Protein AF-0000000085818043 (afdb_homodimer)

Secondary structure (DSSP, 8-state):
-GGGTTTT--------------EEE-S-SEEEEETTS-EEE--EEE-SS-SS-EEEEEEESSSEEEEEETTEE-GGGTTSEEEETTEEEESS--GGG-EEEEEEEE-TTSSS-EEEEEEEEEEEB---PPEEE--SEEETT--EEEEEE-SS-BSPPEEEEEETTEEPPSS-TT-SEEEETTTTEEEESS--GGG-EEEEEEEE-SSS--EEPPPEEEEEE---HHHHHHHHHHHHHHHHHHHHHHHHHHHTTTTTGGGGGGG--------------------------/--TTTTTT--------------EEE-S-SEEEEETTS-EEE--EEE-SS-SS-EEEEEEESSSEEEEEETTEE-GGGTTSEEEETTEEEESS--GGG-EEEEEEEE-TTSSS-EEEEEEEEEEEB---PPEEE--SEEETT--EEEEEE-SS-BSPPEEEEEETTEEPPSS-TT-SEEEETTTTEEEESS--GGG-EEEEEEEE-SSS--EEPPPEEEEEE---HHHHHHHHHHHHHHHHHHHHHHHHHHHTTTTTGGGSGGG--------------------------

Radius of gyration: 49.47 Å; Cα contacts (8 Å, |Δi|>4): 1107; chains: 2; bounding box: 110×83×177 Å

Foldseek 3Di:
DVVVVPPPPPPPPPPPPVQDAWEKDWPAQEWEDAAQAKTKTGIDIDHRPFPDWFKWKWFDDPDIDTQAHPRAGDDPQHVQKDDDPNMIMGGRDHQVNFGKMKIWTAQPVGPRGIDIGIHGYHYFYWFDAWDKDDDQEDEFFDKDKIFTDTPGGVPQWFKWKDFQNHTDDQDDVPDQWHADRRGRMIIGNGDDQVRWGWMKMWTGDPPDDIHIYGTHTYGYDYDCVVVVVVVVVVVVVVVVVVVVVVVVCVVVCVVVVVPPPPPPPPPPPPPPPDDDDPDDPPDPPPPPD/DVVVVPPPPPPPPPPVPVQDAKEKDWPAQEWEDAAQAKTKTGIDIDHRPFPDWFKWKWFDDPDIDTQAHPRAGDDPQHVQKDDDPNMIMGGRDHQVNFGKMKIWTAQPVGPRGIDIGIHGYHYFYWFDAWDKDDDQEDEFFDKDKIFTDTPGGVPQWFKWKDFQNHTDDQDDVPDQWHADRRGRMIIGNGDDQVRWGWMKMWTGDPPDDIHIYGTHTYGYDYDCVVVVVVVVVVVVVVVVVVVVVVVVCVVVCVVPPVPPDPPPPPPCPCPPPDDDDPDPDDPPPPPPD

pLDDT: mean 82.17, std 24.43, range [21.75, 98.62]

Sequence (578 aa):
LKSHDLLYRIRLDALSAAVVPVTVTSRSPGVEVREFSDAELSCEFKTENDENPRIEWKKVDKDVSFVYFNNSFIGPFHGRAEIKGATVRLHKVTQKDAGKYRCEVTAPKDHVSLGEVNVTLTVLVPPQAPSCDVPSSALTGSLVQLRCRDHHSIPAAVYTWYKDNKPLAIKKPNATYTIDEKTGVLTFQKVSRADTGQYHCEAKNRVGPAKSCSGTHMQIDDLNVAAVISGVLLLALLLFLCAFGVFYAHRHGLFSQLSHTGHRGSQNAGYSLPPKEPQDFKHTQSFMLLKSHDLLYRIRLDALSAAVVPVTVTSRSPGVEVREFSDAELSCEFKTENDENPRIEWKKVDKDVSFVYFNNSFIGPFHGRAEIKGATVRLHKVTQKDAGKYRCEVTAPKDHVSLGEVNVTLTVLVPPQAPSCDVPSSALTGSLVQLRCRDHHSIPAAVYTWYKDNKPLAIKKPNATYTIDEKTGVLTFQKVSRADTGQYHCEAKNRVGPAKSCSGTHMQIDDLNVAAVISGVLLLALLLFLCAFGVFYAHRHGLFSQLSHTGHRGSQNAGYSLPPKEPQDFKHTQSFML

InterPro domains:
  IPR003598 Immunoglobulin subtype 2 [SM00408] (34-110)
  IPR003598 Immunoglobulin subtype 2 [SM00408] (139-208)
  IPR003599 Immunoglobulin domain subtype [SM00409] (28-124)
  IPR003599 Immunoglobulin domain subtype [SM00409] (133-221)
  IPR007110 Immunoglobulin-like domain [PS50835] (21-120)
  IPR007110 Immunoglobulin-like domain [PS50835] (127-221)
  IPR013106 Immunoglobulin V-set domain [PF07686] (31-122)
  IPR013783 Immunoglobulin-like fold [G3DSA:2.60.40.10] (22-128)
  IPR013783 Immunoglobulin-like fold [G3DSA:2.60.40.10] (129-227)
  IPR036179 Immunoglobulin-like domain superfamily [SSF48726] (20-130)
  IPR036179 Immunoglobulin-like domain superfamily [SSF48726] (119-212)
  IPR042625 Junctional adhesion molecule B [PTHR44663] (18-288)

Solvent-accessible surface area (backbone atoms only — not comparable to full-atom values): 32351 Å² total; per-residue (Å²): 123,77,78,65,66,66,65,72,68,62,74,74,72,69,69,66,70,72,73,48,53,39,42,43,44,50,91,44,48,68,39,76,37,51,58,63,35,66,42,70,49,49,37,45,73,45,63,63,66,39,86,74,52,48,60,36,32,31,37,54,62,100,58,51,41,61,39,28,49,93,90,35,53,33,76,91,36,47,90,37,52,50,71,59,93,67,22,33,38,36,52,51,36,44,70,85,68,38,44,38,31,37,42,37,43,36,22,83,71,26,93,41,32,38,24,57,41,65,33,35,39,42,44,33,27,46,36,48,66,27,51,69,45,67,58,55,60,48,50,52,59,38,69,45,69,32,40,33,49,57,91,69,24,28,65,70,38,40,36,45,46,26,48,70,89,35,76,58,70,64,84,45,90,86,52,59,54,46,54,40,40,74,68,24,39,37,38,26,65,47,38,45,65,84,66,39,42,35,34,32,39,33,25,31,40,95,71,39,64,66,20,52,32,76,69,41,58,25,43,47,41,68,71,59,52,65,58,52,50,48,47,52,48,50,50,49,48,51,50,49,52,52,51,50,48,52,50,53,39,59,72,67,46,61,66,60,64,69,62,64,69,66,67,70,80,72,80,74,76,72,81,78,74,80,85,79,80,82,79,82,80,79,81,78,80,72,79,70,127,124,74,75,68,66,65,66,73,67,62,75,74,69,68,70,66,70,71,71,46,52,40,42,43,45,50,92,44,45,69,38,78,36,54,60,61,34,65,43,71,48,50,37,44,74,45,63,62,68,38,87,74,53,48,62,37,31,30,38,54,64,99,58,52,41,64,40,28,49,92,90,35,54,34,75,92,36,47,90,36,51,50,73,59,93,64,22,36,37,38,52,51,36,43,69,85,67,38,44,37,32,35,44,36,42,37,23,84,72,26,94,40,33,39,25,55,40,64,33,36,38,43,44,34,28,45,35,47,64,26,50,69,47,68,58,56,62,47,49,53,60,37,69,45,68,33,40,33,51,58,93,69,25,29,65,70,39,40,38,45,47,26,48,69,89,34,75,58,70,63,83,45,90,86,52,61,54,46,54,39,41,74,70,22,38,36,36,26,65,48,38,46,65,83,67,39,41,36,35,33,38,34,25,31,41,95,71,39,66,66,20,51,32,76,70,42,58,25,43,47,41,69,71,59,54,65,59,51,49,48,49,51,47,49,51,49,47,52,50,49,52,51,50,49,50,51,51,50,39,58,72,68,48,61,69,63,65,72,66,65,68,68,68,72,78,74,79,76,77,70,83,76,74,79,84,77,81,82,77,84,79,83,82,77,79,76,82,71,125

Organism: NCBI:txid630221

Nearest PDB structures (foldseek):
  1f97-assembly1_A  TM=8.371E-01  e=2.673E-21  Mus musculus
  1nbq-assembly1_B  TM=8.535E-01  e=1.250E-19  Homo sapiens
  6gsi-assembly1_G  TM=7.991E-01  e=2.937E-19  Felis catus
  7y9a-assembly1_A-2  TM=6.798E-01  e=1.323E-11  Chelicerata
  4ofy-assembly3_C  TM=6.027E-01  e=2.601E-08  Caenorhabditis elegans

Structure (mmCIF, N/CA/C/O backbone):
data_AF-0000000085818043-model_v1
#
loop_
_entity.id
_entity.type
_entity.pdbx_description
1 polymer 'Junctional adhesion molecule 2a'
#
loop_
_atom_site.group_PDB
_atom_site.id
_atom_site.type_symbol
_atom_site.label_atom_id
_atom_site.label_alt_id
_atom_site.label_comp_id
_atom_site.label_asym_id
_atom_site.label_entity_id
_atom_site.label_seq_id
_atom_site.pdbx_PDB_ins_code
_atom_site.Cartn_x
_atom_site.Cartn_y
_atom_site.Cartn_z
_atom_site.occupancy
_atom_site.B_iso_or_equiv
_atom_site.auth_seq_id
_atom_site.auth_comp_id
_atom_site.auth_asym_id
_atom_site.auth_atom_id
_atom_site.pdbx_PDB_model_num
ATOM 1 N N . LEU A 1 1 ? -24.453 14.398 66.562 1 28.41 1 LEU A N 1
ATOM 2 C CA . LEU A 1 1 ? -24.547 15.023 65.25 1 28.41 1 LEU A CA 1
ATOM 3 C C . LEU A 1 1 ? -23.422 14.555 64.312 1 28.41 1 LEU A C 1
ATOM 5 O O . LEU A 1 1 ? -23.516 14.688 63.125 1 28.41 1 LEU A O 1
ATOM 9 N N . LYS A 1 2 ? -22.203 14.32 64.875 1 41.12 2 LYS A N 1
ATOM 10 C CA . LYS A 1 2 ? -20.969 14.016 64.188 1 41.12 2 LYS A CA 1
ATOM 11 C C . LYS A 1 2 ? -21.047 12.664 63.5 1 41.12 2 LYS A C 1
ATOM 13 O O . LYS A 1 2 ? -20.203 12.344 62.656 1 41.12 2 LYS A O 1
ATOM 18 N N . SER A 1 3 ? -21.75 11.734 64.125 1 40.19 3 SER A N 1
ATOM 19 C CA . SER A 1 3 ? -21.812 10.352 63.688 1 40.19 3 SER A CA 1
ATOM 20 C C . SER A 1 3 ? -22.469 10.258 62.312 1 40.19 3 SER A C 1
ATOM 22 O O . SER A 1 3 ? -22.5 9.188 61.688 1 40.19 3 SER A O 1
ATOM 24 N N . HIS A 1 4 ? -23.391 11.273 62 1 37.62 4 HIS A N 1
ATOM 25 C CA . HIS A 1 4 ? -24.203 11.203 60.781 1 37.62 4 HIS A CA 1
ATOM 26 C C . HIS A 1 4 ? -23.344 11.344 59.531 1 37.62 4 HIS A C 1
ATOM 28 O O . HIS A 1 4 ? -23.812 11.133 58.406 1 37.62 4 HIS A O 1
ATOM 34 N N . ASP A 1 5 ? -22.188 12.125 59.625 1 36.06 5 ASP A N 1
ATOM 35 C CA . ASP A 1 5 ? -21.484 12.492 58.406 1 36.06 5 ASP A CA 1
ATOM 36 C C . ASP A 1 5 ? -20.781 11.289 57.781 1 36.06 5 ASP A C 1
ATOM 38 O O . ASP A 1 5 ? -20.219 11.383 56.688 1 36.06 5 ASP A O 1
ATOM 42 N N . LEU A 1 6 ? -20.484 10.195 58.531 1 36.81 6 LEU A N 1
ATOM 43 C CA . LEU A 1 6 ? -19.719 9.07 58.031 1 36.81 6 LEU A CA 1
ATOM 44 C C . LEU A 1 6 ? -20.469 8.336 56.938 1 36.81 6 LEU A C 1
ATOM 46 O O . LEU A 1 6 ? -19.875 7.785 56 1 36.81 6 LEU A O 1
ATOM 50 N N . LEU A 1 7 ? -21.797 8.141 57.125 1 33.38 7 LEU A N 1
ATOM 51 C CA . LEU A 1 7 ? -22.516 7.234 56.25 1 33.38 7 LEU A CA 1
ATOM 52 C C . LEU A 1 7 ? -22.453 7.719 54.781 1 33.38 7 LEU A C 1
ATOM 54 O O . LEU A 1 7 ? -22.422 6.914 53.875 1 33.38 7 LEU A O 1
ATOM 58 N N . TYR A 1 8 ? -22.766 9.023 54.562 1 30.14 8 TYR A N 1
ATOM 59 C CA . TYR A 1 8 ? -23.203 9.422 53.219 1 30.14 8 TYR A CA 1
ATOM 60 C C . TYR A 1 8 ? -22.031 9.359 52.25 1 30.14 8 TYR A C 1
ATOM 62 O O . TYR A 1 8 ? -22.172 9.805 51.094 1 30.14 8 TYR A O 1
ATOM 70 N N . ARG A 1 9 ? -20.797 9.281 52.719 1 31.8 9 ARG A N 1
ATOM 71 C CA . ARG A 1 9 ? -19.781 9.242 51.656 1 31.8 9 ARG A CA 1
ATOM 72 C C . ARG A 1 9 ? -19.844 7.938 50.875 1 31.8 9 ARG A C 1
ATOM 74 O O . ARG A 1 9 ? -19.125 6.98 51.188 1 31.8 9 ARG A O 1
ATOM 81 N N . ILE A 1 10 ? -20.984 7.242 50.812 1 31.31 10 ILE A N 1
ATOM 82 C CA . ILE A 1 10 ? -21.047 6.172 49.844 1 31.31 10 ILE A CA 1
ATOM 83 C C . ILE A 1 10 ? -20.484 6.664 48.5 1 31.31 10 ILE A C 1
ATOM 85 O O . ILE A 1 10 ? -21 7.609 47.906 1 31.31 10 ILE A O 1
ATOM 89 N N . ARG A 1 11 ? -19.172 6.512 48.312 1 30.95 11 ARG A N 1
ATOM 90 C CA . ARG A 1 11 ? -18.453 6.625 47.062 1 30.95 11 ARG A CA 1
ATOM 91 C C . ARG A 1 11 ? -19.25 6.012 45.906 1 30.95 11 ARG A C 1
ATOM 93 O O . ARG A 1 11 ? -19.562 4.816 45.938 1 30.95 11 ARG A O 1
ATOM 100 N N . LEU A 1 12 ? -20.281 6.715 45.406 1 29.86 12 LEU A N 1
ATOM 101 C CA . LEU A 1 12 ? -20.75 6.395 44.062 1 29.86 12 LEU A CA 1
ATOM 102 C C . LEU A 1 12 ? -19.578 6.066 43.156 1 29.86 12 LEU A C 1
ATOM 104 O O . LEU A 1 12 ? -18.812 6.957 42.781 1 29.86 12 LEU A O 1
ATOM 108 N N . ASP A 1 13 ? -18.781 5.098 43.469 1 32.34 13 ASP A N 1
ATOM 109 C CA . ASP A 1 13 ? -18 4.504 42.375 1 32.34 13 ASP A CA 1
ATOM 110 C C . ASP A 1 13 ? -18.797 4.406 41.094 1 32.34 13 ASP A C 1
ATOM 112 O O . ASP A 1 13 ? -19.625 3.498 40.938 1 32.34 13 ASP A O 1
ATOM 116 N N . ALA A 1 14 ? -19.391 5.539 40.625 1 32.78 14 ALA A N 1
ATOM 117 C CA . ALA A 1 14 ? -19.781 5.484 39.219 1 32.78 14 ALA A CA 1
ATOM 118 C C . ALA A 1 14 ? -18.719 4.762 38.375 1 32.78 14 ALA A C 1
ATOM 120 O O . ALA A 1 14 ? -17.625 5.27 38.188 1 32.78 14 ALA A O 1
ATOM 121 N N . LEU A 1 15 ? -18.547 3.48 38.562 1 34.19 15 LEU A N 1
ATOM 122 C CA . LEU A 1 15 ? -18.016 2.729 37.438 1 34.19 15 LEU A CA 1
ATOM 123 C C . LEU A 1 15 ? -18.422 3.373 36.125 1 34.19 15 LEU A C 1
ATOM 125 O O . LEU A 1 15 ? -19.594 3.338 35.75 1 34.19 15 LEU A O 1
ATOM 129 N N . SER A 1 16 ? -18.094 4.547 35.906 1 33.16 16 SER A N 1
ATOM 130 C CA . SER A 1 16 ? -18.188 4.992 34.5 1 33.16 16 SER A CA 1
ATOM 131 C C . SER A 1 16 ? -17.906 3.844 33.531 1 33.16 16 SER A C 1
ATOM 133 O O . SER A 1 16 ? -16.797 3.311 33.5 1 33.16 16 SER A O 1
ATOM 135 N N . ALA A 1 17 ? -18.797 2.893 33.469 1 38.25 17 ALA A N 1
ATOM 136 C CA . ALA A 1 17 ? -18.75 2.092 32.25 1 38.25 17 ALA A CA 1
ATOM 137 C C . ALA A 1 17 ? -18.156 2.885 31.094 1 38.25 17 ALA A C 1
ATOM 139 O O . ALA A 1 17 ? -18.719 3.877 30.641 1 38.25 17 ALA A O 1
ATOM 140 N N . ALA A 1 18 ? -16.938 3.092 31.078 1 41.31 18 ALA A N 1
ATOM 141 C CA . ALA A 1 18 ? -16.266 3.686 29.922 1 41.31 18 ALA A CA 1
ATOM 142 C C . ALA A 1 18 ? -17 3.348 28.641 1 41.31 18 ALA A C 1
ATOM 144 O O . ALA A 1 18 ? -17.172 2.174 28.297 1 41.31 18 ALA A O 1
ATOM 145 N N . VAL A 1 19 ? -18.125 3.9 28.25 1 47.53 19 VAL A N 1
ATOM 146 C CA . VAL A 1 19 ? -18.812 3.891 26.969 1 47.53 19 VAL A CA 1
ATOM 147 C C . VAL A 1 19 ? -17.812 3.736 25.844 1 47.53 19 VAL A C 1
ATOM 149 O O . VAL A 1 19 ? -16.969 4.613 25.625 1 47.53 19 VAL A O 1
ATOM 152 N N . VAL A 1 20 ? -17.25 2.535 25.734 1 57.19 20 VAL A N 1
ATOM 153 C CA . VAL A 1 20 ? -16.219 2.361 24.719 1 57.19 20 VAL A CA 1
ATOM 154 C C . VAL A 1 20 ? -16.875 2.391 23.328 1 57.19 20 VAL A C 1
ATOM 156 O O . VAL A 1 20 ? -17.891 1.742 23.094 1 57.19 20 VAL A O 1
ATOM 159 N N . PRO A 1 21 ? -16.734 3.365 22.484 1 67.75 21 PRO A N 1
ATOM 160 C CA . PRO A 1 21 ? -17.078 3.363 21.062 1 67.75 21 PRO A CA 1
ATOM 161 C C . PRO A 1 21 ? -16.828 2.01 20.406 1 67.75 21 PRO A C 1
ATOM 163 O O . PRO A 1 21 ? -16.141 1.156 20.969 1 67.75 21 PRO A O 1
ATOM 166 N N . VAL A 1 22 ? -17.766 1.713 19.406 1 80.69 22 VAL A N 1
ATOM 167 C CA . VAL A 1 22 ? -17.562 0.454 18.703 1 80.69 22 VAL A CA 1
ATOM 168 C C . VAL A 1 22 ? -16.078 0.282 18.391 1 80.69 22 VAL A C 1
ATOM 170 O O . VAL A 1 22 ? -15.461 1.157 17.766 1 80.69 22 VAL A O 1
ATOM 173 N N . THR A 1 23 ? -15.492 -0.688 19.031 1 89.38 23 THR A N 1
ATOM 174 C CA . THR A 1 23 ? -14.117 -1.07 18.734 1 89.38 23 THR A CA 1
ATOM 175 C C . THR A 1 23 ? -14.07 -2.477 18.141 1 89.38 23 THR A C 1
ATOM 177 O O . THR A 1 23 ? -14.703 -3.396 18.656 1 89.38 23 THR A O 1
ATOM 180 N N . VAL A 1 24 ? -13.562 -2.537 16.969 1 95.12 24 VAL A N 1
ATOM 181 C CA . VAL A 1 24 ? -13.414 -3.822 16.297 1 95.12 24 VAL A CA 1
ATOM 182 C C . VAL A 1 24 ? -11.938 -4.195 16.203 1 95.12 24 VAL A C 1
ATOM 184 O O . VAL A 1 24 ? -11.125 -3.416 15.695 1 95.12 24 VAL A O 1
ATOM 187 N N . THR A 1 25 ? -11.609 -5.359 16.75 1 95.25 25 THR A N 1
ATOM 188 C CA . THR A 1 25 ? -10.227 -5.816 16.734 1 95.25 25 THR A CA 1
ATOM 189 C C . THR A 1 25 ? -10.148 -7.289 16.344 1 95.25 25 THR A C 1
ATOM 191 O O . THR A 1 25 ? -11.156 -7.996 16.359 1 95.25 25 THR A O 1
ATOM 194 N N . SER A 1 26 ? -8.984 -7.676 15.906 1 97.19 26 SER A N 1
ATOM 195 C CA . SER A 1 26 ? -8.727 -9.078 15.602 1 97.19 26 SER A CA 1
ATOM 196 C C . SER A 1 26 ? -7.555 -9.617 16.422 1 97.19 26 SER A C 1
ATOM 198 O O . SER A 1 26 ? -6.547 -8.93 16.594 1 97.19 26 SER A O 1
ATOM 200 N N . ARG A 1 27 ? -7.691 -10.75 16.891 1 96.06 27 ARG A N 1
ATOM 201 C CA . ARG A 1 27 ? -6.617 -11.398 17.641 1 96.06 27 ARG A CA 1
ATOM 202 C C . ARG A 1 27 ? -5.48 -11.812 16.719 1 96.06 27 ARG A C 1
ATOM 204 O O . ARG A 1 27 ? -4.328 -11.922 17.141 1 96.06 27 ARG A O 1
ATOM 211 N N . SER A 1 28 ? -5.832 -12.023 15.461 1 96.06 28 SER A N 1
ATOM 212 C CA . SER A 1 28 ? -4.852 -12.492 14.484 1 96.06 28 SER A CA 1
ATOM 213 C C . SER A 1 28 ? -5.074 -11.859 13.117 1 96.06 28 SER A C 1
ATOM 215 O O . SER A 1 28 ? -5.793 -12.414 12.281 1 96.06 28 SER A O 1
ATOM 217 N N . PRO A 1 29 ? -4.461 -10.828 12.852 1 96.62 29 PRO A N 1
ATOM 218 C CA . PRO A 1 29 ? -4.637 -10.156 11.562 1 96.62 29 PRO A CA 1
ATOM 219 C C . PRO A 1 29 ? -4.098 -10.977 10.398 1 96.62 29 PRO A C 1
ATOM 221 O O . PRO A 1 29 ? -4.508 -10.766 9.25 1 96.62 29 PRO A O 1
ATOM 224 N N . GLY A 1 30 ? -3.17 -11.836 10.656 1 97.81 30 GLY A N 1
ATOM 225 C CA . GLY A 1 30 ? -2.646 -12.773 9.672 1 97.81 30 GLY A CA 1
ATOM 226 C C . GLY A 1 30 ? -2.84 -14.227 10.07 1 97.81 30 GLY A C 1
ATOM 227 O O . GLY A 1 30 ? -2.318 -14.664 11.094 1 97.81 30 GLY A O 1
ATOM 228 N N . VAL A 1 31 ? -3.586 -14.891 9.273 1 98.31 31 VAL A N 1
ATOM 229 C CA . VAL A 1 31 ? -3.881 -16.297 9.555 1 98.31 31 VAL A CA 1
ATOM 230 C C . VAL A 1 31 ? -3.254 -17.172 8.477 1 98.31 31 VAL A C 1
ATOM 232 O O . VAL A 1 31 ? -3.463 -16.953 7.281 1 98.31 31 VAL A O 1
ATOM 235 N N . GLU A 1 32 ? -2.467 -18.141 8.883 1 97.56 32 GLU A N 1
ATOM 236 C CA . GLU A 1 32 ? -1.874 -19.125 7.988 1 97.56 32 GLU A CA 1
ATOM 237 C C . GLU A 1 32 ? -2.361 -20.547 8.32 1 97.56 32 GLU A C 1
ATOM 239 O O . GLU A 1 32 ? -2.229 -21 9.461 1 97.56 32 GLU A O 1
ATOM 244 N N . VAL A 1 33 ? -2.896 -21.141 7.375 1 97.88 33 VAL A N 1
ATOM 245 C CA . VAL A 1 33 ? -3.359 -22.516 7.582 1 97.88 33 VAL A CA 1
ATOM 246 C C . VAL A 1 33 ? -3.002 -23.375 6.371 1 97.88 33 VAL A C 1
ATOM 248 O O . VAL A 1 33 ? -2.854 -22.859 5.258 1 97.88 33 VAL A O 1
ATOM 251 N N . ARG A 1 34 ? -2.869 -24.672 6.594 1 97.19 34 ARG A N 1
ATOM 252 C CA . ARG A 1 34 ? -2.627 -25.594 5.492 1 97.19 34 ARG A CA 1
ATOM 253 C C . ARG A 1 34 ? -3.9 -25.844 4.691 1 97.19 34 ARG A C 1
ATOM 255 O O . ARG A 1 34 ? -5.008 -25.75 5.23 1 97.19 34 ARG A O 1
ATOM 262 N N . GLU A 1 35 ? -3.693 -26.156 3.496 1 96.25 35 GLU A N 1
ATOM 263 C CA . GLU A 1 35 ? -4.828 -26.438 2.627 1 96.25 35 GLU A CA 1
ATOM 264 C C . GLU A 1 35 ? -5.68 -27.578 3.189 1 96.25 35 GLU A C 1
ATOM 266 O O . GLU A 1 35 ? -5.148 -28.562 3.703 1 96.25 35 GLU A O 1
ATOM 271 N N . PHE A 1 36 ? -7.031 -27.422 3.156 1 96.06 36 PHE A N 1
ATOM 272 C CA . PHE A 1 36 ? -8.047 -28.391 3.545 1 96.06 36 PHE A CA 1
ATOM 273 C C . PHE A 1 36 ? -8.219 -28.422 5.059 1 96.06 36 PHE A C 1
ATOM 275 O O . PHE A 1 36 ? -8.852 -29.328 5.602 1 96.06 36 PHE A O 1
ATOM 282 N N . SER A 1 37 ? -7.645 -27.438 5.672 1 96.94 37 SER A N 1
ATOM 283 C CA . SER A 1 37 ? -7.871 -27.25 7.102 1 96.94 37 SER A CA 1
ATOM 284 C C . SER A 1 37 ? -8.883 -26.141 7.363 1 96.94 37 SER A C 1
ATOM 286 O O . SER A 1 37 ? -9.305 -25.438 6.434 1 96.94 37 SER A O 1
ATOM 288 N N . ASP A 1 38 ? -9.289 -26.031 8.586 1 98.25 38 ASP A N 1
ATOM 289 C CA . ASP A 1 38 ? -10.195 -24.953 8.977 1 98.25 38 ASP A CA 1
ATOM 290 C C . ASP A 1 38 ? -9.422 -23.672 9.32 1 98.25 38 ASP A C 1
ATOM 292 O O . ASP A 1 38 ? -8.312 -23.75 9.859 1 98.25 38 ASP A O 1
ATOM 296 N N . ALA A 1 39 ? -9.969 -22.625 8.992 1 98.56 39 ALA A N 1
ATOM 297 C CA . ALA A 1 39 ? -9.359 -21.328 9.305 1 98.56 39 ALA A CA 1
ATOM 298 C C . ALA A 1 39 ? -10.297 -20.469 10.141 1 98.56 39 ALA A C 1
ATOM 300 O O . ALA A 1 39 ? -11.484 -20.328 9.812 1 98.56 39 ALA A O 1
ATOM 301 N N . GLU A 1 40 ? -9.812 -19.922 11.164 1 98.5 40 GLU A N 1
ATOM 302 C CA . GLU A 1 40 ? -10.594 -19.016 12.008 1 98.5 40 GLU A CA 1
ATOM 303 C C . GLU A 1 40 ? -10.172 -17.578 11.789 1 98.5 40 GLU A C 1
ATOM 305 O O . GLU A 1 40 ? -9.008 -17.219 12 1 98.5 40 GLU A O 1
ATOM 310 N N . LEU A 1 41 ? -11.039 -16.797 11.375 1 98.62 41 LEU A N 1
ATOM 311 C CA . LEU A 1 41 ? -10.828 -15.359 11.242 1 98.62 41 LEU A CA 1
ATOM 312 C C . LEU A 1 41 ? -11.469 -14.602 12.406 1 98.62 41 LEU A C 1
ATOM 314 O O . LEU A 1 41 ? -12.68 -14.398 12.422 1 98.62 41 LEU A O 1
ATOM 318 N N . SER A 1 42 ? -10.656 -14.18 13.258 1 98.5 42 SER A N 1
ATOM 319 C CA . SER A 1 42 ? -11.133 -13.594 14.508 1 98.5 42 SER A CA 1
ATOM 320 C C . SER A 1 42 ? -11.562 -12.141 14.297 1 98.5 42 SER A C 1
ATOM 322 O O . SER A 1 42 ? -10.859 -11.367 13.648 1 98.5 42 SER A O 1
ATOM 324 N N . CYS A 1 43 ? -12.648 -11.781 14.781 1 98.06 43 CYS A N 1
ATOM 325 C CA . CYS A 1 43 ? -13.227 -10.445 14.828 1 98.06 43 CYS A CA 1
ATOM 326 C C . CYS A 1 43 ? -13.969 -10.219 16.141 1 98.06 43 CYS A C 1
ATOM 328 O O . CYS A 1 43 ? -15 -10.844 16.391 1 98.06 43 CYS A O 1
ATOM 330 N N . GLU A 1 44 ? -13.367 -9.43 16.938 1 96.81 44 GLU A N 1
ATOM 331 C CA . GLU A 1 44 ? -13.945 -9.086 18.234 1 96.81 44 GLU A CA 1
ATOM 332 C C . GLU A 1 44 ? -14.43 -7.641 18.266 1 96.81 44 GLU A C 1
ATOM 334 O O . GLU A 1 44 ? -13.773 -6.754 17.719 1 96.81 44 GLU A O 1
ATOM 339 N N . PHE A 1 45 ? -15.602 -7.449 18.906 1 95.06 45 PHE A N 1
ATOM 340 C CA . PHE A 1 45 ? -16.125 -6.09 18.953 1 95.06 45 PHE A CA 1
ATOM 341 C C . PHE A 1 45 ? -16.75 -5.797 20.312 1 95.06 45 PHE A C 1
ATOM 343 O O . PHE A 1 45 ? -17.109 -6.719 21.047 1 95.06 45 PHE A O 1
ATOM 350 N N . LYS A 1 46 ? -16.75 -4.547 20.656 1 92.81 46 LYS A N 1
ATOM 351 C CA . LYS A 1 46 ? -17.438 -4.02 21.828 1 92.81 46 LYS A CA 1
ATOM 352 C C . LYS A 1 46 ? -18.391 -2.891 21.438 1 92.81 46 LYS A C 1
ATOM 354 O O . LYS A 1 46 ? -18.047 -2.023 20.641 1 92.81 46 LYS A O 1
ATOM 359 N N . THR A 1 47 ? -19.625 -3.014 21.844 1 91.88 47 THR A N 1
ATOM 360 C CA . THR A 1 47 ? -20.625 -1.972 21.594 1 91.88 47 THR A CA 1
ATOM 361 C C . THR A 1 47 ? -21.031 -1.295 22.906 1 91.88 47 THR A C 1
ATOM 363 O O . THR A 1 47 ? -20.891 -1.871 23.984 1 91.88 47 THR A O 1
ATOM 366 N N . GLU A 1 48 ? -21.516 -0.062 22.859 1 89.88 48 GLU A N 1
ATOM 367 C CA . GLU A 1 48 ? -21.953 0.703 24.016 1 89.88 48 GLU A CA 1
ATOM 368 C C . GLU A 1 48 ? -23.438 0.446 24.312 1 89.88 48 GLU A C 1
ATOM 370 O O . GLU A 1 48 ? -23.797 0.078 25.438 1 89.88 48 GLU A O 1
ATOM 375 N N . ASN A 1 49 ? -24.281 0.584 23.312 1 90.69 49 ASN A N 1
ATOM 376 C CA . ASN A 1 49 ? -25.719 0.527 23.5 1 90.69 49 ASN A CA 1
ATOM 377 C C . ASN A 1 49 ? -26.375 -0.513 22.594 1 90.69 49 ASN A C 1
ATOM 379 O O . ASN A 1 49 ? -27.344 -1.168 22.984 1 90.69 49 ASN A O 1
ATOM 383 N N . ASP A 1 50 ? -25.766 -0.712 21.469 1 91.19 50 ASP A N 1
ATOM 384 C CA . ASP A 1 50 ? -26.375 -1.573 20.469 1 91.19 50 ASP A CA 1
ATOM 385 C C . ASP A 1 50 ? -26.188 -3.047 20.812 1 91.19 50 ASP A C 1
ATOM 387 O O . ASP A 1 50 ? -25.062 -3.545 20.859 1 91.19 50 ASP A O 1
ATOM 391 N N . GLU A 1 51 ? -27.25 -3.717 20.984 1 91.5 51 GLU A N 1
ATOM 392 C CA . GLU A 1 51 ? -27.188 -5.121 21.359 1 91.5 51 GLU A CA 1
ATOM 393 C C . GLU A 1 51 ? -27.188 -6.031 20.141 1 91.5 51 GLU A C 1
ATOM 395 O O . GLU A 1 51 ? -26.859 -7.215 20.234 1 91.5 51 GLU A O 1
ATOM 400 N N . ASN A 1 52 ? -27.625 -5.461 19.016 1 93.25 52 ASN A N 1
ATOM 401 C CA . ASN A 1 52 ? -27.688 -6.25 17.781 1 93.25 52 ASN A CA 1
ATOM 402 C C . ASN A 1 52 ? -27.016 -5.527 16.625 1 93.25 52 ASN A C 1
ATOM 404 O O . ASN A 1 52 ? -27.656 -5.195 15.633 1 93.25 52 ASN A O 1
ATOM 408 N N . PRO A 1 53 ? -25.75 -5.395 16.812 1 95.81 53 PRO A N 1
ATOM 409 C CA . PRO A 1 53 ? -25.047 -4.738 15.703 1 95.81 53 PRO A CA 1
ATOM 410 C C . PRO A 1 53 ? -25.078 -5.555 14.414 1 95.81 53 PRO A C 1
ATOM 412 O O . PRO A 1 53 ? -25.234 -6.777 14.461 1 95.81 53 PRO A O 1
ATOM 415 N N . ARG A 1 54 ? -25.047 -4.852 13.25 1 96.81 54 ARG A N 1
ATOM 416 C CA . ARG A 1 54 ? -24.953 -5.52 11.953 1 96.81 54 ARG A CA 1
ATOM 417 C C . ARG A 1 54 ? -23.531 -6.004 11.695 1 96.81 54 ARG A C 1
ATOM 419 O O . ARG A 1 54 ? -22.578 -5.219 11.742 1 96.81 54 ARG A O 1
ATOM 426 N N . ILE A 1 55 ? -23.453 -7.262 11.461 1 97.75 55 ILE A N 1
ATOM 427 C CA . ILE A 1 55 ? -22.141 -7.852 11.172 1 97.75 55 ILE A CA 1
ATOM 428 C C . ILE A 1 55 ? -22.078 -8.258 9.703 1 97.75 55 ILE A C 1
ATOM 430 O O . ILE A 1 55 ? -22.969 -8.938 9.195 1 97.75 55 ILE A O 1
ATOM 434 N N . GLU A 1 56 ? -21.062 -7.789 9.031 1 98 56 GLU A N 1
ATOM 435 C CA . GLU A 1 56 ? -20.828 -8.164 7.637 1 98 56 GLU A CA 1
ATOM 436 C C . GLU A 1 56 ? -19.375 -8.539 7.398 1 98 56 GLU A C 1
ATOM 438 O O . GLU A 1 56 ? -18.469 -7.895 7.93 1 98 56 GLU A O 1
ATOM 443 N N . TRP A 1 57 ? -19.141 -9.617 6.715 1 98.38 57 TRP A N 1
ATOM 444 C CA . TRP A 1 57 ? -17.812 -10 6.246 1 98.38 57 TRP A CA 1
ATOM 445 C C . TRP A 1 57 ? -17.719 -9.875 4.73 1 98.38 57 TRP A C 1
ATOM 447 O O . TRP A 1 57 ? -18.641 -10.242 4.008 1 98.38 57 TRP A O 1
ATOM 457 N N . LYS A 1 58 ? -16.656 -9.352 4.32 1 97.88 58 LYS A N 1
ATOM 458 C CA . LYS A 1 58 ? -16.406 -9.18 2.893 1 97.88 58 LYS A CA 1
ATOM 459 C C . LYS A 1 58 ? -15.008 -9.68 2.52 1 97.88 58 LYS A C 1
ATOM 461 O O . LYS A 1 58 ? -14.07 -9.562 3.309 1 97.88 58 LYS A O 1
ATOM 466 N N . LYS A 1 59 ? -14.875 -10.242 1.419 1 97.06 59 LYS A N 1
ATOM 467 C CA . LYS A 1 59 ? -13.57 -10.562 0.833 1 97.06 59 LYS A CA 1
ATOM 468 C C . LYS A 1 59 ? -13.141 -9.484 -0.161 1 97.06 59 LYS A C 1
ATOM 470 O O . LYS A 1 59 ? -13.898 -9.125 -1.06 1 97.06 59 LYS A O 1
ATOM 475 N N . VAL A 1 60 ? -11.969 -8.992 0.095 1 95.44 60 VAL A N 1
ATOM 476 C CA . VAL A 1 60 ? -11.484 -7.859 -0.688 1 95.44 60 VAL A CA 1
ATOM 477 C C . VAL A 1 60 ? -10.375 -8.328 -1.629 1 95.44 60 VAL A C 1
ATOM 479 O O . VAL A 1 60 ? -9.219 -8.453 -1.222 1 95.44 60 VAL A O 1
ATOM 482 N N . ASP A 1 61 ? -10.625 -8.602 -2.785 1 88.12 61 ASP A N 1
ATOM 483 C CA . ASP A 1 61 ? -9.672 -8.953 -3.838 1 88.12 61 ASP A CA 1
ATOM 484 C C . ASP A 1 61 ? -9.695 -7.93 -4.969 1 88.12 61 ASP A C 1
ATOM 486 O O . ASP A 1 61 ? -9.695 -6.723 -4.719 1 88.12 61 ASP A O 1
ATOM 490 N N . LYS A 1 62 ? -9.594 -8.336 -6.164 1 83.19 62 LYS A N 1
ATOM 491 C CA . LYS A 1 62 ? -9.812 -7.422 -7.281 1 83.19 62 LYS A CA 1
ATOM 492 C C . LYS A 1 62 ? -11.203 -6.805 -7.227 1 83.19 62 LYS A C 1
ATOM 494 O O . LYS A 1 62 ? -11.359 -5.598 -7.41 1 83.19 62 LYS A O 1
ATOM 499 N N . ASP A 1 63 ? -12.102 -7.723 -6.848 1 87.81 63 ASP A N 1
ATOM 500 C CA . ASP A 1 63 ? -13.469 -7.289 -6.57 1 87.81 63 ASP A CA 1
ATOM 501 C C . ASP A 1 63 ? -13.867 -7.625 -5.137 1 87.81 63 ASP A C 1
ATOM 503 O O . ASP A 1 63 ? -13.258 -8.484 -4.5 1 87.81 63 ASP A O 1
ATOM 507 N N . VAL A 1 64 ? -14.82 -6.918 -4.688 1 94.25 64 VAL A N 1
ATOM 508 C CA . VAL A 1 64 ? -15.297 -7.164 -3.328 1 94.25 64 VAL A CA 1
ATOM 509 C C . VAL A 1 64 ? -16.562 -8.008 -3.367 1 94.25 64 VAL A C 1
ATOM 511 O O . VAL A 1 64 ? -17.406 -7.832 -4.25 1 94.25 64 VAL A O 1
ATOM 514 N N . SER A 1 65 ? -16.688 -8.961 -2.473 1 94.44 65 SER A N 1
ATOM 515 C CA . SER A 1 65 ? -17.875 -9.805 -2.377 1 94.44 65 SER A CA 1
ATOM 516 C C . SER A 1 65 ? -18.219 -10.102 -0.923 1 94.44 65 SER A C 1
ATOM 518 O O . SER A 1 65 ? -17.344 -10.078 -0.051 1 94.44 65 SER A O 1
ATOM 520 N N . PHE A 1 66 ? -19.484 -10.398 -0.7 1 96.25 66 PHE A N 1
ATOM 521 C CA . PHE A 1 66 ? -19.922 -10.742 0.646 1 96.25 66 PHE A CA 1
ATOM 522 C C . PHE A 1 66 ? -19.516 -12.172 0.995 1 96.25 66 PHE A C 1
ATOM 524 O O . PHE A 1 66 ? -19.578 -13.062 0.15 1 96.25 66 PHE A O 1
ATOM 531 N N . VAL A 1 67 ? -19.078 -12.336 2.137 1 97.25 67 VAL A N 1
ATOM 532 C CA . VAL A 1 67 ? -18.859 -13.648 2.736 1 97.25 67 VAL A CA 1
ATOM 533 C C . VAL A 1 67 ? -20 -13.969 3.699 1 97.25 67 VAL A C 1
ATOM 535 O O . VAL A 1 67 ? -20.562 -15.07 3.676 1 97.25 67 VAL A O 1
ATOM 538 N N . TYR A 1 68 ? -20.359 -12.984 4.543 1 97.88 68 TYR A N 1
ATOM 539 C CA . TYR A 1 68 ? -21.469 -13.031 5.5 1 97.88 68 TYR A CA 1
ATOM 540 C C . TYR A 1 68 ? -22.328 -11.773 5.402 1 97.88 68 TYR A C 1
ATOM 542 O O . TYR A 1 68 ? -21.828 -10.656 5.523 1 97.88 68 TYR A O 1
ATOM 550 N N . PHE A 1 69 ? -23.547 -11.945 5.164 1 95.88 69 PHE A N 1
ATOM 551 C CA . PHE A 1 69 ? -24.484 -10.852 4.895 1 95.88 69 PHE A CA 1
ATOM 552 C C . PHE A 1 69 ? -25.906 -11.242 5.281 1 95.88 69 PHE A C 1
ATOM 554 O O . PHE A 1 69 ? -26.344 -12.352 4.988 1 95.88 69 PHE A O 1
ATOM 561 N N . ASN A 1 70 ? -26.562 -10.352 5.953 1 94.5 70 ASN A N 1
ATOM 562 C CA . ASN A 1 70 ? -27.938 -10.602 6.406 1 94.5 70 ASN A CA 1
ATOM 563 C C . ASN A 1 70 ? -28.047 -11.914 7.176 1 94.5 70 ASN A C 1
ATOM 565 O O . ASN A 1 70 ? -28.922 -12.727 6.891 1 94.5 70 ASN A O 1
ATOM 569 N N . ASN A 1 71 ? -27.016 -12.188 8.039 1 95.38 71 ASN A N 1
ATOM 570 C CA . ASN A 1 71 ? -27 -13.289 8.992 1 95.38 71 ASN A CA 1
ATOM 571 C C . ASN A 1 71 ? -26.844 -14.633 8.297 1 95.38 71 ASN A C 1
ATOM 573 O O . ASN A 1 71 ? -27.312 -15.656 8.789 1 95.38 71 ASN A O 1
ATOM 577 N N . SER A 1 72 ? -26.219 -14.562 7.113 1 96.25 72 SER A N 1
ATOM 578 C CA . SER A 1 72 ? -25.969 -15.812 6.391 1 96.25 72 SER A CA 1
ATOM 579 C C . SER A 1 72 ? -24.672 -15.75 5.598 1 96.25 72 SER A C 1
ATOM 581 O O . SER A 1 72 ? -24.266 -14.672 5.152 1 96.25 72 SER A O 1
ATOM 583 N N . PHE A 1 73 ? -24.141 -16.875 5.465 1 97.31 73 PHE A N 1
ATOM 584 C CA . PHE A 1 73 ? -22.984 -16.969 4.59 1 97.31 73 PHE A CA 1
ATOM 585 C C . PHE A 1 73 ? -23.406 -17.016 3.129 1 97.31 73 PHE A C 1
ATOM 587 O O . PHE A 1 73 ? -24.391 -17.672 2.789 1 97.31 73 PHE A O 1
ATOM 594 N N . ILE A 1 74 ? -22.641 -16.344 2.338 1 92.19 74 ILE A N 1
ATOM 595 C CA . ILE A 1 74 ? -22.984 -16.172 0.929 1 92.19 74 ILE A CA 1
ATOM 596 C C . ILE A 1 74 ? -21.891 -16.781 0.058 1 92.19 74 ILE A C 1
ATOM 598 O O . ILE A 1 74 ? -20.734 -16.859 0.478 1 92.19 74 ILE A O 1
ATOM 602 N N . GLY A 1 75 ? -22.297 -17.266 -1.186 1 90.88 75 GLY A N 1
ATOM 603 C CA . GLY A 1 75 ? -21.312 -17.688 -2.174 1 90.88 75 GLY A CA 1
ATOM 604 C C . GLY A 1 75 ? -20.641 -19 -1.816 1 90.88 75 GLY A C 1
ATOM 605 O O . GLY A 1 75 ? -21.297 -19.938 -1.383 1 90.88 75 GLY A O 1
ATOM 606 N N . PRO A 1 76 ? -19.297 -19.031 -1.961 1 93.25 76 PRO A N 1
ATOM 607 C CA . PRO A 1 76 ? -18.562 -20.281 -1.792 1 93.25 76 PRO A CA 1
ATOM 608 C C . PRO A 1 76 ? -18.562 -20.781 -0.349 1 93.25 76 PRO A C 1
ATOM 610 O O . PRO A 1 76 ? -18.25 -21.938 -0.094 1 93.25 76 PRO A O 1
ATOM 613 N N . PHE A 1 77 ? -18.969 -19.938 0.581 1 96.19 77 PHE A N 1
ATOM 614 C CA . PHE A 1 77 ? -18.859 -20.328 1.982 1 96.19 77 PHE A CA 1
ATOM 615 C C . PHE A 1 77 ? -20.219 -20.734 2.547 1 96.19 77 PHE A C 1
ATOM 617 O O . PHE A 1 77 ? -20.344 -21.031 3.736 1 96.19 77 PHE A O 1
ATOM 624 N N . HIS A 1 78 ? -21.188 -20.703 1.649 1 94.62 78 HIS A N 1
ATOM 625 C CA . HIS A 1 78 ? -22.484 -21.219 2.074 1 94.62 78 HIS A CA 1
ATOM 626 C C . HIS A 1 78 ? -22.375 -22.688 2.492 1 94.62 78 HIS A C 1
ATOM 628 O O . HIS A 1 78 ? -21.906 -23.531 1.716 1 94.62 78 HIS A O 1
ATOM 634 N N . GLY A 1 79 ? -22.641 -23 3.721 1 95.12 79 GLY A N 1
ATOM 635 C CA . GLY A 1 79 ? -22.625 -24.375 4.219 1 95.12 79 GLY A CA 1
ATOM 636 C C . GLY A 1 79 ? -21.25 -24.828 4.668 1 95.12 79 GLY A C 1
ATOM 637 O O . GLY A 1 79 ? -21.062 -25.969 5.09 1 95.12 79 GLY A O 1
ATOM 638 N N . ARG A 1 80 ? -20.297 -24.016 4.5 1 96.62 80 ARG A N 1
ATOM 639 C CA . ARG A 1 80 ? -18.953 -24.453 4.887 1 96.62 80 ARG A CA 1
ATOM 640 C C . ARG A 1 80 ? -18.297 -23.438 5.812 1 96.62 80 ARG A C 1
ATOM 642 O O . ARG A 1 80 ? -17.078 -23.297 5.816 1 96.62 80 ARG A O 1
ATOM 649 N N . ALA A 1 81 ? -19.109 -22.656 6.469 1 98.44 81 ALA A N 1
ATOM 650 C CA . ALA A 1 81 ? -18.594 -21.688 7.434 1 98.44 81 ALA A CA 1
ATOM 651 C C . ALA A 1 81 ? -19.562 -21.516 8.602 1 98.44 81 ALA A C 1
ATOM 653 O O . ALA A 1 81 ? -20.75 -21.844 8.484 1 98.44 81 ALA A O 1
ATOM 654 N N . GLU A 1 82 ? -19.094 -21.141 9.68 1 98.31 82 GLU A N 1
ATOM 655 C CA . GLU A 1 82 ? -19.875 -20.828 10.875 1 98.31 82 GLU A CA 1
ATOM 656 C C . GLU A 1 82 ? -19.406 -19.547 11.531 1 98.31 82 GLU A C 1
ATOM 658 O O . GLU A 1 82 ? -18.297 -19.078 11.273 1 98.31 82 GLU A O 1
ATOM 663 N N . ILE A 1 83 ? -20.281 -18.969 12.305 1 97.88 83 ILE A N 1
ATOM 664 C CA . ILE A 1 83 ? -19.953 -17.688 12.938 1 97.88 83 ILE A CA 1
ATOM 665 C C . ILE A 1 83 ? -20.297 -17.75 14.422 1 97.88 83 ILE A C 1
ATOM 667 O O . ILE A 1 83 ? -21.328 -18.312 14.805 1 97.88 83 ILE A O 1
ATOM 671 N N . LYS A 1 84 ? -19.516 -17.344 15.266 1 97.06 84 LYS A N 1
ATOM 672 C CA . LYS A 1 84 ? -19.719 -17.094 16.688 1 97.06 84 LYS A CA 1
ATOM 673 C C . LYS A 1 84 ? -19.359 -15.648 17.047 1 97.06 84 LYS A C 1
ATOM 675 O O . LYS A 1 84 ? -18.188 -15.273 17.016 1 97.06 84 LYS A O 1
ATOM 680 N N . GLY A 1 85 ? -20.406 -14.922 17.453 1 95.81 85 GLY A N 1
ATOM 681 C CA . GLY A 1 85 ? -20.188 -13.492 17.5 1 95.81 85 GLY A CA 1
ATOM 682 C C . GLY A 1 85 ? -19.891 -12.891 16.141 1 95.81 85 GLY A C 1
ATOM 683 O O . GLY A 1 85 ? -20.719 -12.977 15.227 1 95.81 85 GLY A O 1
ATOM 684 N N . ALA A 1 86 ? -18.672 -12.328 15.977 1 97.69 86 ALA A N 1
ATOM 685 C CA . ALA A 1 86 ? -18.266 -11.812 14.672 1 97.69 86 ALA A CA 1
ATOM 686 C C . ALA A 1 86 ? -17.062 -12.594 14.125 1 97.69 86 ALA A C 1
ATOM 68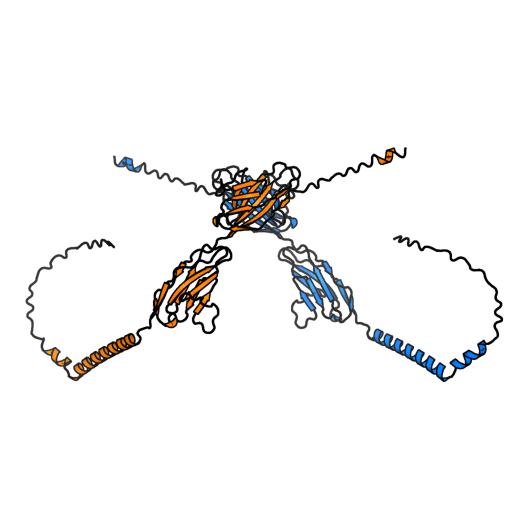8 O O . ALA A 1 86 ? -16.547 -12.266 13.062 1 97.69 86 ALA A O 1
ATOM 689 N N . THR A 1 87 ? -16.688 -13.633 14.852 1 98.5 87 THR A N 1
ATOM 690 C CA . THR A 1 87 ? -15.586 -14.492 14.422 1 98.5 87 THR A CA 1
ATOM 691 C C . THR A 1 87 ? -16.078 -15.602 13.5 1 98.5 87 THR A C 1
ATOM 693 O O . THR A 1 87 ? -17.094 -16.25 13.797 1 98.5 87 THR A O 1
ATOM 696 N N . VAL A 1 88 ? -15.336 -15.828 12.453 1 98.5 88 VAL A N 1
ATOM 697 C CA . VAL A 1 88 ? -15.805 -16.812 11.484 1 98.5 88 VAL A CA 1
ATOM 698 C C . VAL A 1 88 ? -14.805 -17.969 11.383 1 98.5 88 VAL A C 1
ATOM 700 O O . VAL A 1 88 ? -13.594 -17.75 11.477 1 98.5 88 VAL A O 1
ATOM 703 N N . ARG A 1 89 ? -15.367 -19.078 11.25 1 98.44 89 ARG A N 1
ATOM 704 C CA . ARG A 1 89 ? -14.578 -20.281 10.984 1 98.44 89 ARG A CA 1
ATOM 705 C C . ARG A 1 89 ? -14.898 -20.859 9.609 1 98.44 89 ARG A C 1
ATOM 707 O O . ARG A 1 89 ? -16.047 -21.234 9.344 1 98.44 89 ARG A O 1
ATOM 714 N N . LEU A 1 90 ? -13.961 -20.906 8.719 1 98.56 90 LEU A N 1
ATOM 715 C CA . LEU A 1 90 ? -14.094 -21.469 7.379 1 98.56 90 LEU A CA 1
ATOM 716 C C . LEU A 1 90 ? -13.602 -22.906 7.336 1 98.56 90 LEU A C 1
ATOM 718 O O . LEU A 1 90 ? -12.516 -23.219 7.824 1 98.56 90 LEU A O 1
ATOM 722 N N . HIS A 1 91 ? -14.328 -23.719 6.758 1 98.38 91 HIS A N 1
ATOM 723 C CA . HIS A 1 91 ? -13.992 -25.125 6.758 1 98.38 91 HIS A CA 1
ATOM 724 C C . HIS A 1 91 ? -13.273 -25.531 5.473 1 98.38 91 HIS A C 1
ATOM 726 O O . HIS A 1 91 ? -13.656 -25.094 4.383 1 98.38 91 HIS A O 1
ATOM 732 N N . LYS A 1 92 ? -12.266 -26.328 5.566 1 97.44 92 LYS A N 1
ATOM 733 C CA . LYS A 1 92 ? -11.555 -26.938 4.449 1 97.44 92 LYS A CA 1
ATOM 734 C C . LYS A 1 92 ? -11.156 -25.906 3.404 1 97.44 92 LYS A C 1
ATOM 736 O O . LYS A 1 92 ? -11.531 -26.016 2.236 1 97.44 92 LYS A O 1
ATOM 741 N N . VAL A 1 93 ? -10.391 -25 3.832 1 98.06 93 VAL A N 1
ATOM 742 C CA . VAL A 1 93 ? -10.055 -23.875 2.967 1 98.06 93 VAL A CA 1
ATOM 743 C C . VAL A 1 93 ? -9.117 -24.344 1.853 1 98.06 93 VAL A C 1
ATOM 745 O O . VAL A 1 93 ? -8.352 -25.297 2.033 1 98.06 93 VAL A O 1
ATOM 748 N N . THR A 1 94 ? -9.258 -23.719 0.673 1 96.5 94 THR A N 1
ATOM 749 C CA . THR A 1 94 ? -8.422 -23.984 -0.491 1 96.5 94 THR A CA 1
ATOM 750 C C . THR A 1 94 ? -7.652 -22.719 -0.898 1 96.5 94 THR A C 1
ATOM 752 O O . THR A 1 94 ? -7.848 -21.656 -0.316 1 96.5 94 THR A O 1
ATOM 755 N N . GLN A 1 95 ? -6.816 -22.859 -1.8 1 95.12 95 GLN A N 1
ATOM 756 C CA . GLN A 1 95 ? -6.023 -21.734 -2.287 1 95.12 95 GLN A CA 1
ATOM 757 C C . GLN A 1 95 ? -6.922 -20.609 -2.76 1 95.12 95 GLN A C 1
ATOM 759 O O . GLN A 1 95 ? -6.57 -19.422 -2.621 1 95.12 95 GLN A O 1
ATOM 764 N N . LYS A 1 96 ? -8.086 -20.938 -3.305 1 94.81 96 LYS A N 1
ATOM 765 C CA . LYS A 1 96 ? -9.023 -19.938 -3.82 1 94.81 96 LYS A CA 1
ATOM 766 C C . LYS A 1 96 ? -9.57 -19.062 -2.695 1 94.81 96 LYS A C 1
ATOM 768 O O . LYS A 1 96 ? -10.031 -17.953 -2.938 1 94.81 96 LYS A O 1
ATOM 773 N N . ASP A 1 97 ? -9.508 -19.594 -1.516 1 97.25 97 ASP A N 1
ATOM 774 C CA . ASP A 1 97 ? -10.078 -18.891 -0.371 1 97.25 97 ASP A CA 1
ATOM 775 C C . ASP A 1 97 ? -9.086 -17.891 0.215 1 97.25 97 ASP A C 1
ATOM 777 O O . ASP A 1 97 ? -9.453 -17.062 1.051 1 97.25 97 ASP A O 1
ATOM 781 N N . ALA A 1 98 ? -7.863 -18 -0.178 1 97.19 98 ALA A N 1
ATOM 782 C CA . ALA A 1 98 ? -6.848 -17.078 0.321 1 97.19 98 ALA A CA 1
ATOM 783 C C . ALA A 1 98 ? -7.168 -15.641 -0.079 1 97.19 98 ALA A C 1
ATOM 785 O O . ALA A 1 98 ? -7.754 -15.398 -1.137 1 97.19 98 ALA A O 1
ATOM 786 N N . GLY A 1 99 ? -6.812 -14.695 0.817 1 97.38 99 GLY A N 1
ATOM 787 C CA . GLY A 1 99 ? -7.039 -13.289 0.505 1 97.38 99 GLY A CA 1
ATOM 788 C C . GLY A 1 99 ? -7.297 -12.438 1.733 1 97.38 99 GLY A C 1
ATOM 789 O O . GLY A 1 99 ? -7.066 -12.883 2.861 1 97.38 99 GLY A O 1
ATOM 790 N N . LYS A 1 100 ? -7.707 -11.219 1.443 1 98.12 100 LYS A N 1
ATOM 791 C CA . LYS A 1 100 ? -8.008 -10.258 2.498 1 98.12 100 LYS A CA 1
ATOM 792 C C . LYS A 1 100 ? -9.5 -10.234 2.811 1 98.12 100 LYS A C 1
ATOM 794 O O . LYS A 1 100 ? -10.328 -10.172 1.899 1 98.12 100 LYS A O 1
ATOM 799 N N . TYR A 1 101 ? -9.805 -10.328 4.016 1 98.38 101 TYR A N 1
ATOM 800 C CA . TYR A 1 101 ? -11.18 -10.297 4.5 1 98.38 101 TYR A CA 1
ATOM 801 C C . TYR A 1 101 ? -11.406 -9.102 5.426 1 98.38 101 TYR A C 1
ATOM 803 O O . TYR A 1 101 ? -10.539 -8.766 6.242 1 98.38 101 TYR A O 1
ATOM 811 N N . ARG A 1 102 ? -12.555 -8.484 5.293 1 98.19 102 ARG A N 1
ATOM 812 C CA . ARG A 1 102 ? -12.898 -7.324 6.109 1 98.19 102 ARG A CA 1
ATOM 813 C C . ARG A 1 102 ? -14.125 -7.602 6.965 1 98.19 102 ARG A C 1
ATOM 815 O O . ARG A 1 102 ? -15.195 -7.918 6.438 1 98.19 102 ARG A O 1
ATOM 822 N N . CYS A 1 103 ? -13.953 -7.555 8.219 1 98.31 103 CYS A N 1
ATOM 823 C CA . CYS A 1 103 ? -15.062 -7.613 9.164 1 98.31 103 CYS A CA 1
ATOM 824 C C . CYS A 1 103 ? -15.594 -6.215 9.477 1 98.31 103 CYS A C 1
ATOM 826 O O . CYS A 1 103 ? -14.828 -5.336 9.875 1 98.31 103 CYS A O 1
ATOM 828 N N . GLU A 1 104 ? -16.781 -6.031 9.25 1 97.62 104 GLU A N 1
ATOM 829 C CA . GLU A 1 104 ? -17.422 -4.742 9.5 1 97.62 104 GLU A CA 1
ATOM 830 C C . GLU A 1 104 ? -18.562 -4.867 10.516 1 97.62 104 GLU A C 1
ATOM 832 O O . GLU A 1 104 ? -19.453 -5.699 10.352 1 97.62 104 GLU A O 1
ATOM 837 N N . VAL A 1 105 ? -18.516 -4.059 11.523 1 96.81 105 VAL A N 1
ATOM 838 C CA . VAL A 1 105 ? -19.547 -4.039 12.547 1 96.81 105 VAL A CA 1
ATOM 839 C C . VAL A 1 105 ? -20.203 -2.658 12.602 1 96.81 105 VAL A C 1
ATOM 841 O O . VAL A 1 105 ? -19.516 -1.648 12.773 1 96.81 105 VAL A O 1
ATOM 844 N N . THR A 1 106 ? -21.453 -2.596 12.398 1 96.19 106 THR A N 1
ATOM 845 C CA . THR A 1 106 ? -22.219 -1.358 12.414 1 96.19 106 THR A CA 1
ATOM 846 C C . THR A 1 106 ? -23.172 -1.338 13.609 1 96.19 106 THR A C 1
ATOM 848 O O . THR A 1 106 ? -24.016 -2.227 13.75 1 96.19 106 THR A O 1
ATOM 851 N N . ALA A 1 107 ? -23.031 -0.366 14.414 1 94.5 107 ALA A N 1
ATOM 852 C CA . ALA A 1 107 ? -23.875 -0.167 15.578 1 94.5 107 ALA A CA 1
ATOM 853 C C . ALA A 1 107 ? -24.5 1.227 15.578 1 94.5 107 ALA A C 1
ATOM 855 O O . ALA A 1 107 ? -23.984 2.145 16.219 1 94.5 107 ALA A O 1
ATOM 856 N N . PRO A 1 108 ? -25.672 1.338 14.938 1 91.25 108 PRO A N 1
ATOM 857 C CA . PRO A 1 108 ? -26.266 2.658 14.711 1 91.25 108 PRO A CA 1
ATOM 858 C C . PRO A 1 108 ? -26.625 3.365 16.016 1 91.25 108 PRO A C 1
ATOM 860 O O . PRO A 1 108 ? -26.75 4.594 16.047 1 91.25 108 PRO A O 1
ATOM 863 N N . LYS A 1 109 ? -26.844 2.633 17.094 1 91.69 109 LYS A N 1
ATOM 864 C CA . LYS A 1 109 ? -27.281 3.225 18.359 1 91.69 109 LYS A CA 1
ATOM 865 C C . LYS A 1 109 ? -26.094 3.758 19.156 1 91.69 109 LYS A C 1
ATOM 867 O O . LYS A 1 109 ? -26.266 4.41 20.188 1 91.69 109 LYS A O 1
ATOM 872 N N . ASP A 1 110 ? -24.922 3.49 18.734 1 90.88 110 ASP A N 1
ATOM 873 C CA . ASP A 1 110 ? -23.719 3.928 19.422 1 90.88 110 ASP A CA 1
ATOM 874 C C . ASP A 1 110 ? -23.203 5.246 18.844 1 90.88 110 ASP A C 1
ATOM 876 O O . ASP A 1 110 ? -23.531 5.609 17.719 1 90.88 110 ASP A O 1
ATOM 880 N N . HIS A 1 111 ? -22.406 5.988 19.625 1 87.06 111 HIS A N 1
ATOM 881 C CA . HIS A 1 111 ? -21.812 7.242 19.172 1 87.06 111 HIS A CA 1
ATOM 882 C C . HIS A 1 111 ? -20.875 7.012 17.984 1 87.06 111 HIS A C 1
ATOM 884 O O . HIS A 1 111 ? -20.953 7.723 16.984 1 87.06 111 HIS A O 1
ATOM 890 N N . VAL A 1 112 ? -20 6.047 18.219 1 87.19 112 VAL A N 1
ATOM 891 C CA . VAL A 1 112 ? -19.234 5.531 17.094 1 87.19 112 VAL A CA 1
ATOM 892 C C . VAL A 1 112 ? -19.922 4.305 16.516 1 87.19 112 VAL A C 1
ATOM 894 O O . VAL A 1 112 ? -20 3.258 17.156 1 87.19 112 VAL A O 1
ATOM 897 N N . SER A 1 113 ? -20.375 4.395 15.328 1 92 113 SER A N 1
ATOM 898 C CA . SER A 1 113 ? -21.344 3.428 14.852 1 92 113 SER A CA 1
ATOM 899 C C . SER A 1 113 ? -20.719 2.428 13.891 1 92 113 SER A C 1
ATOM 901 O O . SER A 1 113 ? -21.391 1.528 13.391 1 92 113 SER A O 1
ATOM 903 N N . LEU A 1 114 ? -19.438 2.598 13.625 1 94.88 114 LEU A N 1
ATOM 904 C CA . LEU A 1 114 ? -18.828 1.739 12.625 1 94.88 114 LEU A CA 1
ATOM 905 C C . LEU A 1 114 ? -17.406 1.34 13.039 1 94.88 114 LEU A C 1
ATOM 907 O O . LEU A 1 114 ? -16.641 2.172 13.531 1 94.88 114 LEU A O 1
ATOM 911 N N . GLY A 1 115 ? -17.109 0.135 12.891 1 95.12 115 GLY A N 1
ATOM 912 C CA . GLY A 1 115 ? -15.766 -0.396 13.047 1 95.12 115 GLY A CA 1
ATOM 913 C C . GLY A 1 115 ? -15.43 -1.476 12.031 1 95.12 115 GLY A C 1
ATOM 914 O O . GLY A 1 115 ? -16.297 -2.23 11.609 1 95.12 115 GLY A O 1
ATOM 915 N N . GLU A 1 116 ? -14.195 -1.527 11.617 1 96.69 116 GLU A N 1
ATOM 916 C CA . GLU A 1 116 ? -13.75 -2.541 10.672 1 96.69 116 GLU A CA 1
ATOM 917 C C . GLU A 1 116 ? -12.359 -3.059 11.023 1 96.69 116 GLU A C 1
ATOM 919 O O . GLU A 1 116 ? -11.586 -2.365 11.688 1 96.69 116 GLU A O 1
ATOM 924 N N . VAL A 1 117 ? -12.086 -4.246 10.633 1 96.5 117 VAL A N 1
ATOM 925 C CA . VAL A 1 117 ? -10.75 -4.809 10.742 1 96.5 117 VAL A CA 1
ATOM 926 C C . VAL A 1 117 ? -10.477 -5.742 9.57 1 96.5 117 VAL A C 1
ATOM 928 O O . VAL A 1 117 ? -11.398 -6.391 9.062 1 96.5 117 VAL A O 1
ATOM 931 N N . ASN A 1 118 ? -9.297 -5.793 9.172 1 96.88 118 ASN A N 1
ATOM 932 C CA . ASN A 1 118 ? -8.898 -6.668 8.07 1 96.88 118 ASN A CA 1
ATOM 933 C C . ASN A 1 118 ? -8.133 -7.887 8.578 1 96.88 118 ASN A C 1
ATOM 935 O O . ASN A 1 118 ? -7.312 -7.773 9.492 1 96.88 118 ASN A O 1
ATOM 939 N N . VAL A 1 119 ? -8.438 -8.969 8.031 1 98.19 119 VAL A N 1
ATOM 940 C CA . VAL A 1 119 ? -7.742 -10.219 8.32 1 98.19 119 VAL A CA 1
ATOM 941 C C . VAL A 1 119 ? -7.258 -10.852 7.02 1 98.19 119 VAL A C 1
ATOM 943 O O . VAL A 1 119 ? -8.031 -11.008 6.074 1 98.19 119 VAL A O 1
ATOM 946 N N . THR A 1 120 ? -6.02 -11.203 6.977 1 98.5 120 THR A N 1
ATOM 947 C CA . THR A 1 120 ? -5.473 -11.828 5.777 1 98.5 120 THR A CA 1
ATOM 948 C C . THR A 1 120 ? -5.332 -13.336 5.969 1 98.5 120 THR A C 1
ATOM 950 O O . THR A 1 120 ? -4.699 -13.789 6.926 1 98.5 120 THR A O 1
ATOM 953 N N . LEU A 1 121 ? -5.93 -14.062 5.105 1 98.31 121 LEU A N 1
ATOM 954 C CA . LEU A 1 121 ? -5.848 -15.523 5.129 1 98.31 121 LEU A CA 1
ATOM 955 C C . LEU A 1 121 ? -4.863 -16.031 4.082 1 98.31 121 LEU A C 1
ATOM 957 O O . LEU A 1 121 ? -5.043 -15.789 2.885 1 98.31 121 LEU A O 1
ATOM 961 N N . THR A 1 122 ? -3.848 -16.688 4.566 1 97.94 122 THR A N 1
ATOM 962 C CA . THR A 1 122 ? -2.898 -17.375 3.689 1 97.94 122 THR A CA 1
ATOM 963 C C . THR A 1 122 ? -3.061 -18.891 3.787 1 97.94 122 THR A C 1
ATOM 965 O O . THR A 1 122 ? -3.01 -19.453 4.883 1 97.94 122 THR A O 1
ATOM 968 N N . VAL A 1 123 ? -3.277 -19.453 2.682 1 98 123 VAL A N 1
ATOM 969 C CA . VAL A 1 123 ? -3.41 -20.906 2.641 1 98 123 VAL A CA 1
ATOM 970 C C . VAL A 1 123 ? -2.107 -21.531 2.152 1 98 123 VAL A C 1
ATOM 972 O O . VAL A 1 123 ? -1.683 -21.297 1.02 1 98 123 VAL A O 1
ATOM 975 N N . LEU A 1 124 ? -1.523 -22.328 2.998 1 98.12 124 LEU A N 1
ATOM 976 C CA . LEU A 1 124 ? -0.247 -22.969 2.693 1 98.12 124 LEU A CA 1
ATOM 977 C C . LEU A 1 124 ? -0.458 -24.266 1.916 1 98.12 124 LEU A C 1
ATOM 979 O O . LEU A 1 124 ? -1.288 -25.094 2.297 1 98.12 124 LEU A O 1
ATOM 983 N N . VAL A 1 125 ? 0.249 -24.438 0.893 1 96.75 125 VAL A N 1
ATOM 984 C CA . VAL A 1 125 ? 0.149 -25.625 0.042 1 96.75 125 VAL A CA 1
ATOM 985 C C . VAL A 1 125 ? 1.508 -26.312 -0.047 1 96.75 125 VAL A C 1
ATOM 987 O O . VAL A 1 125 ? 2.49 -25.703 -0.483 1 96.75 125 VAL A O 1
ATOM 990 N N . PRO A 1 126 ? 1.608 -27.5 0.3 1 95.75 126 PRO A N 1
ATOM 991 C CA . PRO A 1 126 ? 2.871 -28.234 0.184 1 95.75 126 PRO A CA 1
ATOM 992 C C . PRO A 1 126 ? 3.271 -28.5 -1.267 1 95.75 126 PRO A C 1
ATOM 994 O O . PRO A 1 126 ? 2.438 -28.391 -2.17 1 95.75 126 PRO A O 1
ATOM 997 N N . PRO A 1 127 ? 4.547 -28.797 -1.411 1 96.25 127 PRO A N 1
ATOM 998 C CA . PRO A 1 127 ? 5.004 -29.062 -2.775 1 96.25 127 PRO A CA 1
ATOM 999 C C . PRO A 1 127 ? 4.309 -30.266 -3.404 1 96.25 127 PRO A C 1
ATOM 1001 O O . PRO A 1 127 ? 3.996 -31.234 -2.705 1 96.25 127 PRO A O 1
ATOM 1004 N N . GLN A 1 128 ? 4.047 -30.094 -4.691 1 95 128 GLN A N 1
ATOM 1005 C CA . GLN A 1 128 ? 3.578 -31.219 -5.5 1 95 128 GLN A CA 1
ATOM 1006 C C . GLN A 1 128 ? 4.652 -31.672 -6.484 1 95 128 GLN A C 1
ATOM 1008 O O . GLN A 1 128 ? 5.68 -31.016 -6.637 1 95 128 GLN A O 1
ATOM 1013 N N . ALA A 1 129 ? 4.426 -32.844 -7.078 1 96.12 129 ALA A N 1
ATOM 1014 C CA . ALA A 1 129 ? 5.375 -33.312 -8.086 1 96.12 129 ALA A CA 1
ATOM 1015 C C . ALA A 1 129 ? 5.508 -32.281 -9.219 1 96.12 129 ALA A C 1
ATOM 1017 O O . ALA A 1 129 ? 4.543 -32.031 -9.938 1 96.12 129 ALA A O 1
ATOM 1018 N N . PRO A 1 130 ? 6.656 -31.781 -9.367 1 97.56 130 PRO A N 1
ATOM 1019 C CA . PRO A 1 130 ? 6.809 -30.766 -10.406 1 97.56 130 PRO A CA 1
ATOM 1020 C C . PRO A 1 130 ? 6.844 -31.344 -11.812 1 97.56 130 PRO A C 1
ATOM 1022 O O . PRO A 1 130 ? 7.051 -32.562 -11.984 1 97.56 130 PRO A O 1
ATOM 1025 N N . SER A 1 131 ? 6.578 -30.484 -12.727 1 96.94 131 SER A N 1
ATOM 1026 C CA . SER A 1 131 ? 6.809 -30.812 -14.125 1 96.94 131 SER A CA 1
ATOM 1027 C C . SER A 1 131 ? 8.242 -30.516 -14.539 1 96.94 131 SER A C 1
ATOM 1029 O O . SER A 1 131 ? 8.781 -29.453 -14.211 1 96.94 131 SER A O 1
ATOM 1031 N N . CYS A 1 132 ? 8.812 -31.484 -15.227 1 97.56 132 CYS A N 1
ATOM 1032 C CA . CYS A 1 132 ? 10.18 -31.312 -15.695 1 97.56 132 CYS A CA 1
ATOM 1033 C C . CYS A 1 132 ? 10.25 -31.344 -17.219 1 97.56 132 CYS A C 1
ATOM 1035 O O . CYS A 1 132 ? 9.641 -32.219 -17.844 1 97.56 132 CYS A O 1
ATOM 1037 N N . ASP A 1 133 ? 10.906 -30.422 -17.719 1 98.06 133 ASP A N 1
ATOM 1038 C CA . ASP A 1 133 ? 11.203 -30.375 -19.141 1 98.06 133 ASP A CA 1
ATOM 1039 C C . ASP A 1 133 ? 12.688 -30.609 -19.406 1 98.06 133 ASP A C 1
ATOM 1041 O O . ASP A 1 133 ? 13.5 -29.703 -19.266 1 98.06 133 ASP A O 1
ATOM 1045 N N . VAL A 1 134 ? 13.023 -31.828 -19.828 1 98 134 VAL A N 1
ATOM 1046 C CA . VAL A 1 134 ? 14.383 -32.25 -20.125 1 98 134 VAL A CA 1
ATOM 1047 C C . VAL A 1 134 ? 14.438 -32.844 -21.531 1 98 134 VAL A C 1
ATOM 1049 O O . VAL A 1 134 ? 13.734 -33.844 -21.828 1 98 134 VAL A O 1
ATOM 1052 N N . PRO A 1 135 ? 15.258 -32.281 -22.359 1 97.25 135 PRO A N 1
ATOM 1053 C CA . PRO A 1 135 ? 15.359 -32.875 -23.688 1 97.25 135 PRO A CA 1
ATOM 1054 C C . PRO A 1 135 ? 15.984 -34.281 -23.641 1 97.25 135 PRO A C 1
ATOM 1056 O O . PRO A 1 135 ? 16.891 -34.531 -22.844 1 97.25 135 PRO A O 1
ATOM 1059 N N . SER A 1 136 ? 15.531 -35.125 -24.531 1 95.94 136 SER A N 1
ATOM 1060 C CA . SER A 1 136 ? 16.047 -36.5 -24.562 1 95.94 136 SER A CA 1
ATOM 1061 C C . SER A 1 136 ? 17.438 -36.562 -25.156 1 95.94 136 SER A C 1
ATOM 1063 O O . SER A 1 136 ? 18.219 -37.469 -24.859 1 95.94 136 SER A O 1
ATOM 1065 N N . SER A 1 137 ? 17.641 -35.594 -26.031 1 95.31 137 SER A N 1
ATOM 1066 C CA . SER A 1 137 ? 18.969 -35.562 -26.656 1 95.31 137 SER A CA 1
ATOM 1067 C C . SER A 1 137 ? 19.391 -34.125 -26.984 1 95.31 137 SER A C 1
ATOM 1069 O O . SER A 1 137 ? 18.562 -33.25 -27.094 1 95.31 137 SER A O 1
ATOM 1071 N N . ALA A 1 138 ? 20.734 -33.969 -27.031 1 95.38 138 ALA A N 1
ATOM 1072 C CA . ALA A 1 138 ? 21.344 -32.688 -27.406 1 95.38 138 ALA A CA 1
ATOM 1073 C C . ALA A 1 138 ? 22.719 -32.906 -28.031 1 95.38 138 ALA A C 1
ATOM 1075 O O . ALA A 1 138 ? 23.328 -33.969 -27.859 1 95.38 138 ALA A O 1
ATOM 1076 N N . LEU A 1 139 ? 23.141 -31.828 -28.828 1 93.56 139 LEU A N 1
ATOM 1077 C CA . LEU A 1 139 ? 24.453 -31.891 -29.484 1 93.56 139 LEU A CA 1
ATOM 1078 C C . LEU A 1 139 ? 25.5 -31.172 -28.656 1 93.56 139 LEU A C 1
ATOM 1080 O O . LEU A 1 139 ? 25.234 -30.109 -28.094 1 93.56 139 LEU A O 1
ATOM 1084 N N . THR A 1 140 ? 26.625 -31.812 -28.672 1 93 140 THR A N 1
ATOM 1085 C CA . THR A 1 140 ? 27.734 -31.188 -27.953 1 93 140 THR A CA 1
ATOM 1086 C C . THR A 1 140 ? 27.906 -29.734 -28.391 1 93 140 THR A C 1
ATOM 1088 O O . THR A 1 140 ? 27.828 -29.422 -29.578 1 93 140 THR A O 1
ATOM 1091 N N . GLY A 1 141 ? 28.109 -28.906 -27.344 1 91.94 141 GLY A N 1
ATOM 1092 C CA . GLY A 1 141 ? 28.359 -27.5 -27.641 1 91.94 141 GLY A CA 1
ATOM 1093 C C . GLY A 1 141 ? 27.094 -26.656 -27.672 1 91.94 141 GLY A C 1
ATOM 1094 O O . GLY A 1 141 ? 27.172 -25.438 -27.688 1 91.94 141 GLY A O 1
ATOM 1095 N N . SER A 1 142 ? 25.938 -27.25 -27.688 1 93.56 142 SER A N 1
ATOM 1096 C CA . SER A 1 142 ? 24.672 -26.516 -27.75 1 93.56 142 SER A CA 1
ATOM 1097 C C . SER A 1 142 ? 24.266 -26 -26.375 1 93.56 142 SER A C 1
ATOM 1099 O O . SER A 1 142 ? 24.734 -26.5 -25.359 1 93.56 142 SER A O 1
ATOM 1101 N N . LEU A 1 143 ? 23.516 -24.953 -26.469 1 96.38 143 LEU A N 1
ATOM 1102 C CA . LEU A 1 143 ? 22.875 -24.438 -25.25 1 96.38 143 LEU A CA 1
ATOM 1103 C C . LEU A 1 143 ? 21.625 -25.25 -24.922 1 96.38 143 LEU A C 1
ATOM 1105 O O . LEU A 1 143 ? 20.766 -25.469 -25.781 1 96.38 143 LEU A O 1
ATOM 1109 N N . VAL A 1 144 ? 21.562 -25.734 -23.656 1 97.25 144 VAL A N 1
ATOM 1110 C CA . VAL A 1 144 ? 20.406 -26.531 -23.266 1 97.25 144 VAL A CA 1
ATOM 1111 C C . VAL A 1 144 ? 19.859 -26.031 -21.938 1 97.25 144 VAL A C 1
ATOM 1113 O O . VAL A 1 144 ? 20.609 -25.719 -21.016 1 97.25 144 VAL A O 1
ATOM 1116 N N . GLN A 1 145 ? 18.547 -25.953 -21.938 1 98.12 145 GLN A N 1
ATOM 1117 C CA . GLN A 1 145 ? 17.875 -25.531 -20.703 1 98.12 145 GLN A CA 1
ATOM 1118 C C . GLN A 1 145 ? 16.891 -26.609 -20.219 1 98.12 145 GLN A C 1
ATOM 1120 O O . GLN A 1 145 ? 16.078 -27.109 -21 1 98.12 145 GLN A O 1
ATOM 1125 N N . LEU A 1 146 ? 17.016 -26.953 -19 1 98.19 146 LEU A N 1
ATOM 1126 C CA . LEU A 1 146 ? 16.047 -27.812 -18.312 1 98.19 146 LEU A CA 1
ATOM 1127 C C . LEU A 1 146 ? 15.141 -26.969 -17.406 1 98.19 146 LEU A C 1
ATOM 1129 O O . LEU A 1 146 ? 15.594 -26.016 -16.781 1 98.19 146 LEU A O 1
ATOM 1133 N N . ARG A 1 147 ? 13.906 -27.344 -17.312 1 98.38 147 ARG A N 1
ATOM 1134 C CA . ARG A 1 147 ? 12.945 -26.578 -16.531 1 98.38 147 ARG A CA 1
ATOM 1135 C C . ARG A 1 147 ? 12.188 -27.469 -15.555 1 98.38 147 ARG A C 1
ATOM 1137 O O . ARG A 1 147 ? 11.812 -28.594 -15.906 1 98.38 147 ARG A O 1
ATOM 1144 N N . CYS A 1 148 ? 12.031 -27.047 -14.453 1 97.38 148 CYS A N 1
ATOM 1145 C CA . CYS A 1 148 ? 11.297 -27.672 -13.359 1 97.38 148 CYS A CA 1
ATOM 1146 C C . CYS A 1 148 ? 10.297 -26.688 -12.75 1 97.38 148 CYS A C 1
ATOM 1148 O O . CYS A 1 148 ? 10.688 -25.625 -12.281 1 97.38 148 CYS A O 1
ATOM 1150 N N . ARG A 1 149 ? 8.969 -27.031 -12.727 1 96.56 149 ARG A N 1
ATOM 1151 C CA . ARG A 1 149 ? 7.996 -26.047 -12.273 1 96.56 149 ARG A CA 1
ATOM 1152 C C . ARG A 1 149 ? 6.914 -26.703 -11.414 1 96.56 149 ARG A C 1
ATOM 1154 O O . ARG A 1 149 ? 6.301 -27.688 -11.828 1 96.56 149 ARG A O 1
ATOM 1161 N N . ASP A 1 150 ? 6.699 -26.234 -10.297 1 94.62 150 ASP A N 1
ATOM 1162 C CA . ASP A 1 150 ? 5.574 -26.5 -9.406 1 94.62 150 ASP A CA 1
ATOM 1163 C C . ASP A 1 150 ? 4.691 -25.266 -9.258 1 94.62 150 ASP A C 1
ATOM 1165 O O . ASP A 1 150 ? 5.062 -24.312 -8.562 1 94.62 150 ASP A O 1
ATOM 1169 N N . HIS A 1 151 ? 3.475 -25.234 -9.805 1 90.06 151 HIS A N 1
ATOM 1170 C CA . HIS A 1 151 ? 2.664 -24.031 -9.922 1 90.06 151 HIS A CA 1
ATOM 1171 C C . HIS A 1 151 ? 1.769 -23.844 -8.695 1 90.06 151 HIS A C 1
ATOM 1173 O O . HIS A 1 151 ? 1.131 -22.812 -8.539 1 90.06 151 HIS A O 1
ATOM 1179 N N . HIS A 1 152 ? 1.781 -24.75 -7.746 1 90.69 152 HIS A N 1
ATOM 1180 C CA . HIS A 1 152 ? 0.718 -24.719 -6.75 1 90.69 152 HIS A CA 1
ATOM 1181 C C . HIS A 1 152 ? 1.281 -24.484 -5.352 1 90.69 152 HIS A C 1
ATOM 1183 O O . HIS A 1 152 ? 0.54 -24.125 -4.43 1 90.69 152 HIS A O 1
ATOM 1189 N N . SER A 1 153 ? 2.551 -24.672 -5.234 1 94.12 153 SER A N 1
ATOM 1190 C CA . SER A 1 153 ? 3.16 -24.578 -3.912 1 94.12 153 SER A CA 1
ATOM 1191 C C . SER A 1 153 ? 3.064 -23.172 -3.342 1 94.12 153 SER A C 1
ATOM 1193 O O . SER A 1 153 ? 3.406 -22.203 -4.02 1 94.12 153 SER A O 1
ATOM 1195 N N . ILE A 1 154 ? 2.609 -23.094 -2.107 1 95.56 154 ILE A N 1
ATOM 1196 C CA . ILE A 1 154 ? 2.586 -21.859 -1.344 1 95.56 154 ILE A CA 1
ATOM 1197 C C . ILE A 1 154 ? 3.17 -22.094 0.047 1 95.56 154 ILE A C 1
ATOM 1199 O O . ILE A 1 154 ? 2.609 -22.844 0.84 1 95.56 154 ILE A O 1
ATOM 1203 N N . PRO A 1 155 ? 4.289 -21.391 0.36 1 95.75 155 PRO A N 1
ATOM 1204 C CA . PRO A 1 155 ? 5.066 -20.469 -0.487 1 95.75 155 PRO A CA 1
ATOM 1205 C C . PRO A 1 155 ? 5.707 -21.188 -1.681 1 95.75 155 PRO A C 1
ATOM 1207 O O . PRO A 1 155 ? 5.691 -22.422 -1.753 1 95.75 155 PRO A O 1
ATOM 1210 N N . ALA A 1 156 ? 6.238 -20.422 -2.492 1 96 156 ALA A N 1
ATOM 1211 C CA . ALA A 1 156 ? 6.855 -20.953 -3.703 1 96 156 ALA A CA 1
ATOM 1212 C C . ALA A 1 156 ? 7.973 -21.938 -3.363 1 96 156 ALA A C 1
ATOM 1214 O O . ALA A 1 156 ? 8.75 -21.703 -2.432 1 96 156 ALA A O 1
ATOM 1215 N N . ALA A 1 157 ? 8.07 -22.938 -4.117 1 96.38 157 ALA A N 1
ATOM 1216 C CA . ALA A 1 157 ? 9.062 -23.984 -3.877 1 96.38 157 ALA A CA 1
ATOM 1217 C C . ALA A 1 157 ? 10.445 -23.547 -4.336 1 96.38 157 ALA A C 1
ATOM 1219 O O . ALA A 1 157 ? 10.578 -22.703 -5.227 1 96.38 157 ALA A O 1
ATOM 1220 N N . VAL A 1 158 ? 11.391 -24.125 -3.689 1 97 158 VAL A N 1
ATOM 1221 C CA . VAL A 1 158 ? 12.781 -24.047 -4.133 1 97 158 VAL A CA 1
ATOM 1222 C C . VAL A 1 158 ? 13.164 -25.359 -4.824 1 97 158 VAL A C 1
ATOM 1224 O O . VAL A 1 158 ? 12.805 -26.438 -4.363 1 97 158 VAL A O 1
ATOM 1227 N N . TYR A 1 159 ? 13.953 -25.219 -5.855 1 97.56 159 TYR A N 1
ATOM 1228 C CA . TYR A 1 159 ? 14.18 -26.391 -6.703 1 97.56 159 TYR A CA 1
ATOM 1229 C C . TYR A 1 159 ? 15.625 -26.859 -6.594 1 97.56 159 TYR A C 1
ATOM 1231 O O . TYR A 1 159 ? 16.547 -26.062 -6.523 1 97.56 159 TYR A O 1
ATOM 1239 N N . THR A 1 160 ? 15.766 -28.156 -6.555 1 97.5 160 THR A N 1
ATOM 1240 C CA . THR A 1 160 ? 17.078 -28.812 -6.609 1 97.5 160 THR A CA 1
ATOM 1241 C C . THR A 1 160 ? 17.125 -29.812 -7.762 1 97.5 160 THR A C 1
ATOM 1243 O O . THR A 1 160 ? 16.266 -30.703 -7.859 1 97.5 160 THR A O 1
ATOM 1246 N N . TRP A 1 161 ? 18.047 -29.609 -8.625 1 97.94 161 TRP A N 1
ATOM 1247 C CA . TRP A 1 161 ? 18.234 -30.547 -9.727 1 97.94 161 TRP A CA 1
ATOM 1248 C C . TRP A 1 161 ? 19.172 -31.688 -9.32 1 97.94 161 TRP A C 1
ATOM 1250 O O . TRP A 1 161 ? 20.141 -31.453 -8.578 1 97.94 161 TRP A O 1
ATOM 1260 N N . TYR A 1 162 ? 18.922 -32.812 -9.914 1 98 162 TYR A N 1
ATOM 1261 C CA . TYR A 1 162 ? 19.75 -34 -9.703 1 98 162 TYR A CA 1
ATOM 1262 C C . TYR A 1 162 ? 20.188 -34.594 -11.031 1 98 162 TYR A C 1
ATOM 1264 O O . TYR A 1 162 ? 19.422 -34.656 -11.992 1 98 162 TYR A O 1
ATOM 1272 N N . LYS A 1 163 ? 21.391 -35.031 -10.961 1 97.25 163 LYS A N 1
ATOM 1273 C CA . LYS A 1 163 ? 21.938 -35.875 -12.039 1 97.25 163 LYS A CA 1
ATOM 1274 C C . LYS A 1 163 ? 22.375 -37.219 -11.508 1 97.25 163 LYS A C 1
ATOM 1276 O O . LYS A 1 163 ? 23.219 -37.312 -10.609 1 97.25 163 LYS A O 1
ATOM 1281 N N . ASP A 1 164 ? 21.797 -38.25 -12.023 1 97.56 164 ASP A N 1
ATOM 1282 C CA . ASP A 1 164 ? 22.109 -39.625 -11.594 1 97.56 164 ASP A CA 1
ATOM 1283 C C . ASP A 1 164 ? 22.016 -39.75 -10.078 1 97.56 164 ASP A C 1
ATOM 1285 O O . ASP A 1 164 ? 22.938 -40.281 -9.438 1 97.56 164 ASP A O 1
ATOM 1289 N N . ASN A 1 165 ? 21.016 -39.188 -9.555 1 96.56 165 ASN A N 1
ATOM 1290 C CA . ASN A 1 165 ? 20.609 -39.281 -8.156 1 96.56 165 ASN A CA 1
ATOM 1291 C C . ASN A 1 165 ? 21.562 -38.5 -7.246 1 96.56 165 ASN A C 1
ATOM 1293 O O . ASN A 1 165 ? 21.562 -38.719 -6.031 1 96.56 165 ASN A O 1
ATOM 1297 N N . LYS A 1 166 ? 22.344 -37.656 -7.887 1 96.56 166 LYS A N 1
ATOM 1298 C CA . LYS A 1 166 ? 23.188 -36.75 -7.117 1 96.56 166 LYS A CA 1
ATOM 1299 C C . LYS A 1 166 ? 22.766 -35.312 -7.32 1 96.56 166 LYS A C 1
ATOM 1301 O O . LYS A 1 166 ? 22.547 -34.875 -8.453 1 96.56 166 LYS A O 1
ATOM 1306 N N . PRO A 1 167 ? 22.672 -34.625 -6.23 1 96.75 167 PRO A N 1
ATOM 1307 C CA . PRO A 1 167 ? 22.25 -33.219 -6.367 1 96.75 167 PRO A CA 1
ATOM 1308 C C . PRO A 1 167 ? 23.297 -32.344 -7.043 1 96.75 167 PRO A C 1
ATOM 1310 O O . PRO A 1 167 ? 24.5 -32.531 -6.805 1 96.75 167 PRO A O 1
ATOM 1313 N N . LEU A 1 168 ? 22.812 -31.5 -7.941 1 95.25 168 LEU A N 1
ATOM 1314 C CA . LEU A 1 168 ? 23.703 -30.547 -8.586 1 95.25 168 LEU A CA 1
ATOM 1315 C C . LEU A 1 168 ? 23.891 -29.297 -7.723 1 95.25 168 LEU A C 1
ATOM 1317 O O . LEU A 1 168 ? 22.906 -28.719 -7.23 1 95.25 168 LEU A O 1
ATOM 1321 N N . ALA A 1 169 ? 25.094 -28.922 -7.598 1 91.81 169 ALA A N 1
ATOM 1322 C CA . ALA A 1 169 ? 25.375 -27.766 -6.766 1 91.81 169 ALA A CA 1
ATOM 1323 C C . ALA A 1 169 ? 25.062 -26.469 -7.504 1 91.81 169 ALA A C 1
ATOM 1325 O O . ALA A 1 169 ? 25.328 -26.344 -8.703 1 91.81 169 ALA A O 1
ATOM 1326 N N . ILE A 1 170 ? 24.562 -25.547 -6.797 1 87.5 170 ILE A N 1
ATOM 1327 C CA . ILE A 1 170 ? 24.188 -24.25 -7.363 1 87.5 170 ILE A CA 1
ATOM 1328 C C . ILE A 1 170 ? 25.453 -23.453 -7.711 1 87.5 170 ILE A C 1
ATOM 1330 O O . ILE A 1 170 ? 25.531 -22.844 -8.773 1 87.5 170 ILE A O 1
ATOM 1334 N N . LYS A 1 171 ? 26.359 -23.359 -6.703 1 79.44 171 LYS A N 1
ATOM 1335 C CA . LYS A 1 171 ? 27.625 -22.672 -6.926 1 79.44 171 LYS A CA 1
ATOM 1336 C C . LYS A 1 171 ? 28.781 -23.672 -7.012 1 79.44 171 LYS A C 1
ATOM 1338 O O . LYS A 1 171 ? 29.078 -24.359 -6.039 1 79.44 171 LYS A O 1
ATOM 1343 N N . LYS A 1 172 ? 29.141 -24.031 -8.039 1 79.12 172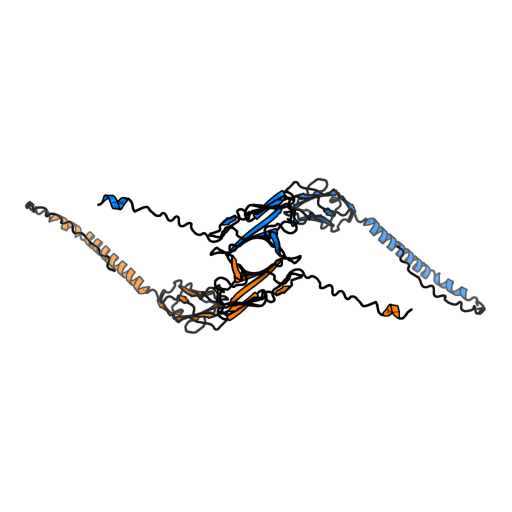 LYS A N 1
ATOM 1344 C CA . LYS A 1 172 ? 30.297 -24.891 -8.242 1 79.12 172 LYS A CA 1
ATOM 1345 C C . LYS A 1 172 ? 31.328 -24.219 -9.148 1 79.12 172 LYS A C 1
ATOM 1347 O O . LYS A 1 172 ? 31 -23.797 -10.258 1 79.12 172 LYS A O 1
ATOM 1352 N N . PRO A 1 173 ? 32.469 -24.141 -8.484 1 80 173 PRO A N 1
ATOM 1353 C CA . PRO A 1 173 ? 33.5 -23.578 -9.344 1 80 173 PRO A CA 1
ATOM 1354 C C . PRO A 1 173 ? 33.688 -24.375 -10.641 1 80 173 PRO A C 1
ATOM 1356 O O . PRO A 1 173 ? 33.594 -25.609 -10.633 1 80 173 PRO A O 1
ATOM 1359 N N . ASN A 1 174 ? 33.688 -23.797 -11.695 1 80.25 174 ASN A N 1
ATOM 1360 C CA . ASN A 1 174 ? 34 -24.375 -13.008 1 80.25 174 ASN A CA 1
ATOM 1361 C C . ASN A 1 174 ? 32.812 -25.125 -13.594 1 80.25 174 ASN A C 1
ATOM 1363 O O . ASN A 1 174 ? 32.969 -26.016 -14.43 1 80.25 174 ASN A O 1
ATOM 1367 N N . ALA A 1 175 ? 31.75 -24.828 -12.922 1 82 175 ALA A N 1
ATOM 1368 C CA . ALA A 1 175 ? 30.578 -25.5 -13.469 1 82 175 ALA A CA 1
ATOM 1369 C C . ALA A 1 175 ? 30.219 -24.938 -14.844 1 82 175 ALA A C 1
ATOM 1371 O O . ALA A 1 175 ? 30.438 -23.766 -15.109 1 82 175 ALA A O 1
ATOM 1372 N N . THR A 1 176 ? 29.781 -25.859 -15.695 1 86.56 176 THR A N 1
ATOM 1373 C CA . THR A 1 176 ? 29.359 -25.453 -17.031 1 86.56 176 THR A CA 1
ATOM 1374 C C . THR A 1 176 ? 27.859 -25.156 -17.062 1 86.56 176 THR A C 1
ATOM 1376 O O . THR A 1 176 ? 27.281 -24.953 -18.125 1 86.56 176 THR A O 1
ATOM 1379 N N . TYR A 1 177 ? 27.297 -25.281 -15.938 1 95 177 TYR A N 1
ATOM 1380 C CA . TYR A 1 177 ? 25.875 -25.031 -15.836 1 95 177 TYR A CA 1
ATOM 1381 C C . TYR A 1 177 ? 25.578 -23.984 -14.766 1 95 177 TYR A C 1
ATOM 1383 O O . TYR A 1 177 ? 26.438 -23.688 -13.93 1 95 177 TYR A O 1
ATOM 1391 N N . THR A 1 178 ? 24.438 -23.375 -14.945 1 95.75 178 THR A N 1
ATOM 1392 C CA . THR A 1 178 ? 23.906 -22.484 -13.914 1 95.75 178 THR A CA 1
ATOM 1393 C C . THR A 1 178 ? 22.5 -22.938 -13.492 1 95.75 178 THR A C 1
ATOM 1395 O O . THR A 1 178 ? 21.734 -23.422 -14.32 1 95.75 178 THR A O 1
ATOM 1398 N N . ILE A 1 179 ? 22.281 -22.844 -12.195 1 95.88 179 ILE A N 1
ATOM 1399 C CA . ILE A 1 179 ? 20.984 -23.25 -11.664 1 95.88 179 ILE A CA 1
ATOM 1400 C C . ILE A 1 179 ? 20.328 -22.078 -10.945 1 95.88 179 ILE A C 1
ATOM 1402 O O . ILE A 1 179 ? 20.953 -21.422 -10.125 1 95.88 179 ILE A O 1
ATOM 1406 N N . ASP A 1 180 ? 19.141 -21.828 -11.359 1 96.62 180 ASP A N 1
ATOM 1407 C CA . ASP A 1 180 ? 18.297 -20.922 -10.586 1 96.62 180 ASP A CA 1
ATOM 1408 C C . ASP A 1 180 ? 17.328 -21.703 -9.703 1 96.62 180 ASP A C 1
ATOM 1410 O O . ASP A 1 180 ? 16.328 -22.234 -10.195 1 96.62 180 ASP A O 1
ATOM 1414 N N . GLU A 1 181 ? 17.562 -21.719 -8.43 1 95.81 181 GLU A N 1
ATOM 1415 C CA . GLU A 1 181 ? 16.766 -22.547 -7.516 1 95.81 181 GLU A CA 1
ATOM 1416 C C . GLU A 1 181 ? 15.359 -21.984 -7.348 1 95.81 181 GLU A C 1
ATOM 1418 O O . GLU A 1 181 ? 14.461 -22.688 -6.883 1 95.81 181 GLU A O 1
ATOM 1423 N N . LYS A 1 182 ? 15.164 -20.75 -7.699 1 95.94 182 LYS A N 1
ATOM 1424 C CA . LYS A 1 182 ? 13.852 -20.125 -7.527 1 95.94 182 LYS A CA 1
ATOM 1425 C C . LYS A 1 182 ? 12.961 -20.375 -8.734 1 95.94 182 LYS A C 1
ATOM 1427 O O . LYS A 1 182 ? 11.773 -20.656 -8.594 1 95.94 182 LYS A O 1
ATOM 1432 N N . THR A 1 183 ? 13.555 -20.406 -9.898 1 95.94 183 THR A N 1
ATOM 1433 C CA . THR A 1 183 ? 12.773 -20.578 -11.117 1 95.94 183 THR A CA 1
ATOM 1434 C C . THR A 1 183 ? 12.797 -22.047 -11.562 1 95.94 183 THR A C 1
ATOM 1436 O O . THR A 1 183 ? 11.961 -22.453 -12.367 1 95.94 183 THR A O 1
ATOM 1439 N N . GLY A 1 184 ? 13.734 -22.75 -11.141 1 97.25 184 GLY A N 1
ATOM 1440 C CA . GLY A 1 184 ? 13.844 -24.156 -11.5 1 97.25 184 GLY A CA 1
ATOM 1441 C C . GLY A 1 184 ? 14.523 -24.375 -12.836 1 97.25 184 GLY A C 1
ATOM 1442 O O . GLY A 1 184 ? 14.398 -25.453 -13.438 1 97.25 184 GLY A O 1
ATOM 1443 N N . VAL A 1 185 ? 15.242 -23.359 -13.281 1 97.88 185 VAL A N 1
ATOM 1444 C CA . VAL A 1 185 ? 15.867 -23.469 -14.602 1 97.88 185 VAL A CA 1
ATOM 1445 C C . VAL A 1 185 ? 17.328 -23.875 -14.445 1 97.88 185 VAL A C 1
ATOM 1447 O O . VAL A 1 185 ? 18.078 -23.266 -13.672 1 97.88 185 VAL A O 1
ATOM 1450 N N . LEU A 1 186 ? 17.703 -24.891 -15.125 1 97.81 186 LEU A N 1
ATOM 1451 C CA . LEU A 1 186 ? 19.078 -25.328 -15.273 1 97.81 186 LEU A CA 1
ATOM 1452 C C . LEU A 1 186 ? 19.578 -25.078 -16.703 1 97.81 186 LEU A C 1
ATOM 1454 O O . LEU A 1 186 ? 19.016 -25.625 -17.656 1 97.81 186 LEU A O 1
ATOM 1458 N N . THR A 1 187 ? 20.609 -24.312 -16.781 1 97.69 187 THR A N 1
ATOM 1459 C CA . THR A 1 187 ? 21.094 -23.938 -18.094 1 97.69 187 THR A CA 1
ATOM 1460 C C . THR A 1 187 ? 22.531 -24.406 -18.297 1 97.69 187 THR A C 1
ATOM 1462 O O . THR A 1 187 ? 23.406 -24.078 -17.5 1 97.69 187 THR A O 1
ATOM 1465 N N . PHE A 1 188 ? 22.703 -25.172 -19.375 1 96.31 188 PHE A N 1
ATOM 1466 C CA . PHE A 1 188 ? 24.047 -25.469 -19.875 1 96.31 188 PHE A CA 1
ATOM 1467 C C . PHE A 1 188 ? 24.422 -24.531 -21 1 96.31 188 PHE A C 1
ATOM 1469 O O . PHE A 1 188 ? 23.781 -24.516 -22.047 1 96.31 188 PHE A O 1
ATOM 1476 N N . GLN A 1 189 ? 25.391 -23.781 -20.766 1 94.25 189 GLN A N 1
ATOM 1477 C CA . GLN A 1 189 ? 25.812 -22.875 -21.828 1 94.25 189 GLN A CA 1
ATOM 1478 C C . GLN A 1 189 ? 26.328 -23.656 -23.031 1 94.25 189 GLN A C 1
ATOM 1480 O O . GLN A 1 189 ? 26.031 -23.312 -24.172 1 94.25 189 GLN A O 1
ATOM 1485 N N . LYS A 1 190 ? 27.125 -24.578 -22.656 1 93.25 190 LYS A N 1
ATOM 1486 C CA . LYS A 1 190 ? 27.641 -25.547 -23.625 1 93.25 190 LYS A CA 1
ATOM 1487 C C . LYS A 1 190 ? 27.672 -26.953 -23.031 1 93.25 190 LYS A C 1
ATOM 1489 O O . LYS A 1 190 ? 28.453 -27.219 -22.125 1 93.25 190 LYS A O 1
ATOM 1494 N N . VAL A 1 191 ? 26.891 -27.828 -23.672 1 95 191 VAL A N 1
ATOM 1495 C CA . VAL A 1 191 ? 26.812 -29.172 -23.109 1 95 191 VAL A CA 1
ATOM 1496 C C . VAL A 1 191 ? 28 -30 -23.594 1 95 191 VAL A C 1
ATOM 1498 O O . VAL A 1 191 ? 28.5 -29.781 -24.688 1 95 191 VAL A O 1
ATOM 1501 N N . SER A 1 192 ? 28.453 -30.984 -22.781 1 92.81 192 SER A N 1
ATOM 1502 C CA . SER A 1 192 ? 29.469 -31.969 -23.109 1 92.81 192 SER A CA 1
ATOM 1503 C C . SER A 1 192 ? 28.969 -33.375 -22.859 1 92.81 192 SER A C 1
ATOM 1505 O O . SER A 1 192 ? 27.906 -33.594 -22.234 1 92.81 192 SER A O 1
ATOM 1507 N N . ARG A 1 193 ? 29.672 -34.375 -23.328 1 93.19 193 ARG A N 1
ATOM 1508 C CA . ARG A 1 193 ? 29.312 -35.781 -23.125 1 93.19 193 ARG A CA 1
ATOM 1509 C C . ARG A 1 193 ? 29.188 -36.125 -21.656 1 93.19 193 ARG A C 1
ATOM 1511 O O . ARG A 1 193 ? 28.391 -37 -21.266 1 93.19 193 ARG A O 1
ATOM 1518 N N . ALA A 1 194 ? 29.922 -35.375 -20.859 1 92.44 194 ALA A N 1
ATOM 1519 C CA . ALA A 1 194 ? 29.906 -35.594 -19.406 1 92.44 194 ALA A CA 1
ATOM 1520 C C . ALA A 1 194 ? 28.547 -35.25 -18.812 1 92.44 194 ALA A C 1
ATOM 1522 O O . ALA A 1 194 ? 28.219 -35.688 -17.703 1 92.44 194 ALA A O 1
ATOM 1523 N N . ASP A 1 195 ? 27.812 -34.562 -19.594 1 95.31 195 ASP A N 1
ATOM 1524 C CA . ASP A 1 195 ? 26.531 -34.062 -19.094 1 95.31 195 ASP A CA 1
ATOM 1525 C C . ASP A 1 195 ? 25.422 -35.094 -19.391 1 95.31 195 ASP A C 1
ATOM 1527 O O . ASP A 1 195 ? 24.266 -34.875 -19 1 95.31 195 ASP A O 1
ATOM 1531 N N . THR A 1 196 ? 25.781 -36.156 -20.047 1 96.81 196 THR A N 1
ATOM 1532 C CA . THR A 1 196 ? 24.844 -37.25 -20.234 1 96.81 196 THR A CA 1
ATOM 1533 C C . THR A 1 196 ? 24.453 -37.875 -18.906 1 96.81 196 THR A C 1
ATOM 1535 O O . THR A 1 196 ? 25.297 -38.094 -18.047 1 96.81 196 THR A O 1
ATOM 1538 N N . GLY A 1 197 ? 23.141 -38.094 -18.766 1 97.25 197 GLY A N 1
ATOM 1539 C CA . GLY A 1 197 ? 22.719 -38.719 -17.531 1 97.25 197 GLY A CA 1
ATOM 1540 C C . GLY A 1 197 ? 21.219 -38.594 -17.281 1 97.25 197 GLY A C 1
ATOM 1541 O O . GLY A 1 197 ? 20.469 -38.125 -18.141 1 97.25 197 GLY A O 1
ATOM 1542 N N . GLN A 1 198 ? 20.812 -39.156 -16.094 1 98.19 198 GLN A N 1
ATOM 1543 C CA . GLN A 1 198 ? 19.422 -39.062 -15.648 1 98.19 198 GLN A CA 1
ATOM 1544 C C . GLN A 1 198 ? 19.188 -37.812 -14.805 1 98.19 198 GLN A C 1
ATOM 1546 O O . GLN A 1 198 ? 19.828 -37.625 -13.766 1 98.19 198 GLN A O 1
ATOM 1551 N N . TYR A 1 199 ? 18.188 -37.031 -15.352 1 98.44 199 TYR A N 1
ATOM 1552 C CA . TYR A 1 199 ? 17.922 -35.781 -14.641 1 98.44 199 TYR A CA 1
ATOM 1553 C C . TYR A 1 199 ? 16.531 -35.781 -14.008 1 98.44 199 TYR A C 1
ATOM 1555 O O . TYR A 1 199 ? 15.578 -36.281 -14.609 1 98.44 199 TYR A O 1
ATOM 1563 N N . HIS A 1 200 ? 16.406 -35.375 -12.836 1 98.19 200 HIS A N 1
ATOM 1564 C CA . HIS A 1 200 ? 15.133 -35.094 -12.188 1 98.19 200 HIS A CA 1
ATOM 1565 C C . HIS A 1 200 ? 15.266 -33.906 -11.242 1 98.19 200 HIS A C 1
ATOM 1567 O O . HIS A 1 200 ? 16.375 -33.438 -10.969 1 98.19 200 HIS A O 1
ATOM 1573 N N . CYS A 1 201 ? 14.141 -33.344 -10.859 1 98.25 201 CYS A N 1
ATOM 1574 C CA . CYS A 1 201 ? 14.094 -32.125 -10.047 1 98.25 201 CYS A CA 1
ATOM 1575 C C . CYS A 1 201 ? 13.18 -32.312 -8.836 1 98.25 201 CYS A C 1
ATOM 1577 O O . CYS A 1 201 ? 12.141 -32.969 -8.938 1 98.25 201 CYS A O 1
ATOM 1579 N N . GLU A 1 202 ? 13.625 -31.812 -7.773 1 98 202 GLU A N 1
ATOM 1580 C CA . GLU A 1 202 ? 12.859 -31.844 -6.527 1 98 202 GLU A CA 1
ATOM 1581 C C . GLU A 1 202 ? 12.359 -30.453 -6.152 1 98 202 GLU A C 1
ATOM 1583 O O . GLU A 1 202 ? 13.102 -29.484 -6.234 1 98 202 GLU A O 1
ATOM 1588 N N . ALA A 1 203 ? 11.094 -30.422 -5.789 1 98 203 ALA A N 1
ATOM 1589 C CA . ALA A 1 203 ? 10.484 -29.203 -5.27 1 98 203 ALA A CA 1
ATOM 1590 C C . ALA A 1 203 ? 10.289 -29.281 -3.762 1 98 203 ALA A C 1
ATOM 1592 O O . ALA A 1 203 ? 9.758 -30.266 -3.252 1 98 203 ALA A O 1
ATOM 1593 N N . LYS A 1 204 ? 10.75 -28.188 -3.104 1 96.81 204 LYS A N 1
ATOM 1594 C CA . LYS A 1 204 ? 10.672 -28.203 -1.646 1 96.81 204 LYS A CA 1
ATOM 1595 C C . LYS A 1 204 ? 10.211 -26.844 -1.114 1 96.81 204 LYS A C 1
ATOM 1597 O O . LYS A 1 204 ? 10.578 -25.797 -1.655 1 96.81 204 LYS A O 1
ATOM 1602 N N . ASN A 1 205 ? 9.359 -26.875 -0.056 1 96.19 205 ASN A N 1
ATOM 1603 C CA . ASN A 1 205 ? 9.039 -25.688 0.729 1 96.19 205 ASN A CA 1
ATOM 1604 C C . ASN A 1 205 ? 8.859 -26.031 2.207 1 96.19 205 ASN A C 1
ATOM 1606 O O . ASN A 1 205 ? 9.109 -27.156 2.625 1 96.19 205 ASN A O 1
ATOM 1610 N N . ARG A 1 206 ? 8.539 -25.141 3.047 1 95.12 206 ARG A N 1
ATOM 1611 C CA . ARG A 1 206 ? 8.516 -25.312 4.496 1 95.12 206 ARG A CA 1
ATOM 1612 C C . ARG A 1 206 ? 7.23 -26 4.945 1 95.12 206 ARG A C 1
ATOM 1614 O O . ARG A 1 206 ? 7.039 -26.25 6.137 1 95.12 206 ARG A O 1
ATOM 1621 N N . VAL A 1 207 ? 6.344 -26.297 4.094 1 95.5 207 VAL A N 1
ATOM 1622 C CA . VAL A 1 207 ? 4.996 -26.719 4.457 1 95.5 207 VAL A CA 1
ATOM 1623 C C . VAL A 1 207 ? 4.941 -28.25 4.527 1 95.5 207 VAL A C 1
ATOM 1625 O O . VAL A 1 207 ? 4.297 -28.812 5.414 1 95.5 207 VAL A O 1
ATOM 1628 N N . GLY A 1 208 ? 5.594 -28.953 3.578 1 94.19 208 GLY A N 1
ATOM 1629 C CA . GLY A 1 208 ? 5.547 -30.406 3.523 1 94.19 208 GLY A CA 1
ATOM 1630 C C . GLY A 1 208 ? 6.801 -31.031 2.932 1 94.19 208 GLY A C 1
ATOM 1631 O O . GLY A 1 208 ? 7.785 -30.328 2.686 1 94.19 208 GLY A O 1
ATOM 1632 N N . PRO A 1 209 ? 6.707 -32.312 2.75 1 96 209 PRO A N 1
ATOM 1633 C CA . PRO A 1 209 ? 7.871 -33 2.195 1 96 209 PRO A CA 1
ATOM 1634 C C . PRO A 1 209 ? 8.125 -32.625 0.733 1 96 209 PRO A C 1
ATOM 1636 O O . PRO A 1 209 ? 7.191 -32.312 -0.004 1 96 209 PRO A O 1
ATOM 1639 N N . ALA A 1 210 ? 9.328 -32.781 0.404 1 96.81 210 ALA A N 1
ATOM 1640 C CA . ALA A 1 210 ? 9.727 -32.5 -0.975 1 96.81 210 ALA A CA 1
ATOM 1641 C C . ALA A 1 210 ? 9.125 -33.531 -1.935 1 96.81 210 ALA A C 1
ATOM 1643 O O . ALA A 1 210 ? 8.867 -34.656 -1.55 1 96.81 210 ALA A O 1
ATOM 1644 N N . LYS A 1 211 ? 8.891 -33.062 -3.127 1 97.69 211 LYS A N 1
ATOM 1645 C CA . LYS A 1 211 ? 8.414 -33.906 -4.203 1 97.69 211 LYS A CA 1
ATOM 1646 C C . LYS A 1 211 ? 9.305 -33.812 -5.438 1 97.69 211 LYS A C 1
ATOM 1648 O O . LYS A 1 211 ? 9.898 -32.75 -5.688 1 97.69 211 LYS A O 1
ATOM 1653 N N . SER A 1 212 ? 9.328 -34.906 -6.176 1 97.44 212 SER A N 1
ATOM 1654 C CA . SER A 1 212 ? 10.227 -34.938 -7.324 1 97.44 212 SER A CA 1
ATOM 1655 C C . SER A 1 212 ? 9.508 -35.406 -8.578 1 97.44 212 SER A C 1
ATOM 1657 O O . SER A 1 212 ? 8.531 -36.156 -8.5 1 97.44 212 SER A O 1
ATOM 1659 N N . CYS A 1 213 ? 9.953 -34.938 -9.664 1 97.75 213 CYS A N 1
ATOM 1660 C CA . CYS A 1 213 ? 9.5 -35.5 -10.938 1 97.75 213 CYS A CA 1
ATOM 1661 C C . CYS A 1 213 ? 10.266 -36.781 -11.266 1 97.75 213 CYS A C 1
ATOM 1663 O O . CYS A 1 213 ? 11.242 -37.094 -10.602 1 97.75 213 CYS A O 1
ATOM 1665 N N . SER A 1 214 ? 9.75 -37.5 -12.242 1 96.12 214 SER A N 1
ATOM 1666 C CA . SER A 1 214 ? 10.445 -38.688 -12.703 1 96.12 214 SER A CA 1
ATOM 1667 C C . SER A 1 214 ? 11.734 -38.344 -13.438 1 96.12 214 SER A C 1
ATOM 1669 O O . SER A 1 214 ? 11.828 -37.281 -14.062 1 96.12 214 SER A O 1
ATOM 1671 N N . GLY A 1 215 ? 12.688 -39.188 -13.398 1 95.56 215 GLY A N 1
ATOM 1672 C CA . GLY A 1 215 ? 13.945 -38.969 -14.094 1 95.56 215 GLY A CA 1
ATOM 1673 C C . GLY A 1 215 ? 13.82 -39.094 -15.602 1 95.56 215 GLY A C 1
ATOM 1674 O O . GLY A 1 215 ? 13.094 -39.969 -16.109 1 95.56 215 GLY A O 1
ATOM 1675 N N . THR A 1 216 ? 14.453 -38.156 -16.297 1 97.31 216 THR A N 1
ATOM 1676 C CA . THR A 1 216 ? 14.539 -38.219 -17.75 1 97.31 216 THR A CA 1
ATOM 1677 C C . THR A 1 216 ? 15.992 -38.281 -18.203 1 97.31 216 THR A C 1
ATOM 1679 O O . THR A 1 216 ? 16.844 -37.531 -17.734 1 97.31 216 THR A O 1
ATOM 1682 N N . HIS A 1 217 ? 16.203 -39.188 -19.109 1 97.94 217 HIS A N 1
ATOM 1683 C CA . HIS A 1 217 ? 17.562 -39.344 -19.625 1 97.94 217 HIS A CA 1
ATOM 1684 C C . HIS A 1 217 ? 17.859 -38.344 -20.734 1 97.94 217 HIS A C 1
ATOM 1686 O O . HIS A 1 217 ? 17.062 -38.219 -21.688 1 97.94 217 HIS A O 1
ATOM 1692 N N . MET A 1 218 ? 18.891 -37.656 -20.531 1 97.88 218 MET A N 1
ATOM 1693 C CA . MET A 1 218 ? 19.391 -36.75 -21.578 1 97.88 218 MET A CA 1
ATOM 1694 C C . MET A 1 218 ? 20.688 -37.281 -22.172 1 97.88 218 MET A C 1
ATOM 1696 O O . MET A 1 218 ? 21.703 -37.375 -21.469 1 97.88 218 MET A O 1
ATOM 1700 N N . GLN A 1 219 ? 20.641 -37.594 -23.484 1 96.81 219 GLN A N 1
ATOM 1701 C CA . GLN A 1 219 ? 21.812 -38.094 -24.188 1 96.81 219 GLN A CA 1
ATOM 1702 C C . GLN A 1 219 ? 22.5 -36.969 -24.969 1 96.81 219 GLN A C 1
ATOM 1704 O O . GLN A 1 219 ? 21.859 -36.25 -25.719 1 96.81 219 GLN A O 1
ATOM 1709 N N . ILE A 1 220 ? 23.797 -36.906 -24.766 1 94.88 220 ILE A N 1
ATOM 1710 C CA . ILE A 1 220 ? 24.578 -35.906 -25.516 1 94.88 220 ILE A CA 1
ATOM 1711 C C . ILE A 1 220 ? 25.391 -36.625 -26.609 1 94.88 220 ILE A C 1
ATOM 1713 O O . ILE A 1 220 ? 26.203 -37.5 -26.297 1 94.88 220 ILE A O 1
ATOM 1717 N N . ASP A 1 221 ? 25.188 -36.156 -27.859 1 91.81 221 ASP A N 1
ATOM 1718 C CA . ASP A 1 221 ? 25.891 -36.75 -28.984 1 91.81 221 ASP A CA 1
ATOM 1719 C C . ASP A 1 221 ? 26.812 -35.719 -29.656 1 91.81 221 ASP A C 1
ATOM 1721 O O . ASP A 1 221 ? 26.562 -34.531 -29.625 1 91.81 221 ASP A O 1
ATOM 1725 N N . ASP A 1 222 ? 27.922 -36.219 -30.094 1 86.88 222 ASP A N 1
ATOM 1726 C CA . ASP A 1 222 ? 28.828 -35.375 -30.844 1 86.88 222 ASP A CA 1
ATOM 1727 C C . ASP A 1 222 ? 28.391 -35.219 -32.312 1 86.88 222 ASP A C 1
ATOM 1729 O O . ASP A 1 222 ? 27.781 -36.156 -32.844 1 86.88 222 ASP A O 1
ATOM 1733 N N . LEU A 1 223 ? 28.531 -34.094 -32.688 1 75.38 223 LEU A N 1
ATOM 1734 C CA . LEU A 1 223 ? 28.328 -34 -34.125 1 75.38 223 LEU A CA 1
ATOM 1735 C C . LEU A 1 223 ? 29.328 -34.875 -34.875 1 75.38 223 LEU A C 1
ATOM 1737 O O . LEU A 1 223 ? 30.5 -34.938 -34.5 1 75.38 223 LEU A O 1
ATOM 1741 N N . ASN A 1 224 ? 28.906 -35.875 -35.469 1 74.06 224 ASN A N 1
ATOM 1742 C CA . ASN A 1 224 ? 29.844 -36.656 -36.281 1 74.06 224 ASN A CA 1
ATOM 1743 C C . ASN A 1 224 ? 30.516 -35.75 -37.312 1 74.06 224 ASN A C 1
ATOM 1745 O O . ASN A 1 224 ? 30.078 -35.656 -38.469 1 74.06 224 ASN A O 1
ATOM 1749 N N . VAL A 1 225 ? 31.453 -34.938 -36.75 1 71.31 225 VAL A N 1
ATOM 1750 C CA . VAL A 1 225 ? 32.156 -34.031 -37.594 1 71.31 225 VAL A CA 1
ATOM 1751 C C . VAL A 1 225 ? 32.844 -34.781 -38.719 1 71.31 225 VAL A C 1
ATOM 1753 O O . VAL A 1 225 ? 32.875 -34.312 -39.875 1 71.31 225 VAL A O 1
ATOM 1756 N N . ALA A 1 226 ? 33.375 -35.969 -38.406 1 72.31 226 ALA A N 1
ATOM 1757 C CA . ALA A 1 226 ? 34.062 -36.781 -39.438 1 72.31 226 ALA A CA 1
ATOM 1758 C C . ALA A 1 226 ? 33.125 -37.125 -40.594 1 72.31 226 ALA A C 1
ATOM 1760 O O . ALA A 1 226 ? 33.5 -37.062 -41.75 1 72.31 226 ALA A O 1
ATOM 1761 N N . ALA A 1 227 ? 31.938 -37.469 -40.156 1 72.62 227 ALA A N 1
ATOM 1762 C CA . ALA A 1 227 ? 30.969 -37.812 -41.219 1 72.62 227 ALA A CA 1
ATOM 1763 C C . ALA A 1 227 ? 30.609 -36.562 -42.031 1 72.62 227 ALA A C 1
ATOM 1765 O O . ALA A 1 227 ? 30.484 -36.656 -43.25 1 72.62 227 ALA A O 1
ATOM 1766 N N . VAL A 1 228 ? 30.562 -35.469 -41.281 1 75.62 228 VAL A N 1
ATOM 1767 C CA . VAL A 1 228 ? 30.219 -34.219 -41.969 1 75.62 228 VAL A CA 1
ATOM 1768 C C . VAL A 1 228 ? 31.375 -33.812 -42.875 1 75.62 228 VAL A C 1
ATOM 1770 O O . VAL A 1 228 ? 31.156 -33.469 -44.062 1 75.62 228 VAL A O 1
ATOM 1773 N N . ILE A 1 229 ? 32.594 -33.906 -42.406 1 78.25 229 ILE A N 1
ATOM 1774 C CA . ILE A 1 229 ? 33.781 -33.562 -43.188 1 78.25 229 ILE A CA 1
ATOM 1775 C C . ILE A 1 229 ? 33.906 -34.531 -44.375 1 78.25 229 ILE A C 1
ATOM 1777 O O . ILE A 1 229 ? 34.125 -34.094 -45.5 1 78.25 229 ILE A O 1
ATOM 1781 N N . SER A 1 230 ? 33.719 -35.812 -44.125 1 82.56 230 SER A N 1
ATOM 1782 C CA . SER A 1 230 ? 33.844 -36.781 -45.188 1 82.56 230 SER A CA 1
ATOM 1783 C C . SER A 1 230 ? 32.781 -36.594 -46.25 1 82.56 230 SER A C 1
ATOM 1785 O O . SER A 1 230 ? 33.062 -36.719 -47.438 1 82.56 230 SER A O 1
ATOM 1787 N N . GLY A 1 231 ? 31.688 -36.219 -45.781 1 82.12 231 GLY A N 1
ATOM 1788 C CA . GLY A 1 231 ? 30.625 -35.938 -46.719 1 82.12 231 GLY A CA 1
ATOM 1789 C C . GLY A 1 231 ? 30.922 -34.75 -47.594 1 82.12 231 GLY A C 1
ATOM 1790 O O . GLY A 1 231 ? 30.75 -34.781 -48.812 1 82.12 231 GLY A O 1
ATOM 1791 N N . VAL A 1 232 ? 31.469 -33.75 -46.938 1 86.5 232 VAL A N 1
ATOM 1792 C CA . VAL A 1 232 ? 31.812 -32.562 -47.688 1 86.5 232 VAL A CA 1
ATOM 1793 C C . VAL A 1 232 ? 32.969 -32.844 -48.625 1 86.5 232 VAL A C 1
ATOM 1795 O O . VAL A 1 232 ? 32.969 -32.406 -49.781 1 86.5 232 VAL A O 1
ATOM 1798 N N . LEU A 1 233 ? 33.906 -33.656 -48.156 1 87.5 233 LEU A N 1
ATOM 1799 C CA . LEU A 1 233 ? 35.062 -34 -49 1 87.5 233 LEU A CA 1
ATOM 1800 C C . LEU A 1 233 ? 34.656 -34.938 -50.156 1 87.5 233 LEU A C 1
ATOM 1802 O O . LEU A 1 233 ? 35.094 -34.75 -51.281 1 87.5 233 LEU A O 1
ATOM 1806 N N . LEU A 1 234 ? 33.781 -35.812 -49.875 1 89.5 234 LEU A N 1
ATOM 1807 C CA . LEU A 1 234 ? 33.25 -36.688 -50.938 1 89.5 234 LEU A CA 1
ATOM 1808 C C . LEU A 1 234 ? 32.469 -35.875 -51.969 1 89.5 234 LEU A C 1
ATOM 1810 O O . LEU A 1 234 ? 32.594 -36.094 -53.156 1 89.5 234 LEU A O 1
ATOM 1814 N N . LEU A 1 235 ? 31.812 -34.938 -51.406 1 89.44 235 LEU A N 1
ATOM 1815 C CA . LEU A 1 235 ? 31.062 -34.094 -52.312 1 89.44 235 LEU A CA 1
ATOM 1816 C C . LEU A 1 235 ? 32 -33.219 -53.156 1 89.44 235 LEU A C 1
ATOM 1818 O O . LEU A 1 235 ? 31.797 -33.031 -54.344 1 89.44 235 LEU A O 1
ATOM 1822 N N . ALA A 1 236 ? 33.031 -32.812 -52.531 1 90.56 236 ALA A N 1
ATOM 1823 C CA . ALA A 1 236 ? 34.031 -32 -53.219 1 90.56 236 ALA A CA 1
ATOM 1824 C C . ALA A 1 236 ? 34.812 -32.844 -54.25 1 90.56 236 ALA A C 1
ATOM 1826 O O . ALA A 1 236 ? 35.062 -32.406 -55.375 1 90.56 236 ALA A O 1
ATOM 1827 N N . LEU A 1 237 ? 35.031 -34.094 -53.875 1 90.31 237 LEU A N 1
ATOM 1828 C CA . LEU A 1 237 ? 35.719 -35.031 -54.781 1 90.31 237 LEU A CA 1
ATOM 1829 C C . LEU A 1 237 ? 34.844 -35.375 -55.969 1 90.31 237 LEU A C 1
ATOM 1831 O O . LEU A 1 237 ? 35.281 -35.406 -57.125 1 90.31 237 LEU A O 1
ATOM 1835 N N . LEU A 1 238 ? 33.625 -35.531 -55.719 1 91.69 238 LEU A N 1
ATOM 1836 C CA . LEU A 1 238 ? 32.688 -35.812 -56.781 1 91.69 238 LEU A CA 1
ATOM 1837 C C . LEU A 1 238 ? 32.562 -34.625 -57.719 1 91.69 238 LEU A C 1
ATOM 1839 O O . LEU A 1 238 ? 32.531 -34.781 -58.938 1 91.69 238 LEU A O 1
ATOM 1843 N N . LEU A 1 239 ? 32.656 -33.531 -57.156 1 90.94 239 LEU A N 1
ATOM 1844 C CA . LEU A 1 239 ? 32.562 -32.312 -58 1 90.94 239 LEU A CA 1
ATOM 1845 C C . LEU A 1 239 ? 33.844 -32.125 -58.781 1 90.94 239 LEU A C 1
ATOM 1847 O O . LEU A 1 239 ? 33.812 -31.734 -59.969 1 90.94 239 LEU A O 1
ATOM 1851 N N . PHE A 1 240 ? 34.906 -32.469 -58.188 1 90.06 240 PHE A N 1
ATOM 1852 C CA . PHE A 1 240 ? 36.188 -32.375 -58.875 1 90.06 240 PHE A CA 1
ATOM 1853 C C . PHE A 1 240 ? 36.281 -33.406 -60 1 90.06 240 PHE A C 1
ATOM 1855 O O . PHE A 1 240 ? 36.75 -33.094 -61.094 1 90.06 240 PHE A O 1
ATOM 1862 N N . LEU A 1 241 ? 35.781 -34.594 -59.844 1 90.31 241 LEU A N 1
ATOM 1863 C CA . LEU A 1 241 ? 35.812 -35.625 -60.844 1 90.31 241 LEU A CA 1
ATOM 1864 C C . LEU A 1 241 ? 34.906 -35.281 -62 1 90.31 241 LEU A C 1
ATOM 1866 O O . LEU A 1 241 ? 35.25 -35.531 -63.156 1 90.31 241 LEU A O 1
ATOM 1870 N N . CYS A 1 242 ? 33.844 -34.625 -61.688 1 88.81 242 CYS A N 1
ATOM 1871 C CA . CYS A 1 242 ? 32.938 -34.188 -62.75 1 88.81 242 CYS A CA 1
ATOM 1872 C C . CYS A 1 242 ? 33.562 -33.062 -63.562 1 88.81 242 CYS A C 1
ATOM 1874 O O . CYS A 1 242 ? 33.5 -33.062 -64.812 1 88.81 242 CYS A O 1
ATOM 1876 N N . ALA A 1 243 ? 34.25 -32.188 -62.906 1 89.06 243 ALA A N 1
ATOM 1877 C CA . ALA A 1 243 ? 34.938 -31.078 -63.594 1 89.06 243 ALA A CA 1
ATOM 1878 C C . ALA A 1 243 ? 36.062 -31.594 -64.438 1 89.06 243 ALA A C 1
ATOM 1880 O O . ALA A 1 243 ? 36.25 -31.141 -65.562 1 89.06 243 ALA A O 1
ATOM 1881 N N . PHE A 1 244 ? 36.781 -32.562 -63.906 1 88.25 244 PHE A N 1
ATOM 1882 C CA . PHE A 1 244 ? 37.875 -33.156 -64.625 1 88.25 244 PHE A CA 1
ATOM 1883 C C . PHE A 1 244 ? 37.344 -33.969 -65.812 1 88.25 244 PHE A C 1
ATOM 1885 O O . PHE A 1 244 ? 37.969 -33.938 -66.875 1 88.25 244 PHE A O 1
ATOM 1892 N N . GLY A 1 245 ? 36.281 -34.531 -65.688 1 86.94 245 GLY A N 1
ATOM 1893 C CA . GLY A 1 245 ? 35.656 -35.219 -66.812 1 86.94 245 GLY A CA 1
ATOM 1894 C C . GLY A 1 245 ? 35.219 -34.281 -67.875 1 86.94 245 GLY A C 1
ATOM 1895 O O . GLY A 1 245 ? 35.469 -34.562 -69.062 1 86.94 245 GLY A O 1
ATOM 1896 N N . VAL A 1 246 ? 34.719 -33.25 -67.562 1 86.25 246 VAL A N 1
ATOM 1897 C CA . VAL A 1 246 ? 34.281 -32.25 -68.562 1 86.25 246 VAL A CA 1
ATOM 1898 C C . VAL A 1 246 ? 35.5 -31.609 -69.25 1 86.25 246 VAL A C 1
ATOM 1900 O O . VAL A 1 246 ? 35.5 -31.438 -70.438 1 86.25 246 VAL A O 1
ATOM 1903 N N . PHE A 1 247 ? 36.531 -31.406 -68.438 1 86 247 PHE A N 1
ATOM 1904 C CA . PHE A 1 247 ? 37.75 -30.828 -69 1 86 247 PHE A CA 1
ATOM 1905 C C . PHE A 1 247 ? 38.438 -31.797 -69.938 1 86 247 PHE A C 1
ATOM 1907 O O . PHE A 1 247 ? 38.906 -31.406 -71 1 86 247 PHE A O 1
ATOM 1914 N N . TYR A 1 248 ? 38.469 -33.062 -69.5 1 85.56 248 TYR A N 1
ATOM 1915 C CA . TYR A 1 248 ? 39.062 -34.125 -70.375 1 85.56 248 TYR A CA 1
ATOM 1916 C C . TYR A 1 248 ? 38.25 -34.312 -71.625 1 85.56 248 TYR A C 1
ATOM 1918 O O . TYR A 1 248 ? 38.812 -34.469 -72.688 1 85.56 248 TYR A O 1
ATOM 1926 N N . ALA A 1 249 ? 36.938 -34.219 -71.562 1 85.44 249 ALA A N 1
ATOM 1927 C CA . ALA A 1 249 ? 36.062 -34.312 -72.75 1 85.44 249 ALA A CA 1
ATOM 1928 C C . ALA A 1 249 ? 36.219 -33.125 -73.688 1 85.44 249 ALA A C 1
ATOM 1930 O O . ALA A 1 249 ? 36.25 -33.281 -74.875 1 85.44 249 ALA A O 1
ATOM 1931 N N . HIS A 1 250 ? 36.469 -32 -73.125 1 84.69 250 HIS A N 1
ATOM 1932 C CA . HIS A 1 250 ? 36.688 -30.781 -73.875 1 84.69 250 HIS A CA 1
ATOM 1933 C C . HIS A 1 250 ? 38.062 -30.797 -74.562 1 84.69 250 HIS A C 1
ATOM 1935 O O . HIS A 1 250 ? 38.188 -30.406 -75.75 1 84.69 250 HIS A O 1
ATOM 1941 N N . ARG A 1 251 ? 39.062 -31.312 -73.938 1 85.5 251 ARG A N 1
ATOM 1942 C CA . ARG A 1 251 ? 40.406 -31.328 -74.5 1 85.5 251 ARG A CA 1
ATOM 1943 C C . ARG A 1 251 ? 40.594 -32.406 -75.5 1 85.5 251 ARG A C 1
ATOM 1945 O O . ARG A 1 251 ? 41.344 -32.25 -76.5 1 85.5 251 ARG A O 1
ATOM 1952 N N . HIS A 1 252 ? 39.906 -33.562 -75.438 1 85.38 252 HIS A N 1
ATOM 1953 C CA . HIS A 1 252 ? 40 -34.656 -76.438 1 85.38 252 HIS A CA 1
ATOM 1954 C C . HIS A 1 252 ? 38.938 -34.594 -77.5 1 85.38 252 HIS A C 1
ATOM 1956 O O . HIS A 1 252 ? 38.844 -35.469 -78.312 1 85.38 252 HIS A O 1
ATOM 1962 N N . GLY A 1 253 ? 38.438 -33.344 -77.812 1 71.5 253 GLY A N 1
ATOM 1963 C CA . GLY A 1 253 ? 37.594 -33 -78.938 1 71.5 253 GLY A CA 1
ATOM 1964 C C . GLY A 1 253 ? 36.312 -33.844 -78.938 1 71.5 253 GLY A C 1
ATOM 1965 O O . GLY A 1 253 ? 35.719 -34.031 -80 1 71.5 253 GLY A O 1
ATOM 1966 N N . LEU A 1 254 ? 36.156 -34.531 -78 1 69.44 254 LEU A N 1
ATOM 1967 C CA . LEU A 1 254 ? 35.031 -35.438 -78 1 69.44 254 LEU A CA 1
ATOM 1968 C C . LEU A 1 254 ? 33.719 -34.656 -78 1 69.44 254 LEU A C 1
ATOM 1970 O O . LEU A 1 254 ? 32.656 -35.219 -78.312 1 69.44 254 LEU A O 1
ATOM 1974 N N . PHE A 1 255 ? 33.844 -33.375 -77.75 1 64.88 255 PHE A N 1
ATOM 1975 C CA . PHE A 1 255 ? 32.656 -32.562 -77.938 1 64.88 255 PHE A CA 1
ATOM 1976 C C . PHE A 1 255 ? 32.438 -32.219 -79.375 1 64.88 255 PHE A C 1
ATOM 1978 O O . PHE A 1 255 ? 31.344 -31.875 -79.812 1 64.88 255 PHE A O 1
ATOM 1985 N N . SER A 1 256 ? 33.594 -32.188 -80.312 1 57.09 256 SER A N 1
ATOM 1986 C CA . SER A 1 256 ? 33.406 -31.75 -81.688 1 57.09 256 SER A CA 1
ATOM 1987 C C . SER A 1 256 ? 32.625 -32.781 -82.5 1 57.09 256 SER A C 1
ATOM 1989 O O . SER A 1 256 ? 31.984 -32.438 -83.5 1 57.09 256 SER A O 1
ATOM 1991 N N . GLN A 1 257 ? 32.969 -34.062 -82.312 1 49.88 257 GLN A N 1
ATOM 1992 C CA . GLN A 1 257 ? 32.438 -34.969 -83.312 1 49.88 257 GLN A CA 1
ATOM 1993 C C . GLN A 1 257 ? 30.922 -35.062 -83.188 1 49.88 257 GLN A C 1
ATOM 1995 O O . GLN A 1 257 ? 30.25 -35.688 -84.062 1 49.88 257 GLN A O 1
ATOM 2000 N N . LEU A 1 258 ? 30.453 -34.781 -82.062 1 46 258 LEU A N 1
ATOM 2001 C CA . LEU A 1 258 ? 29.031 -35.125 -82 1 46 258 LEU A CA 1
ATOM 2002 C C . LEU A 1 258 ? 28.234 -34.156 -82.875 1 46 258 LEU A C 1
ATOM 2004 O O . LEU A 1 258 ? 27.016 -34.312 -83 1 46 258 LEU A O 1
ATOM 2008 N N . SER A 1 259 ? 28.922 -33.062 -83.375 1 44.38 259 SER A N 1
ATOM 2009 C CA . SER A 1 259 ? 27.969 -32.188 -84 1 44.38 259 SER A CA 1
ATOM 2010 C C . SER A 1 259 ? 27.609 -32.688 -85.438 1 44.38 259 SER A C 1
ATOM 2012 O O . SER A 1 259 ? 26.734 -32.125 -86.062 1 44.38 259 SER A O 1
ATOM 2014 N N . HIS A 1 260 ? 28.609 -33.344 -86.062 1 41.41 260 HIS A N 1
ATOM 2015 C CA . HIS A 1 260 ? 28.344 -33.281 -87.5 1 41.41 260 HIS A CA 1
ATOM 2016 C C . HIS A 1 260 ? 27.156 -34.156 -87.875 1 41.41 260 HIS A C 1
ATOM 2018 O O . HIS A 1 260 ? 26.797 -34.25 -89.062 1 41.41 260 HIS A O 1
ATOM 2024 N N . THR A 1 261 ? 27.031 -35.25 -87.188 1 40.81 261 THR A N 1
ATOM 2025 C CA . THR A 1 261 ? 26.312 -36.25 -88 1 40.81 261 THR A CA 1
ATOM 2026 C C . THR A 1 261 ? 24.891 -35.75 -88.312 1 40.81 261 THR A C 1
ATOM 2028 O O . THR A 1 261 ? 24.109 -36.469 -88.938 1 40.81 261 THR A O 1
ATOM 2031 N N . GLY A 1 262 ? 24.453 -34.75 -87.562 1 35.06 262 GLY A N 1
ATOM 2032 C CA . GLY A 1 262 ? 23 -34.812 -87.5 1 35.06 262 GLY A CA 1
ATOM 2033 C C . GLY A 1 262 ? 22.359 -34.344 -88.812 1 35.06 262 GLY A C 1
ATOM 2034 O O . GLY A 1 262 ? 21.156 -34.125 -88.875 1 35.06 262 GLY A O 1
ATOM 2035 N N . HIS A 1 263 ? 23.297 -34 -89.812 1 33.81 263 HIS A N 1
ATOM 2036 C CA . HIS A 1 263 ? 22.422 -33.25 -90.688 1 33.81 263 HIS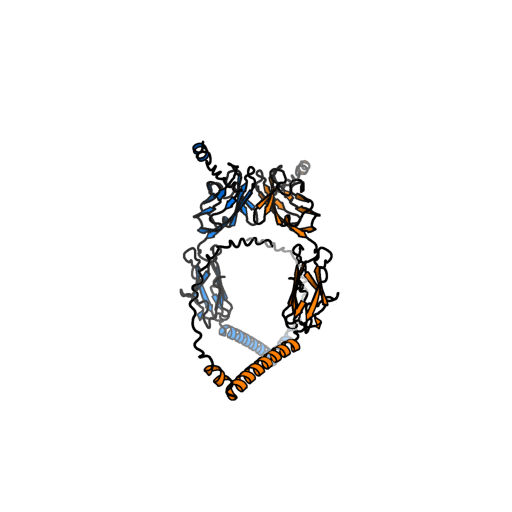 A CA 1
ATOM 2037 C C . HIS A 1 263 ? 21.453 -34.156 -91.438 1 33.81 263 HIS A C 1
ATOM 2039 O O . HIS A 1 263 ? 20.906 -33.781 -92.5 1 33.81 263 HIS A O 1
ATOM 2045 N N . ARG A 1 264 ? 21.375 -35.469 -91.188 1 31.42 264 ARG A N 1
ATOM 2046 C CA . ARG A 1 264 ? 20.484 -36.125 -92.188 1 31.42 264 ARG A CA 1
ATOM 2047 C C . ARG A 1 264 ? 19.156 -35.375 -92.25 1 31.42 264 ARG A C 1
ATOM 2049 O O . ARG A 1 264 ? 18.641 -34.875 -91.25 1 31.42 264 ARG A O 1
ATOM 2056 N N . GLY A 1 265 ? 18.781 -34.875 -93.438 1 29.95 265 GLY A N 1
ATOM 2057 C CA . GLY A 1 265 ? 17.625 -34.156 -94 1 29.95 265 GLY A CA 1
ATOM 2058 C C . GLY A 1 265 ? 16.297 -34.75 -93.562 1 29.95 265 GLY A C 1
ATOM 2059 O O . GLY A 1 265 ? 15.961 -35.875 -93.938 1 29.95 265 GLY A O 1
ATOM 2060 N N . SER A 1 266 ? 15.984 -34.781 -92.25 1 29.81 266 SER A N 1
ATOM 2061 C CA . SER A 1 266 ? 14.711 -35.25 -91.688 1 29.81 266 SER A CA 1
ATOM 2062 C C . SER A 1 266 ? 13.531 -34.625 -92.438 1 29.81 266 SER A C 1
ATOM 2064 O O . SER A 1 266 ? 13.445 -33.406 -92.562 1 29.81 266 SER A O 1
ATOM 2066 N N . GLN A 1 267 ? 13.156 -35.312 -93.625 1 27.5 267 GLN A N 1
ATOM 2067 C CA . GLN A 1 267 ? 11.93 -35 -94.375 1 27.5 267 GLN A CA 1
ATOM 2068 C C . GLN A 1 267 ? 10.758 -34.812 -93.375 1 27.5 267 GLN A C 1
ATOM 2070 O O . GLN A 1 267 ? 10.5 -35.656 -92.562 1 27.5 267 GLN A O 1
ATOM 2075 N N . ASN A 1 268 ? 10.523 -33.594 -92.938 1 27.25 268 ASN A N 1
ATOM 2076 C CA . ASN A 1 268 ? 9.531 -33.031 -92 1 27.25 268 ASN A CA 1
ATOM 2077 C C . ASN A 1 268 ? 8.109 -33.344 -92.5 1 27.25 268 ASN A C 1
ATOM 2079 O O . ASN A 1 268 ? 7.652 -32.812 -93.5 1 27.25 268 ASN A O 1
ATOM 2083 N N . ALA A 1 269 ? 7.812 -34.688 -92.75 1 25.88 269 ALA A N 1
ATOM 2084 C CA . ALA A 1 269 ? 6.406 -34.938 -93.062 1 25.88 269 ALA A CA 1
ATOM 2085 C C . ALA A 1 269 ? 5.488 -34.219 -92.062 1 25.88 269 ALA A C 1
ATOM 2087 O O . ALA A 1 269 ? 5.668 -34.312 -90.875 1 25.88 269 ALA A O 1
ATOM 2088 N N . GLY A 1 270 ? 4.934 -33 -92.375 1 24.17 270 GLY A N 1
ATOM 2089 C CA . GLY A 1 270 ? 4.035 -32.031 -91.812 1 24.17 270 GLY A CA 1
ATOM 2090 C C . GLY A 1 270 ? 2.764 -32.656 -91.25 1 24.17 270 GLY A C 1
ATOM 2091 O O . GLY A 1 270 ? 1.796 -31.938 -90.938 1 24.17 270 GLY A O 1
ATOM 2092 N N . TYR A 1 271 ? 2.705 -33.969 -90.75 1 25.92 271 TYR A N 1
ATOM 2093 C CA . TYR A 1 271 ? 1.341 -34.375 -90.438 1 25.92 271 TYR A CA 1
ATOM 2094 C C . TYR A 1 271 ? 0.771 -33.5 -89.312 1 25.92 271 TYR A C 1
ATOM 2096 O O . TYR A 1 271 ? 1.429 -33.281 -88.312 1 25.92 271 TYR A O 1
ATOM 2104 N N . SER A 1 272 ? -0.123 -32.531 -89.625 1 25.11 272 SER A N 1
ATOM 2105 C CA . SER A 1 272 ? -0.913 -31.547 -88.938 1 25.11 272 SER A CA 1
ATOM 2106 C C . SER A 1 272 ? -1.772 -32.188 -87.812 1 25.11 272 SER A C 1
ATOM 2108 O O . SER A 1 272 ? -2.725 -32.906 -88.125 1 25.11 272 SER A O 1
ATOM 2110 N N . LEU A 1 273 ? -1.247 -32.875 -86.812 1 24.42 273 LEU A N 1
ATOM 2111 C CA . LEU A 1 273 ? -2.119 -33.5 -85.812 1 24.42 273 LEU A CA 1
ATOM 2112 C C . LEU A 1 273 ? -2.99 -32.469 -85.125 1 24.42 273 LEU A C 1
ATOM 2114 O O . LEU A 1 273 ? -2.518 -31.406 -84.75 1 24.42 273 LEU A O 1
ATOM 2118 N N . PRO A 1 274 ? -4.293 -32.625 -85.062 1 32.44 274 PRO A N 1
ATOM 2119 C CA . PRO A 1 274 ? -5.359 -31.719 -84.562 1 32.44 274 PRO A CA 1
ATOM 2120 C C . PRO A 1 274 ? -5.254 -31.391 -83.062 1 32.44 274 PRO A C 1
ATOM 2122 O O . PRO A 1 274 ? -4.645 -32.156 -82.312 1 32.44 274 PRO A O 1
ATOM 2125 N N . PRO A 1 275 ? -5.523 -30.156 -82.625 1 28.53 275 PRO A N 1
ATOM 2126 C CA . PRO A 1 275 ? -5.32 -29.516 -81.312 1 28.53 275 PRO A CA 1
ATOM 2127 C C . PRO A 1 275 ? -6.188 -30.125 -80.188 1 28.53 275 PRO A C 1
ATOM 2129 O O . PRO A 1 275 ? -7.406 -30.219 -80.375 1 28.53 275 PRO A O 1
ATOM 2132 N N . LYS A 1 276 ? -5.824 -31.172 -79.5 1 27 276 LYS A N 1
ATOM 2133 C CA . LYS A 1 276 ? -6.637 -31.781 -78.438 1 27 276 LYS A CA 1
ATOM 2134 C C . LYS A 1 276 ? -6.977 -30.781 -77.375 1 27 276 LYS A C 1
ATOM 2136 O O . LYS A 1 276 ? -6.133 -29.969 -77 1 27 276 LYS A O 1
ATOM 2141 N N . GLU A 1 277 ? -8.164 -30.609 -76.938 1 30.72 277 GLU A N 1
ATOM 2142 C CA . GLU A 1 277 ? -8.898 -29.719 -76.062 1 30.72 277 GLU A CA 1
ATOM 2143 C C . GLU A 1 277 ? -8.43 -29.875 -74.625 1 30.72 277 GLU A C 1
ATOM 2145 O O . GLU A 1 277 ? -8.227 -30.984 -74.125 1 30.72 277 GLU A O 1
ATOM 2150 N N . PRO A 1 278 ? -7.789 -28.938 -73.875 1 30.28 278 PRO A N 1
ATOM 2151 C CA . PRO A 1 278 ? -7.215 -28.906 -72.562 1 30.28 278 PRO A CA 1
ATOM 2152 C C . PRO A 1 278 ? -8.266 -29.062 -71.438 1 30.28 278 PRO A C 1
ATOM 2154 O O . PRO A 1 278 ? -9.195 -28.266 -71.375 1 30.28 278 PRO A O 1
ATOM 2157 N N . GLN A 1 279 ? -8.797 -30.188 -71.188 1 26.31 279 GLN A N 1
ATOM 2158 C CA . GLN A 1 279 ? -9.82 -30.281 -70.125 1 26.31 279 GLN A CA 1
ATOM 2159 C C . GLN A 1 279 ? -9.289 -29.781 -68.75 1 26.31 279 GLN A C 1
ATOM 2161 O O . GLN A 1 279 ? -8.133 -30.031 -68.438 1 26.31 279 GLN A O 1
ATOM 2166 N N . ASP A 1 280 ? -9.938 -28.828 -68.062 1 26.92 280 ASP A N 1
ATOM 2167 C CA . ASP A 1 280 ? -9.812 -28.016 -66.812 1 26.92 280 ASP A CA 1
ATOM 2168 C C . ASP A 1 280 ? -9.859 -28.891 -65.562 1 26.92 280 ASP A C 1
ATOM 2170 O O . ASP A 1 280 ? -10.898 -29.453 -65.25 1 26.92 280 ASP A O 1
ATOM 2174 N N . PHE A 1 281 ? -9.047 -29.828 -65.25 1 28.27 281 PHE A N 1
ATOM 2175 C CA . PHE A 1 281 ? -9.227 -30.672 -64.062 1 28.27 281 PHE A CA 1
ATOM 2176 C C . PHE A 1 281 ? -9.078 -29.859 -62.781 1 28.27 281 PHE A C 1
ATOM 2178 O O . PHE A 1 281 ? -7.996 -29.359 -62.469 1 28.27 281 PHE A O 1
ATOM 2185 N N . LYS A 1 282 ? -10.062 -29.141 -62.188 1 27.53 282 LYS A N 1
ATOM 2186 C CA . LYS A 1 282 ? -10.094 -28.469 -60.906 1 27.53 282 LYS A CA 1
ATOM 2187 C C . LYS A 1 282 ? -9.836 -29.438 -59.781 1 27.53 282 LYS A C 1
ATOM 2189 O O . LYS A 1 282 ? -10.422 -30.531 -59.719 1 27.53 282 LYS A O 1
ATOM 2194 N N . HIS A 1 283 ? -8.688 -29.359 -59.062 1 28.12 283 HIS A N 1
ATOM 2195 C CA . HIS A 1 283 ? -8.094 -30.047 -57.938 1 28.12 283 HIS A CA 1
ATOM 2196 C C . HIS A 1 283 ? -8.922 -29.844 -56.656 1 28.12 283 HIS A C 1
ATOM 2198 O O . HIS A 1 283 ? -9.055 -28.734 -56.156 1 28.12 283 HIS A O 1
ATOM 2204 N N . THR A 1 284 ? -10.062 -30.359 -56.469 1 30.91 284 THR A N 1
ATOM 2205 C CA . THR A 1 284 ? -10.82 -30.25 -55.219 1 30.91 284 THR A CA 1
ATOM 2206 C C . THR A 1 284 ? -10.031 -30.828 -54.062 1 30.91 284 THR A C 1
ATOM 2208 O O . THR A 1 284 ? -9.617 -31.984 -54.094 1 30.91 284 THR A O 1
ATOM 2211 N N . GLN A 1 285 ? -9.211 -30.016 -53.375 1 27.77 285 GLN A N 1
ATOM 2212 C CA . GLN A 1 285 ? -8.445 -30.328 -52.156 1 27.77 285 GLN A CA 1
ATOM 2213 C C . GLN A 1 285 ? -9.367 -30.812 -51.031 1 27.77 285 GLN A C 1
ATOM 2215 O O . GLN A 1 285 ? -10.18 -30.047 -50.531 1 27.77 285 GLN A O 1
ATOM 2220 N N . SER A 1 286 ? -9.992 -31.938 -51.125 1 29.06 286 SER A N 1
ATOM 2221 C CA . SER A 1 286 ? -10.781 -32.469 -50.031 1 29.06 286 SER A CA 1
ATOM 2222 C C . SER A 1 286 ? -9.906 -32.75 -48.781 1 29.06 286 SER A C 1
ATOM 2224 O O . SER A 1 286 ? -8.969 -33.531 -48.844 1 29.06 286 SER A O 1
ATOM 2226 N N . PHE A 1 287 ? -9.422 -31.703 -48.156 1 27.48 287 PHE A N 1
ATOM 2227 C CA . PHE A 1 287 ? -8.75 -31.984 -46.875 1 27.48 287 PHE A CA 1
ATOM 2228 C C . PHE A 1 287 ? -9.609 -32.875 -46 1 27.48 287 PHE A C 1
ATOM 2230 O O . PHE A 1 287 ? -10.68 -32.469 -45.562 1 27.48 287 PHE A O 1
ATOM 2237 N N . MET A 1 288 ? -9.703 -34.188 -46.25 1 26.92 288 MET A N 1
ATOM 2238 C CA . MET A 1 288 ? -10.375 -35.188 -45.469 1 26.92 288 MET A CA 1
ATOM 2239 C C . MET A 1 288 ? -9.875 -35.188 -44.031 1 26.92 288 MET A C 1
ATOM 2241 O O . MET A 1 288 ? -10.664 -35.344 -43.094 1 26.92 288 MET A O 1
ATOM 2245 N N . LEU A 1 289 ? -8.656 -35 -43.594 1 23.67 289 LEU A N 1
ATOM 2246 C CA . LEU A 1 289 ? -8.648 -35.531 -42.25 1 23.67 289 LEU A CA 1
ATOM 2247 C C . LEU A 1 289 ? -9.484 -34.656 -41.312 1 23.67 289 LEU A C 1
ATOM 2249 O O . LEU A 1 289 ? -9.453 -33.438 -41.406 1 23.67 289 LEU A O 1
ATOM 2253 N N . LEU B 1 1 ? -47.875 -19.672 -50.875 1 29.61 1 LEU B N 1
ATOM 2254 C CA . LEU B 1 1 ? -47.312 -20.297 -49.656 1 29.61 1 LEU B CA 1
ATOM 2255 C C . LEU B 1 1 ? -45.969 -19.688 -49.281 1 29.61 1 LEU B C 1
ATOM 2257 O O . LEU B 1 1 ? -45.438 -19.938 -48.219 1 29.61 1 LEU B O 1
ATOM 2261 N N . LYS B 1 2 ? -45.219 -19.109 -50.281 1 41.16 2 LYS B N 1
ATOM 2262 C CA . LYS B 1 2 ? -43.906 -18.453 -50.25 1 41.16 2 LYS B CA 1
ATOM 2263 C C . LYS B 1 2 ? -43.969 -17.172 -49.406 1 41.16 2 LYS B C 1
ATOM 2265 O O . LYS B 1 2 ? -42.938 -16.703 -48.906 1 41.16 2 LYS B O 1
ATOM 2270 N N . SER B 1 3 ? -45.062 -16.453 -49.594 1 40.56 3 SER B N 1
ATOM 2271 C CA . SER B 1 3 ? -45.188 -15.109 -49.031 1 40.56 3 SER B CA 1
ATOM 2272 C C . SER B 1 3 ? -45.188 -15.148 -47.5 1 40.56 3 SER B C 1
ATOM 2274 O O . SER B 1 3 ? -45.031 -14.117 -46.844 1 40.56 3 SER B O 1
ATOM 2276 N N . HIS B 1 4 ? -45.781 -16.281 -46.938 1 38.66 4 HIS B N 1
ATOM 2277 C CA . HIS B 1 4 ? -45.969 -16.328 -45.5 1 38.66 4 HIS B CA 1
ATOM 2278 C C . HIS B 1 4 ? -44.656 -16.422 -44.75 1 38.66 4 HIS B C 1
ATOM 2280 O O . HIS B 1 4 ? -44.625 -16.359 -43.531 1 38.66 4 HIS B O 1
ATOM 2286 N N . ASP B 1 5 ? -43.594 -17.016 -45.438 1 37.47 5 ASP B N 1
ATOM 2287 C CA . ASP B 1 5 ? -42.375 -17.312 -44.688 1 37.47 5 ASP B CA 1
ATOM 2288 C C . ASP B 1 5 ? -41.625 -16.031 -44.312 1 37.47 5 ASP B C 1
ATOM 2290 O O . ASP B 1 5 ? -40.656 -16.062 -43.562 1 37.47 5 ASP B O 1
ATOM 2294 N N . LEU B 1 6 ? -41.812 -14.898 -45.062 1 36.41 6 LEU B N 1
ATOM 2295 C CA . LEU B 1 6 ? -41.031 -13.688 -44.844 1 36.41 6 LEU B CA 1
ATOM 2296 C C . LEU B 1 6 ? -41.344 -13.055 -43.5 1 36.41 6 LEU B C 1
ATOM 2298 O O . LEU B 1 6 ? -40.469 -12.477 -42.875 1 36.41 6 LEU B O 1
ATOM 2302 N N . LEU B 1 7 ? -42.625 -13.016 -43.125 1 33.78 7 LEU B N 1
ATOM 2303 C CA . LEU B 1 7 ? -43 -12.156 -42.031 1 33.78 7 LEU B CA 1
ATOM 2304 C C . LEU B 1 7 ? -42.344 -12.641 -40.719 1 33.78 7 LEU B C 1
ATOM 2306 O O . LEU B 1 7 ? -41.938 -11.836 -39.875 1 33.78 7 LEU B O 1
ATOM 2310 N N . TYR B 1 8 ? -42.438 -13.961 -40.438 1 30.25 8 TYR B N 1
ATOM 2311 C CA . TYR B 1 8 ? -42.25 -14.383 -39.062 1 30.25 8 TYR B CA 1
ATOM 2312 C C . TYR B 1 8 ? -40.781 -14.234 -38.656 1 30.25 8 TYR B C 1
ATOM 2314 O O . TYR B 1 8 ? -40.406 -14.688 -37.562 1 30.25 8 TYR B O 1
ATOM 2322 N N . ARG B 1 9 ? -39.844 -14.016 -39.562 1 30.77 9 ARG B N 1
ATOM 2323 C CA . ARG B 1 9 ? -38.5 -13.852 -39.062 1 30.77 9 ARG B CA 1
ATOM 2324 C C . ARG B 1 9 ? -38.375 -12.578 -38.219 1 30.77 9 ARG B C 1
ATOM 2326 O O . ARG B 1 9 ? -37.969 -11.539 -38.75 1 30.77 9 ARG B O 1
ATOM 2333 N N . ILE B 1 10 ? -39.469 -12.039 -37.688 1 30.84 10 ILE B N 1
ATOM 2334 C CA . ILE B 1 10 ? -39.188 -10.969 -36.719 1 30.84 10 ILE B CA 1
ATOM 2335 C C . ILE B 1 10 ? -38.062 -11.391 -35.781 1 30.84 10 ILE B C 1
ATOM 2337 O O . ILE B 1 10 ? -38.156 -12.422 -35.094 1 30.84 10 ILE B O 1
ATOM 2341 N N . ARG B 1 11 ? -36.844 -10.938 -36.062 1 30.86 11 ARG B N 1
ATOM 2342 C CA . ARG B 1 11 ? -35.656 -10.922 -35.25 1 30.86 11 ARG B CA 1
ATOM 2343 C C . ARG B 1 11 ? -36 -10.539 -33.812 1 30.86 11 ARG B C 1
ATOM 2345 O O . ARG B 1 11 ? -36.469 -9.438 -33.562 1 30.86 11 ARG B O 1
ATOM 2352 N N . LEU B 1 12 ? -36.594 -11.453 -33.031 1 29.72 12 LEU B N 1
ATOM 2353 C CA . LEU B 1 12 ? -36.438 -11.273 -31.594 1 29.72 12 LEU B CA 1
ATOM 2354 C C . LEU B 1 12 ? -35.062 -10.773 -31.234 1 29.72 12 LEU B C 1
ATOM 2356 O O . LEU B 1 12 ? -34.094 -11.539 -31.281 1 29.72 12 LEU B O 1
ATOM 2360 N N . ASP B 1 13 ? -34.594 -9.68 -31.781 1 32.62 13 ASP B N 1
ATOM 2361 C CA . ASP B 1 13 ? -33.531 -8.984 -31.094 1 32.62 13 ASP B CA 1
ATOM 2362 C C . ASP B 1 13 ? -33.719 -9.039 -29.578 1 32.62 13 ASP B C 1
ATOM 2364 O O . ASP B 1 13 ? -34.531 -8.312 -29.016 1 32.62 13 ASP B O 1
ATOM 2368 N N . ALA B 1 14 ? -33.844 -10.242 -29.016 1 33.12 14 ALA B N 1
ATOM 2369 C CA . ALA B 1 14 ? -33.594 -10.266 -27.578 1 33.12 14 ALA B CA 1
ATOM 2370 C C . ALA B 1 14 ? -32.438 -9.344 -27.203 1 33.12 14 ALA B C 1
ATOM 2372 O O . ALA B 1 14 ? -31.281 -9.609 -27.562 1 33.12 14 ALA B O 1
ATOM 2373 N N . LEU B 1 15 ? -32.594 -8.047 -27.328 1 34.5 15 LEU B N 1
ATOM 2374 C CA . LEU B 1 15 ? -31.766 -7.207 -26.469 1 34.5 15 LEU B CA 1
ATOM 2375 C C . LEU B 1 15 ? -31.422 -7.922 -25.172 1 34.5 15 LEU B C 1
ATOM 2377 O O . LEU B 1 15 ? -32.281 -8.094 -24.312 1 34.5 15 LEU B O 1
ATOM 2381 N N . SER B 1 16 ? -30.844 -9.016 -25.219 1 33.94 16 SER B N 1
ATOM 2382 C CA . SER B 1 16 ? -30.219 -9.461 -23.969 1 33.94 16 SER B CA 1
ATOM 2383 C C . SER B 1 16 ? -29.75 -8.281 -23.125 1 33.94 16 SER B C 1
ATOM 2385 O O . SER B 1 16 ? -28.844 -7.547 -23.531 1 33.94 16 SER B O 1
ATOM 2387 N N . ALA B 1 17 ? -30.656 -7.504 -22.609 1 39.16 17 ALA B N 1
ATOM 2388 C CA . ALA B 1 17 ? -30.234 -6.68 -21.484 1 39.16 17 ALA B CA 1
ATOM 2389 C C . ALA B 1 17 ? -29.062 -7.328 -20.734 1 39.16 17 ALA B C 1
ATOM 2391 O O . ALA B 1 17 ? -29.203 -8.391 -20.141 1 39.16 17 ALA B O 1
ATOM 2392 N N . ALA B 1 18 ? -27.938 -7.32 -21.266 1 42.38 18 ALA B N 1
ATOM 2393 C CA . ALA B 1 18 ? -26.734 -7.766 -20.547 1 42.38 18 ALA B CA 1
ATOM 2394 C C . ALA B 1 18 ? -26.875 -7.527 -19.047 1 42.38 18 ALA B C 1
ATOM 2396 O O . ALA B 1 18 ? -27.078 -6.395 -18.609 1 42.38 18 ALA B O 1
ATOM 2397 N N . VAL B 1 19 ? -27.578 -8.273 -18.25 1 48.19 19 VAL B N 1
ATOM 2398 C CA . VAL B 1 19 ? -27.641 -8.352 -16.781 1 48.19 19 VAL B CA 1
ATOM 2399 C C . VAL B 1 19 ? -26.281 -7.996 -16.203 1 48.19 19 VAL B C 1
ATOM 2401 O O . VAL B 1 19 ? -25.281 -8.703 -16.422 1 48.19 19 VAL B O 1
ATOM 2404 N N . VAL B 1 20 ? -25.969 -6.711 -16.281 1 58.31 20 VAL B N 1
ATOM 2405 C CA . VAL B 1 20 ? -24.641 -6.336 -15.797 1 58.31 20 VAL B CA 1
ATOM 2406 C C . VAL B 1 20 ? -24.625 -6.426 -14.273 1 58.31 20 VAL B C 1
ATOM 2408 O O . VAL B 1 20 ? -25.516 -5.926 -13.594 1 58.31 20 VAL B O 1
ATOM 2411 N N . PRO B 1 21 ? -23.984 -7.34 -13.609 1 68.25 21 PRO B N 1
ATOM 2412 C CA . PRO B 1 21 ? -23.688 -7.355 -12.172 1 68.25 21 PRO B CA 1
ATOM 2413 C C . PRO B 1 21 ? -23.391 -5.961 -11.625 1 68.25 21 PRO B C 1
ATOM 2415 O O . PRO B 1 21 ? -23.156 -5.023 -12.391 1 68.25 21 PRO B O 1
ATOM 2418 N N . VAL B 1 22 ? -23.844 -5.793 -10.305 1 81 22 VAL B N 1
ATOM 2419 C CA . VAL B 1 22 ? -23.562 -4.496 -9.703 1 81 22 VAL B CA 1
ATOM 2420 C C . VAL B 1 22 ? -22.125 -4.078 -10.039 1 81 22 VAL B C 1
ATOM 2422 O O . VAL B 1 22 ? -21.172 -4.824 -9.781 1 81 22 VAL B O 1
ATOM 2425 N N . THR B 1 23 ? -22.031 -3.041 -10.836 1 89.5 23 THR B N 1
ATOM 2426 C CA . THR B 1 23 ? -20.75 -2.43 -11.133 1 89.5 23 THR B CA 1
ATOM 2427 C C . THR B 1 23 ? -20.672 -1.015 -10.562 1 89.5 23 THR B C 1
ATOM 2429 O O . THR B 1 23 ? -21.609 -0.232 -10.719 1 89.5 23 THR B O 1
ATOM 2432 N N . VAL B 1 24 ? -19.734 -0.831 -9.727 1 95.19 24 VAL B N 1
ATOM 2433 C CA . VAL B 1 24 ? -19.531 0.484 -9.125 1 95.19 24 VAL B CA 1
ATOM 2434 C C . VAL B 1 24 ? -18.234 1.095 -9.656 1 95.19 24 VAL B C 1
ATOM 2436 O O . VAL B 1 24 ? -17.172 0.479 -9.562 1 95.19 24 VAL B O 1
ATOM 2439 N N . THR B 1 25 ? -18.359 2.279 -10.242 1 95.31 25 THR B N 1
ATOM 2440 C CA . THR B 1 25 ? -17.188 2.955 -10.797 1 95.31 25 THR B CA 1
ATOM 2441 C C . THR B 1 25 ? -17.188 4.434 -10.422 1 95.31 25 THR B C 1
ATOM 2443 O O . THR B 1 25 ? -18.203 4.969 -9.984 1 95.31 25 THR B O 1
ATOM 2446 N N . SER B 1 26 ? -16.047 5.027 -10.508 1 97.19 26 SER B N 1
ATOM 2447 C CA . SER B 1 26 ? -15.914 6.465 -10.297 1 97.19 26 SER B CA 1
ATOM 2448 C C . SER B 1 26 ? -15.305 7.152 -11.516 1 97.19 26 SER B C 1
ATOM 2450 O O . SER B 1 26 ? -14.375 6.633 -12.125 1 97.19 26 SER B O 1
ATOM 2452 N N . ARG B 1 27 ? -15.805 8.227 -11.852 1 96.12 27 ARG B N 1
ATOM 2453 C CA . ARG B 1 27 ? -15.266 9.016 -12.961 1 96.12 27 ARG B CA 1
ATOM 2454 C C . ARG B 1 27 ? -13.922 9.641 -12.586 1 96.12 27 ARG B C 1
ATOM 2456 O O . ARG B 1 27 ? -13.102 9.922 -13.469 1 96.12 27 ARG B O 1
ATOM 2463 N N . SER B 1 28 ? -13.75 9.844 -11.297 1 96 28 SER B N 1
ATOM 2464 C CA . SER B 1 28 ? -12.539 10.508 -10.82 1 96 28 SER B CA 1
ATOM 2465 C C . SER B 1 28 ? -12.055 9.891 -9.516 1 96 28 SER B C 1
ATOM 2467 O O . SER B 1 28 ? -12.414 10.352 -8.43 1 96 28 SER B O 1
ATOM 2469 N N . PRO B 1 29 ? -11.234 8.969 -9.57 1 96.69 29 PRO B N 1
ATOM 2470 C CA . PRO B 1 29 ? -10.727 8.32 -8.359 1 96.69 29 PRO B CA 1
ATOM 2471 C C . PRO B 1 29 ? -9.883 9.258 -7.496 1 96.69 29 PRO B C 1
ATOM 2473 O O . PRO B 1 29 ? -9.727 9.023 -6.297 1 96.69 29 PRO B O 1
ATOM 2476 N N . GLY B 1 30 ? -9.297 10.258 -8.086 1 97.75 30 GLY B N 1
ATOM 2477 C CA . GLY B 1 30 ? -8.562 11.305 -7.395 1 97.75 30 GLY B CA 1
ATOM 2478 C C . GLY B 1 30 ? -9.141 12.688 -7.621 1 97.75 30 GLY B C 1
ATOM 2479 O O . GLY B 1 30 ? -9.18 13.172 -8.758 1 97.75 30 GLY B O 1
ATOM 2480 N N . VAL B 1 31 ? -9.578 13.25 -6.555 1 98.25 31 VAL B N 1
ATOM 2481 C CA . VAL B 1 31 ? -10.188 14.578 -6.629 1 98.25 31 VAL B CA 1
ATOM 2482 C C . VAL B 1 31 ? -9.312 15.586 -5.895 1 98.25 31 VAL B C 1
ATOM 2484 O O . VAL B 1 31 ? -8.953 15.383 -4.73 1 98.25 31 VAL B O 1
ATOM 2487 N N . GLU B 1 32 ? -8.938 16.656 -6.562 1 97.56 32 GLU B N 1
ATOM 2488 C CA . GLU B 1 32 ? -8.195 17.75 -5.969 1 97.56 32 GLU B CA 1
ATOM 2489 C C . GLU B 1 32 ? -8.992 19.047 -6.012 1 97.56 32 GLU B C 1
ATOM 2491 O O . GLU B 1 32 ? -9.438 19.484 -7.078 1 97.56 32 GLU B O 1
ATOM 2496 N N . VAL B 1 33 ? -9.164 19.609 -4.902 1 97.81 33 VAL B N 1
ATOM 2497 C CA . VAL B 1 33 ? -9.891 20.875 -4.848 1 97.81 33 VAL B CA 1
ATOM 2498 C C . VAL B 1 33 ? -9.195 21.828 -3.871 1 97.81 33 VAL B C 1
ATOM 2500 O O . VAL B 1 33 ? -8.508 21.375 -2.945 1 97.81 33 VAL B O 1
ATOM 2503 N N . ARG B 1 34 ? -9.375 23.125 -4.09 1 97.12 34 ARG B N 1
ATOM 2504 C CA . ARG B 1 34 ? -8.836 24.109 -3.164 1 97.12 34 ARG B CA 1
ATOM 2505 C C . ARG B 1 34 ? -9.664 24.172 -1.886 1 97.12 34 ARG B C 1
ATOM 2507 O O . ARG B 1 34 ? -10.867 23.891 -1.903 1 97.12 34 ARG B O 1
ATOM 2514 N N . GLU B 1 35 ? -9.031 24.562 -0.879 1 96.12 35 GLU B N 1
ATOM 2515 C CA . GLU B 1 35 ? -9.711 24.688 0.404 1 96.12 35 GLU B CA 1
ATOM 2516 C C . GLU B 1 35 ? -10.898 25.641 0.3 1 96.12 35 GLU B C 1
ATOM 2518 O O . GLU B 1 35 ? -10.805 26.688 -0.356 1 96.12 35 GLU B O 1
ATOM 2523 N N . PHE B 1 36 ? -12.047 25.281 0.89 1 96.06 36 PHE B N 1
ATOM 2524 C CA . PHE B 1 36 ? -13.281 26.047 1.01 1 96.06 36 PHE B CA 1
ATOM 2525 C C . PHE B 1 36 ? -14.078 25.984 -0.284 1 96.06 36 PHE B C 1
ATOM 2527 O O . PHE B 1 36 ? -15.031 26.75 -0.467 1 96.06 36 PHE B O 1
ATOM 2534 N N . SER B 1 37 ? -13.672 25.094 -1.118 1 96.94 37 SER B N 1
ATOM 2535 C CA . SER B 1 37 ? -14.453 24.812 -2.32 1 96.94 37 SER B CA 1
ATOM 2536 C C . SER B 1 37 ? -15.281 23.547 -2.168 1 96.94 37 SER B C 1
ATOM 2538 O O . SER B 1 37 ? -15.156 22.828 -1.172 1 96.94 37 SER B O 1
ATOM 2540 N N . ASP B 1 38 ? -16.156 23.344 -3.098 1 98.25 38 ASP B N 1
ATOM 2541 C CA . ASP B 1 38 ? -16.953 22.125 -3.105 1 98.25 38 ASP B CA 1
ATOM 2542 C C . ASP B 1 38 ? -16.203 20.969 -3.789 1 98.25 38 ASP B C 1
ATOM 2544 O O . ASP B 1 38 ? -15.453 21.203 -4.738 1 98.25 38 ASP B O 1
ATOM 2548 N N . ALA B 1 39 ? -16.391 19.859 -3.305 1 98.56 39 ALA B N 1
ATOM 2549 C CA . ALA B 1 39 ? -15.773 18.672 -3.895 1 98.56 39 ALA B CA 1
ATOM 2550 C C . ALA B 1 39 ? -16.828 17.641 -4.281 1 98.56 39 ALA B C 1
ATOM 2552 O O . ALA B 1 39 ? -17.719 17.328 -3.488 1 98.56 39 ALA B O 1
ATOM 2553 N N . GLU B 1 40 ? -16.734 17.156 -5.438 1 98.56 40 GLU B N 1
ATOM 2554 C CA . GLU B 1 40 ? -17.641 16.094 -5.898 1 98.56 40 GLU B CA 1
ATOM 2555 C C . GLU B 1 40 ? -16.938 14.742 -5.938 1 98.56 40 GLU B C 1
ATOM 2557 O O . GLU B 1 40 ? -15.938 14.578 -6.633 1 98.56 40 GLU B O 1
ATOM 2562 N N . LEU B 1 41 ? -17.422 13.844 -5.211 1 98.62 41 LEU B N 1
ATOM 2563 C CA . LEU B 1 41 ? -16.938 12.469 -5.238 1 98.62 41 LEU B CA 1
ATOM 2564 C C . LEU B 1 41 ? -17.875 11.578 -6.043 1 98.62 41 LEU B C 1
ATOM 2566 O O . LEU B 1 41 ? -18.938 11.172 -5.543 1 98.62 41 LEU B O 1
ATOM 2570 N N . SER B 1 42 ? -17.453 11.266 -7.18 1 98.5 42 SER B N 1
ATOM 2571 C CA . SER B 1 42 ? -18.312 10.555 -8.125 1 98.5 42 SER B CA 1
ATOM 2572 C C . SER B 1 42 ? -18.375 9.07 -7.809 1 98.5 42 SER B C 1
ATOM 2574 O O . SER B 1 42 ? -17.344 8.438 -7.562 1 98.5 42 SER B O 1
ATOM 2576 N N . CYS B 1 43 ? -19.5 8.516 -7.781 1 98.06 43 CYS B N 1
ATOM 2577 C CA . CYS B 1 43 ? -19.812 7.102 -7.629 1 98.06 43 CYS B CA 1
ATOM 2578 C C . CYS B 1 43 ? -21 6.711 -8.508 1 98.06 43 CYS B C 1
ATOM 2580 O O . CYS B 1 43 ? -22.125 7.145 -8.266 1 98.06 43 CYS B O 1
ATOM 2582 N N . GLU B 1 44 ? -20.672 6 -9.516 1 96.88 44 GLU B N 1
ATOM 2583 C CA . GLU B 1 44 ? -21.688 5.52 -10.453 1 96.88 44 GLU B CA 1
ATOM 2584 C C . GLU B 1 44 ? -21.891 4.016 -10.32 1 96.88 44 GLU B C 1
ATOM 2586 O O . GLU B 1 44 ? -20.922 3.266 -10.141 1 96.88 44 GLU B O 1
ATOM 2591 N N . PHE B 1 45 ? -23.172 3.609 -10.422 1 95.06 45 PHE B N 1
ATOM 2592 C CA . PHE B 1 45 ? -23.438 2.18 -10.289 1 95.06 45 PHE B CA 1
ATOM 2593 C C . PHE B 1 45 ? -24.531 1.738 -11.25 1 95.06 45 PHE B C 1
ATOM 2595 O O . PHE B 1 45 ? -25.312 2.562 -11.727 1 95.06 45 PHE B O 1
ATOM 2602 N N . LYS B 1 46 ? -24.469 0.495 -11.633 1 92.88 46 LYS B N 1
ATOM 2603 C CA . LYS B 1 46 ? -25.5 -0.183 -12.406 1 92.88 46 LYS B CA 1
ATOM 2604 C C . LYS B 1 46 ? -26 -1.432 -11.68 1 92.88 46 LYS B C 1
ATOM 2606 O O . LYS B 1 46 ? -25.203 -2.205 -11.148 1 92.88 46 LYS B O 1
ATOM 2611 N N . THR B 1 47 ? -27.297 -1.526 -11.516 1 91.94 47 THR B N 1
ATOM 2612 C CA . THR B 1 47 ? -27.906 -2.703 -10.906 1 91.94 47 THR B CA 1
ATOM 2613 C C . THR B 1 47 ? -28.719 -3.484 -11.93 1 91.94 47 THR B C 1
ATOM 2615 O O . THR B 1 47 ? -29.141 -2.932 -12.945 1 91.94 47 THR B O 1
ATOM 2618 N N . GLU B 1 48 ? -28.938 -4.77 -11.734 1 89.94 48 GLU B N 1
ATOM 2619 C CA . GLU B 1 48 ? -29.703 -5.637 -12.625 1 89.94 48 GLU B CA 1
ATOM 2620 C C . GLU B 1 48 ? -31.188 -5.637 -12.25 1 89.94 48 GLU B C 1
ATOM 2622 O O . GLU B 1 48 ? -32.031 -5.375 -13.094 1 89.94 48 GLU B O 1
ATOM 2627 N N . ASN B 1 49 ? -31.469 -5.883 -10.984 1 90.69 49 ASN B N 1
ATOM 2628 C CA . ASN B 1 49 ? -32.844 -6.07 -10.539 1 90.69 49 ASN B CA 1
ATOM 2629 C C . ASN B 1 49 ? -33.188 -5.117 -9.398 1 90.69 49 ASN B C 1
ATOM 2631 O O . ASN B 1 49 ? -34.344 -4.641 -9.312 1 90.69 49 ASN B O 1
ATOM 2635 N N . ASP B 1 50 ? -32.219 -4.781 -8.641 1 91 50 ASP B N 1
ATOM 2636 C CA . ASP B 1 50 ? -32.469 -3.992 -7.438 1 91 50 ASP B CA 1
ATOM 2637 C C . ASP B 1 50 ? -32.688 -2.521 -7.781 1 91 50 ASP B C 1
ATOM 2639 O O . ASP B 1 50 ? -31.781 -1.851 -8.273 1 91 50 ASP B O 1
ATOM 2643 N N . GLU B 1 51 ? -33.812 -2.033 -7.457 1 91.38 51 GLU B N 1
ATOM 2644 C CA . GLU B 1 51 ? -34.156 -0.652 -7.781 1 91.38 51 GLU B CA 1
ATOM 2645 C C . GLU B 1 51 ? -33.781 0.292 -6.645 1 91.38 51 GLU B C 1
ATOM 2647 O O . GLU B 1 51 ? -33.688 1.509 -6.836 1 91.38 51 GLU B O 1
ATOM 2652 N N . ASN B 1 52 ? -33.594 -0.301 -5.445 1 93.19 52 ASN B N 1
ATOM 2653 C CA . ASN B 1 52 ? -33.25 0.515 -4.289 1 93.19 52 ASN B CA 1
ATOM 2654 C C . ASN B 1 52 ? -32.031 -0.047 -3.551 1 93.19 52 ASN B C 1
ATOM 2656 O O . ASN B 1 52 ? -32.125 -0.437 -2.385 1 93.19 52 ASN B O 1
ATOM 2660 N N . PRO B 1 53 ? -30.953 0.013 -4.262 1 95.81 53 PRO B N 1
ATOM 2661 C CA . PRO B 1 53 ? -29.75 -0.484 -3.584 1 95.81 53 PRO B CA 1
ATOM 2662 C C . PRO B 1 53 ? -29.375 0.363 -2.371 1 95.81 53 PRO B C 1
ATOM 2664 O O . PRO B 1 53 ? -29.719 1.542 -2.301 1 95.81 53 PRO B O 1
ATOM 2667 N N . ARG B 1 54 ? -28.75 -0.273 -1.366 1 96.81 54 ARG B N 1
ATOM 2668 C CA . ARG B 1 54 ? -28.219 0.448 -0.213 1 96.81 54 ARG B CA 1
ATOM 2669 C C . ARG B 1 54 ? -26.922 1.164 -0.563 1 96.81 54 ARG B C 1
ATOM 2671 O O . ARG B 1 54 ? -25.969 0.54 -1.037 1 96.81 54 ARG B O 1
ATOM 2678 N N . ILE B 1 55 ? -26.953 2.424 -0.343 1 97.81 55 ILE B N 1
ATOM 2679 C CA . ILE B 1 55 ? -25.766 3.225 -0.617 1 97.81 55 ILE B CA 1
ATOM 2680 C C . ILE B 1 55 ? -25.141 3.691 0.696 1 97.81 55 ILE B C 1
ATOM 2682 O O . ILE B 1 55 ? -25.828 4.238 1.559 1 97.81 55 ILE B O 1
ATOM 2686 N N . GLU B 1 56 ? -23.875 3.424 0.857 1 98 56 GLU B N 1
ATOM 2687 C CA . GLU B 1 56 ? -23.141 3.881 2.031 1 98 56 GLU B CA 1
ATOM 2688 C C . GLU B 1 56 ? -21.797 4.492 1.639 1 98 56 GLU B C 1
ATOM 2690 O O . GLU B 1 56 ? -21.109 3.98 0.753 1 98 56 GLU B O 1
ATOM 2695 N N . TRP B 1 57 ? -21.469 5.625 2.191 1 98.38 57 TRP B N 1
ATOM 2696 C CA . TRP B 1 57 ? -20.156 6.238 2.062 1 98.38 57 TRP B CA 1
ATOM 2697 C C . TRP B 1 57 ? -19.406 6.184 3.385 1 98.38 57 TRP B C 1
ATOM 2699 O O . TRP B 1 57 ? -19.969 6.422 4.449 1 98.38 57 TRP B O 1
ATOM 2709 N N . LYS B 1 58 ? -18.188 5.863 3.297 1 97.88 58 LYS B N 1
ATOM 2710 C CA . LYS B 1 58 ? -17.328 5.785 4.469 1 97.88 58 LYS B CA 1
ATOM 2711 C C . LYS B 1 58 ? -16.016 6.52 4.23 1 97.88 58 LYS B C 1
ATOM 2713 O O . LYS B 1 58 ? -15.492 6.527 3.115 1 97.88 58 LYS B O 1
ATOM 2718 N N . LYS B 1 59 ? -15.523 7.137 5.191 1 97 59 LYS B N 1
ATOM 2719 C CA . LYS B 1 59 ? -14.164 7.68 5.18 1 97 59 LYS B CA 1
ATOM 2720 C C . LYS B 1 59 ? -13.18 6.723 5.848 1 97 59 LYS B C 1
ATOM 2722 O O . LYS B 1 59 ? -13.414 6.27 6.973 1 97 59 LYS B O 1
ATOM 2727 N N . VAL B 1 60 ? -12.164 6.41 5.094 1 95.44 60 VAL B N 1
ATOM 2728 C CA . VAL B 1 60 ? -11.219 5.398 5.547 1 95.44 60 VAL B CA 1
ATOM 2729 C C . VAL B 1 60 ? -9.898 6.066 5.941 1 95.4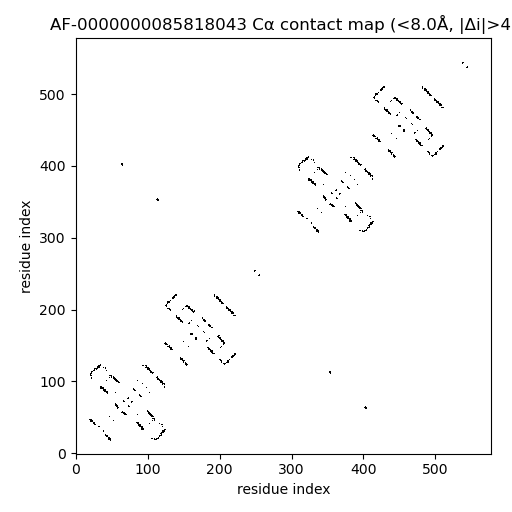4 60 VAL B C 1
ATOM 2731 O O . VAL B 1 60 ? -9.062 6.355 5.082 1 95.44 60 VAL B O 1
ATOM 2734 N N . ASP B 1 61 ? -9.672 6.344 7.102 1 88 61 ASP B N 1
ATOM 2735 C CA . ASP B 1 61 ? -8.438 6.887 7.66 1 88 61 ASP B CA 1
ATOM 2736 C C . ASP B 1 61 ? -7.812 5.906 8.648 1 88 61 ASP B C 1
ATOM 2738 O O . ASP B 1 61 ? -7.723 4.711 8.375 1 88 61 ASP B O 1
ATOM 2742 N N . LYS B 1 62 ? -7.281 6.375 9.703 1 83.06 62 LYS B N 1
ATOM 2743 C CA . LYS B 1 62 ? -6.844 5.48 10.766 1 83.06 62 LYS B CA 1
ATOM 2744 C C . LYS B 1 62 ? -8.008 4.641 11.297 1 83.06 62 LYS B C 1
ATOM 2746 O O . LYS B 1 62 ? -7.875 3.43 11.477 1 83.06 62 LYS B O 1
ATOM 2751 N N . ASP B 1 63 ? -9.102 5.391 11.383 1 87.75 63 ASP B N 1
ATOM 2752 C CA . ASP B 1 63 ? -10.367 4.734 11.695 1 87.75 63 ASP B CA 1
ATOM 2753 C C . ASP B 1 63 ? -11.391 4.945 10.586 1 87.75 63 ASP B C 1
ATOM 2755 O O . ASP B 1 63 ? -11.258 5.871 9.781 1 87.75 63 ASP B O 1
ATOM 2759 N N . VAL B 1 64 ? -12.328 4.074 10.562 1 94.19 64 VAL B N 1
ATOM 2760 C CA . VAL B 1 64 ? -13.367 4.191 9.539 1 94.19 64 VAL B CA 1
ATOM 2761 C C . VAL B 1 64 ? -14.617 4.816 10.148 1 94.19 64 VAL B C 1
ATOM 2763 O O . VAL B 1 64 ? -14.961 4.539 11.305 1 94.19 64 VAL B O 1
ATOM 2766 N N . SER B 1 65 ? -15.258 5.711 9.43 1 94.38 65 SER B N 1
ATOM 2767 C CA . SER B 1 65 ? -16.484 6.348 9.883 1 94.38 65 SER B CA 1
ATOM 2768 C C . SER B 1 65 ? -17.469 6.531 8.727 1 94.38 65 SER B C 1
ATOM 2770 O O . SER B 1 65 ? -17.062 6.625 7.57 1 94.38 65 SER B O 1
ATOM 2772 N N . PHE B 1 66 ? -18.734 6.602 9.07 1 96.25 66 PHE B N 1
ATOM 2773 C CA . PHE B 1 66 ? -19.75 6.828 8.055 1 96.25 66 PHE B CA 1
ATOM 2774 C C . PHE B 1 66 ? -19.766 8.289 7.617 1 96.25 66 PHE B C 1
ATOM 2776 O O . PHE B 1 66 ? -19.609 9.195 8.438 1 96.25 66 PHE B O 1
ATOM 2783 N N . VAL B 1 67 ? -19.891 8.484 6.406 1 97.25 67 VAL B N 1
ATOM 2784 C CA . VAL B 1 67 ? -20.172 9.789 5.82 1 97.25 67 VAL B CA 1
ATOM 2785 C C . VAL B 1 67 ? -21.656 9.883 5.453 1 97.25 67 VAL B C 1
ATOM 2787 O O . VAL B 1 67 ? -22.312 10.875 5.754 1 97.25 67 VAL B O 1
ATOM 2790 N N . TYR B 1 68 ? -22.188 8.828 4.809 1 97.88 68 TYR B N 1
ATOM 2791 C CA . TYR B 1 68 ? -23.578 8.664 4.414 1 97.88 68 TYR B CA 1
ATOM 2792 C C . TYR B 1 68 ? -24.094 7.289 4.824 1 97.88 68 TYR B C 1
ATOM 2794 O O . TYR B 1 68 ? -23.516 6.262 4.453 1 97.88 68 TYR B O 1
ATOM 2802 N N . PHE B 1 69 ? -25.109 7.262 5.574 1 95.88 69 PHE B N 1
ATOM 2803 C CA . PHE B 1 69 ? -25.641 6.043 6.172 1 95.88 69 PHE B CA 1
ATOM 2804 C C . PHE B 1 69 ? -27.125 6.184 6.445 1 95.88 69 PHE B C 1
ATOM 2806 O O . PHE B 1 69 ? -27.578 7.215 6.941 1 95.88 69 PHE B O 1
ATOM 2813 N N . ASN B 1 70 ? -27.859 5.176 6.086 1 94.62 70 ASN B N 1
ATOM 2814 C CA . ASN B 1 70 ? -29.312 5.18 6.266 1 94.62 70 ASN B CA 1
ATOM 2815 C C . ASN B 1 70 ? -29.953 6.426 5.664 1 94.62 70 ASN B C 1
ATOM 2817 O O . ASN B 1 70 ? -30.75 7.098 6.32 1 94.62 70 ASN B O 1
ATOM 2821 N N . ASN B 1 71 ? -29.453 6.828 4.457 1 95.38 71 ASN B N 1
ATOM 2822 C CA . ASN B 1 71 ? -30.016 7.883 3.621 1 95.38 71 ASN B CA 1
ATOM 2823 C C . ASN B 1 71 ? -29.797 9.266 4.234 1 95.38 71 ASN B C 1
ATOM 2825 O O . ASN B 1 71 ? -30.594 10.172 4.027 1 95.38 71 ASN B O 1
ATOM 2829 N N . SER B 1 72 ? -28.734 9.352 5.047 1 96.25 72 SER B N 1
ATOM 2830 C CA . SER B 1 72 ? -28.406 10.641 5.645 1 96.25 72 SER B CA 1
ATOM 2831 C C . SER B 1 72 ? -26.906 10.82 5.809 1 96.25 72 SER B C 1
ATOM 2833 O O . SER B 1 72 ? -26.172 9.844 5.996 1 96.25 72 SER B O 1
ATOM 2835 N N . PHE B 1 73 ? -26.547 12.016 5.742 1 97.38 73 PHE B N 1
ATOM 2836 C CA . PHE B 1 73 ? -25.156 12.328 6.039 1 97.38 73 PHE B CA 1
ATOM 2837 C C . PHE B 1 73 ? -24.922 12.367 7.543 1 97.38 73 PHE B C 1
ATOM 2839 O O . PHE B 1 73 ? -25.766 12.859 8.297 1 97.38 73 PHE B O 1
ATOM 2846 N N . ILE B 1 74 ? -23.812 11.844 7.895 1 92.19 74 ILE B N 1
ATOM 2847 C CA . ILE B 1 74 ? -23.484 11.68 9.305 1 92.19 74 ILE B CA 1
ATOM 2848 C C . ILE B 1 74 ? -22.234 12.484 9.641 1 92.19 74 ILE B C 1
ATOM 2850 O O . ILE B 1 74 ? -21.391 12.734 8.773 1 92.19 74 ILE B O 1
ATOM 2854 N N . GLY B 1 75 ? -22.141 12.961 10.961 1 90.88 75 GLY B N 1
ATOM 2855 C CA . GLY B 1 75 ? -20.922 13.57 11.445 1 90.88 75 GLY B CA 1
ATOM 2856 C C . GLY B 1 75 ? -20.672 14.961 10.875 1 90.88 75 GLY B C 1
ATOM 2857 O O . GLY B 1 75 ? -21.594 15.766 10.789 1 90.88 75 GLY B O 1
ATOM 2858 N N . PRO B 1 76 ? -19.438 15.219 10.445 1 93.12 76 PRO B N 1
ATOM 2859 C CA . PRO B 1 76 ? -19.047 16.562 10.016 1 93.12 76 PRO B CA 1
ATOM 2860 C C . PRO B 1 76 ? -19.75 17 8.734 1 93.12 76 PRO B C 1
ATOM 2862 O O . PRO B 1 76 ? -19.766 18.188 8.414 1 93.12 76 PRO B O 1
ATOM 2865 N N . PHE B 1 77 ? -20.375 16.062 8.039 1 96.19 77 PHE B N 1
ATOM 2866 C CA . PHE B 1 77 ? -20.938 16.406 6.742 1 96.19 77 PHE B CA 1
ATOM 2867 C C . PHE B 1 77 ? -22.453 16.562 6.824 1 96.19 77 PHE B C 1
ATOM 2869 O O . PHE B 1 77 ? -23.109 16.781 5.812 1 96.19 77 PHE B O 1
ATOM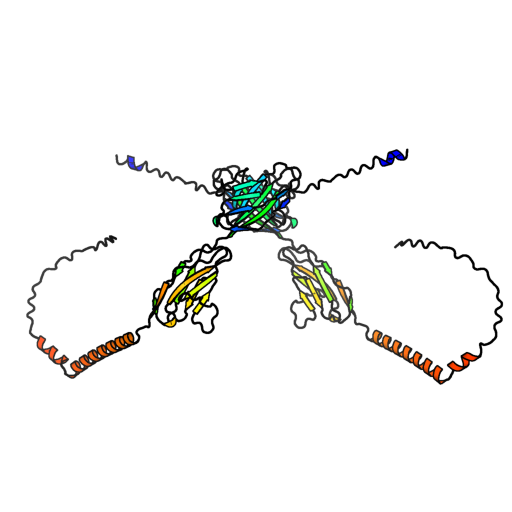 2876 N N . HIS B 1 78 ? -22.922 16.406 8.055 1 94.69 78 HIS B N 1
ATOM 2877 C CA . HIS B 1 78 ? -24.344 16.703 8.242 1 94.69 78 HIS B CA 1
ATOM 2878 C C . HIS B 1 78 ? -24.656 18.156 7.871 1 94.69 78 HIS B C 1
ATOM 2880 O O . HIS B 1 78 ? -24.047 19.078 8.414 1 94.69 78 HIS B O 1
ATOM 2886 N N . GLY B 1 79 ? -25.469 18.375 6.887 1 95.06 79 GLY B N 1
ATOM 2887 C CA . GLY B 1 79 ? -25.875 19.719 6.48 1 95.06 79 GLY B CA 1
ATOM 2888 C C . GLY B 1 79 ? -24.922 20.375 5.504 1 95.06 79 GLY B C 1
ATOM 2889 O O . GLY B 1 79 ? -25.125 21.5 5.082 1 95.06 79 GLY B O 1
ATOM 2890 N N . ARG B 1 80 ? -23.875 19.719 5.219 1 96.62 80 ARG B N 1
ATOM 2891 C CA . ARG B 1 80 ? -22.922 20.359 4.312 1 96.62 80 ARG B CA 1
ATOM 2892 C C . ARG B 1 80 ? -22.562 19.422 3.154 1 96.62 80 ARG B C 1
ATOM 2894 O O . ARG B 1 80 ? -21.453 19.484 2.627 1 96.62 80 ARG B O 1
ATOM 2901 N N . ALA B 1 81 ? -23.453 18.5 2.887 1 98.44 81 ALA B N 1
ATOM 2902 C CA . ALA B 1 81 ? -23.25 17.594 1.764 1 98.44 81 ALA B CA 1
ATOM 2903 C C . ALA B 1 81 ? -24.578 17.219 1.113 1 98.44 81 ALA B C 1
ATOM 2905 O O . ALA B 1 81 ? -25.641 17.344 1.732 1 98.44 81 ALA B O 1
ATOM 2906 N N . GLU B 1 82 ? -24.562 16.891 -0.092 1 98.25 82 GLU B N 1
ATOM 2907 C CA . GLU B 1 82 ? -25.719 16.422 -0.846 1 98.25 82 GLU B CA 1
ATOM 2908 C C . GLU B 1 82 ? -25.375 15.195 -1.686 1 98.25 82 GLU B C 1
ATOM 2910 O O . GLU B 1 82 ? -24.203 14.922 -1.939 1 98.25 82 GLU B O 1
ATOM 2915 N N . ILE B 1 83 ? -26.391 14.438 -2.023 1 97.94 83 ILE B N 1
ATOM 2916 C CA . ILE B 1 83 ? -26.156 13.219 -2.785 1 97.94 83 ILE B CA 1
ATOM 2917 C C . ILE B 1 83 ? -27.109 13.156 -3.977 1 97.94 83 ILE B C 1
ATOM 2919 O O . ILE B 1 83 ? -28.281 13.531 -3.863 1 97.94 83 ILE B O 1
ATOM 2923 N N . LYS B 1 84 ? -26.703 12.875 -5.094 1 97.12 84 LYS B N 1
ATOM 2924 C CA . LYS B 1 84 ? -27.438 12.539 -6.305 1 97.12 84 LYS B CA 1
ATOM 2925 C C . LYS B 1 84 ? -27.047 11.164 -6.832 1 97.12 84 LYS B C 1
ATOM 2927 O O . LYS B 1 84 ? -25.922 10.977 -7.312 1 97.12 84 LYS B O 1
ATOM 2932 N N . GLY B 1 85 ? -28.047 10.242 -6.773 1 95.81 85 GLY B N 1
ATOM 2933 C CA . GLY B 1 85 ? -27.641 8.859 -6.961 1 95.81 85 GLY B CA 1
ATOM 2934 C C . GLY B 1 85 ? -26.703 8.367 -5.879 1 95.81 85 GLY B C 1
ATOM 2935 O O . GLY B 1 85 ? -27.047 8.352 -4.699 1 95.81 85 GLY B O 1
ATOM 2936 N N . ALA B 1 86 ? -25.453 8.031 -6.273 1 97.75 86 ALA B N 1
ATOM 2937 C CA . ALA B 1 86 ? -24.438 7.633 -5.293 1 97.75 86 ALA B CA 1
ATOM 2938 C C . ALA B 1 86 ? -23.281 8.617 -5.277 1 97.75 86 ALA B C 1
ATOM 2940 O O . ALA B 1 86 ? -22.297 8.422 -4.547 1 97.75 86 ALA B O 1
ATOM 2941 N N . THR B 1 87 ? -23.406 9.68 -6.051 1 98.56 87 THR B N 1
ATOM 2942 C CA . THR B 1 87 ? -22.375 10.719 -6.102 1 98.56 87 THR B CA 1
ATOM 2943 C C . THR B 1 87 ? -22.609 11.766 -5.023 1 98.56 87 THR B C 1
ATOM 2945 O O . THR B 1 87 ? -23.75 12.227 -4.836 1 98.56 87 THR B O 1
ATOM 2948 N N . VAL B 1 88 ? -21.547 12.156 -4.379 1 98.5 88 VAL B N 1
ATOM 2949 C CA . VAL B 1 88 ? -21.719 13.086 -3.27 1 98.5 88 VAL B CA 1
ATOM 2950 C C . VAL B 1 88 ? -20.969 14.383 -3.568 1 98.5 88 VAL B C 1
ATOM 2952 O O . VAL B 1 88 ? -19.891 14.367 -4.184 1 98.5 88 VAL B O 1
ATOM 2955 N N . ARG B 1 89 ? -21.578 15.406 -3.158 1 98.5 89 ARG B N 1
ATOM 2956 C CA . ARG B 1 89 ? -20.969 16.734 -3.213 1 98.5 89 ARG B CA 1
ATOM 2957 C C . ARG B 1 89 ? -20.75 17.297 -1.811 1 98.5 89 ARG B C 1
ATOM 2959 O O . ARG B 1 89 ? -21.719 17.5 -1.067 1 98.5 89 ARG B O 1
ATOM 2966 N N . LEU B 1 90 ? -19.547 17.531 -1.415 1 98.56 90 LEU B N 1
ATOM 2967 C CA . LEU B 1 90 ? -19.172 18.094 -0.126 1 98.56 90 LEU B CA 1
ATOM 2968 C C . LEU B 1 90 ? -18.969 19.609 -0.244 1 98.56 90 LEU B C 1
ATOM 2970 O O . LEU B 1 90 ? -18.266 20.062 -1.145 1 98.56 90 LEU B O 1
ATOM 2974 N N . HIS B 1 91 ? -19.484 20.297 0.632 1 98.38 91 HIS B N 1
ATOM 2975 C CA . HIS B 1 91 ? -19.422 21.75 0.539 1 98.38 91 HIS B CA 1
ATOM 2976 C C . HIS B 1 91 ? -18.297 22.312 1.408 1 98.38 91 HIS B C 1
ATOM 2978 O O . HIS B 1 91 ? -18.094 21.844 2.535 1 98.38 91 HIS B O 1
ATOM 2984 N N . LYS B 1 92 ? -17.562 23.25 0.917 1 97.38 92 LYS B N 1
ATOM 2985 C CA . LYS B 1 92 ? -16.562 24.016 1.643 1 97.38 92 LYS B CA 1
ATOM 2986 C C . LYS B 1 92 ? -15.594 23.094 2.385 1 97.38 92 LYS B C 1
ATOM 2988 O O . LYS B 1 92 ? -15.445 23.188 3.604 1 97.38 92 LYS B O 1
ATOM 2993 N N . VAL B 1 93 ? -14.938 22.328 1.641 1 98 93 VAL B N 1
ATOM 2994 C CA . VAL B 1 93 ? -14.086 21.297 2.24 1 98 93 VAL B CA 1
ATOM 2995 C C . VAL B 1 93 ? -12.852 21.953 2.863 1 98 93 VAL B C 1
ATOM 2997 O O . VAL B 1 93 ? -12.406 23 2.408 1 98 93 VAL B O 1
ATOM 3000 N N . THR B 1 94 ? -12.383 21.344 3.965 1 96.5 94 THR B N 1
ATOM 3001 C CA . THR B 1 94 ? -11.18 21.781 4.668 1 96.5 94 THR B CA 1
ATOM 3002 C C . THR B 1 94 ? -10.117 20.672 4.66 1 96.5 94 THR B C 1
ATOM 3004 O O . THR B 1 94 ? -10.367 19.578 4.172 1 96.5 94 THR B O 1
ATOM 3007 N N . GLN B 1 95 ? -9.008 20.984 5.125 1 95.12 95 GLN B N 1
ATOM 3008 C CA . GLN B 1 95 ? -7.918 20.016 5.184 1 95.12 95 GLN B CA 1
ATOM 3009 C C . GLN B 1 95 ? -8.328 18.766 5.953 1 95.12 95 GLN B C 1
ATOM 3011 O O . GLN B 1 95 ? -7.887 17.656 5.637 1 95.12 95 GLN B O 1
ATOM 3016 N N . LYS B 1 96 ? -9.172 18.938 6.953 1 94.75 96 LYS B N 1
ATOM 3017 C CA . LYS B 1 96 ? -9.625 17.812 7.781 1 94.75 96 LYS B CA 1
ATOM 3018 C C . LYS B 1 96 ? -10.453 16.828 6.969 1 94.75 96 LYS B C 1
ATOM 3020 O O . LYS B 1 96 ? -10.578 15.664 7.344 1 94.75 96 LYS B O 1
ATOM 3025 N N . ASP B 1 97 ? -11 17.312 5.898 1 97.25 97 ASP B N 1
ATOM 3026 C CA . ASP B 1 97 ? -11.883 16.5 5.082 1 97.25 97 ASP B CA 1
ATOM 3027 C C . ASP B 1 97 ? -11.086 15.648 4.09 1 97.25 97 ASP B C 1
ATOM 3029 O O . ASP B 1 97 ? -11.633 14.742 3.463 1 97.25 97 ASP B O 1
ATOM 3033 N N . ALA B 1 98 ? -9.844 15.969 3.916 1 97.19 98 ALA B N 1
ATOM 3034 C CA . ALA B 1 98 ? -9.008 15.203 2.996 1 97.19 98 ALA B CA 1
ATOM 3035 C C . ALA B 1 98 ? -8.891 13.75 3.441 1 97.19 98 ALA B C 1
ATOM 3037 O O . ALA B 1 98 ? -8.922 13.453 4.641 1 97.19 98 ALA B O 1
ATOM 3038 N N . GLY B 1 99 ? -8.805 12.852 2.451 1 97.31 99 GLY B N 1
ATOM 3039 C CA . GLY B 1 99 ? -8.641 11.438 2.779 1 97.31 99 GLY B CA 1
ATOM 3040 C C . GLY B 1 99 ? -9.258 10.516 1.749 1 97.31 99 GLY B C 1
ATOM 3041 O O . GLY B 1 99 ? -9.594 10.945 0.644 1 97.31 99 GLY B O 1
ATOM 3042 N N . LYS B 1 100 ? -9.305 9.258 2.139 1 98.12 100 LYS B N 1
ATOM 3043 C CA . LYS B 1 100 ? -9.867 8.219 1.28 1 98.12 100 LYS B CA 1
ATOM 3044 C C . LYS B 1 100 ? -11.32 7.941 1.638 1 98.12 100 LYS B C 1
ATOM 3046 O O . LYS B 1 100 ? -11.656 7.789 2.812 1 98.12 100 LYS B O 1
ATOM 3051 N N . TYR B 1 101 ? -12.125 7.941 0.682 1 98.38 101 TYR B N 1
ATOM 3052 C CA . TYR B 1 101 ? -13.547 7.668 0.832 1 98.38 101 TYR B CA 1
ATOM 3053 C C . TYR B 1 101 ? -13.953 6.426 0.05 1 98.38 101 TYR B C 1
ATOM 3055 O O . TYR B 1 101 ? -13.477 6.203 -1.066 1 98.38 101 TYR B O 1
ATOM 3063 N N . ARG B 1 102 ? -14.82 5.637 0.626 1 98.19 102 ARG B N 1
ATOM 3064 C CA . ARG B 1 102 ? -15.289 4.41 -0.004 1 98.19 102 ARG B CA 1
ATOM 3065 C C . ARG B 1 102 ? -16.797 4.457 -0.243 1 98.19 102 ARG B C 1
ATOM 3067 O O . ARG B 1 102 ? -17.578 4.609 0.701 1 98.19 102 ARG B O 1
ATOM 3074 N N . CYS B 1 103 ? -17.172 4.391 -1.464 1 98.31 103 CYS B N 1
ATOM 3075 C CA . CYS B 1 103 ? -18.578 4.23 -1.842 1 98.31 103 CYS B CA 1
ATOM 3076 C C . CYS B 1 103 ? -18.953 2.758 -1.943 1 98.31 103 CYS B C 1
ATOM 3078 O O . CYS B 1 103 ? -18.297 1.997 -2.664 1 98.31 103 CYS B O 1
ATOM 3080 N N . GLU B 1 104 ? -19.891 2.381 -1.232 1 97.62 104 GLU B N 1
ATOM 3081 C CA . GLU B 1 104 ? -20.344 0.995 -1.228 1 97.62 104 GLU B CA 1
ATOM 3082 C C . GLU B 1 104 ? -21.812 0.899 -1.658 1 97.62 104 GLU B C 1
ATOM 3084 O O . GLU B 1 104 ? -22.672 1.573 -1.094 1 97.62 104 GLU B O 1
ATOM 3089 N N . VAL B 1 105 ? -22.062 0.078 -2.631 1 96.88 105 VAL B N 1
ATOM 3090 C CA . VAL B 1 105 ? -23.422 -0.151 -3.113 1 96.88 105 VAL B CA 1
ATOM 3091 C C . VAL B 1 105 ? -23.797 -1.619 -2.928 1 96.88 105 VAL B C 1
ATOM 3093 O O . VAL B 1 105 ? -23.094 -2.512 -3.416 1 96.88 105 VAL B O 1
ATOM 3096 N N . THR B 1 106 ? -24.812 -1.885 -2.215 1 96.25 106 THR B N 1
ATOM 3097 C CA . THR B 1 106 ? -25.297 -3.23 -1.942 1 96.25 106 THR B CA 1
ATOM 3098 C C . THR B 1 106 ? -26.656 -3.455 -2.609 1 96.25 106 THR B C 1
ATOM 3100 O O . THR B 1 106 ? -27.609 -2.723 -2.346 1 96.25 106 THR B O 1
ATOM 3103 N N . ALA B 1 107 ? -26.703 -4.418 -3.441 1 94.5 107 ALA B N 1
ATOM 3104 C CA . ALA B 1 107 ? -27.938 -4.797 -4.141 1 94.5 107 ALA B CA 1
ATOM 3105 C C . ALA B 1 107 ? -28.25 -6.273 -3.922 1 94.5 107 ALA B C 1
ATOM 3107 O O . ALA B 1 107 ? -27.922 -7.117 -4.758 1 94.5 107 ALA B O 1
ATOM 3108 N N . PRO B 1 108 ? -29 -6.551 -2.848 1 91.25 108 PRO B N 1
ATOM 3109 C CA . PRO B 1 108 ? -29.219 -7.941 -2.441 1 91.25 108 PRO B CA 1
ATOM 3110 C C . PRO B 1 108 ? -30 -8.742 -3.482 1 91.25 108 PRO B C 1
ATOM 3112 O O . PRO B 1 108 ? -29.922 -9.977 -3.5 1 91.25 108 PRO B O 1
ATOM 3115 N N . LYS B 1 109 ? -30.75 -8.094 -4.34 1 91.69 109 LYS B N 1
ATOM 3116 C CA . LYS B 1 109 ? -31.594 -8.797 -5.316 1 91.69 109 LYS B CA 1
ATOM 3117 C C . LYS B 1 109 ? -30.781 -9.156 -6.562 1 91.69 109 LYS B C 1
ATOM 3119 O O . LYS B 1 109 ? -31.281 -9.867 -7.438 1 91.69 109 LYS B O 1
ATOM 3124 N N . ASP B 1 110 ? -29.625 -8.688 -6.664 1 90.88 110 ASP B N 1
ATOM 3125 C CA . ASP B 1 110 ? -28.781 -8.953 -7.82 1 90.88 110 ASP B CA 1
ATOM 3126 C C . ASP B 1 110 ? -27.859 -10.141 -7.566 1 90.88 110 ASP B C 1
ATOM 3128 O O . ASP B 1 110 ? -27.609 -10.508 -6.418 1 90.88 110 ASP B O 1
ATOM 3132 N N . HIS B 1 111 ? -27.359 -10.781 -8.641 1 87.12 111 HIS B N 1
ATOM 3133 C CA . HIS B 1 111 ? -26.438 -11.898 -8.523 1 87.12 111 HIS B CA 1
ATOM 3134 C C . HIS B 1 111 ? -25.141 -11.469 -7.844 1 87.12 111 HIS B C 1
ATOM 3136 O O . HIS B 1 111 ? -24.656 -12.133 -6.918 1 87.12 111 HIS B O 1
ATOM 3142 N N . VAL B 1 112 ? -24.609 -10.383 -8.414 1 87.31 112 VAL B N 1
ATOM 3143 C CA . VAL B 1 112 ? -23.531 -9.703 -7.707 1 87.31 112 VAL B CA 1
ATOM 3144 C C . VAL B 1 112 ? -24.109 -8.594 -6.832 1 87.31 112 VAL B C 1
ATOM 3146 O O . VAL B 1 112 ? -24.641 -7.602 -7.344 1 87.31 112 VAL B O 1
ATOM 3149 N N . SER B 1 113 ? -23.969 -8.711 -5.574 1 92.06 113 SER B N 1
ATOM 3150 C CA . SER B 1 113 ? -24.797 -7.898 -4.688 1 92.06 113 SER B CA 1
ATOM 3151 C C . SER B 1 113 ? -23.984 -6.777 -4.047 1 92.06 113 SER B C 1
ATOM 3153 O O . SER B 1 113 ? -24.516 -5.988 -3.266 1 92.06 113 SER B O 1
ATOM 3155 N N . LEU B 1 114 ? -22.703 -6.727 -4.371 1 94.88 114 LEU B N 1
ATOM 3156 C CA . LEU B 1 114 ? -21.859 -5.742 -3.697 1 94.88 114 LEU B CA 1
ATOM 3157 C C . LEU B 1 114 ? -20.859 -5.133 -4.668 1 94.88 114 LEU B C 1
ATOM 3159 O O . LEU B 1 114 ? -20.25 -5.852 -5.469 1 94.88 114 LEU B O 1
ATOM 3163 N N . GLY B 1 115 ? -20.719 -3.895 -4.621 1 95.12 115 GLY B N 1
ATOM 3164 C CA . GLY B 1 115 ? -19.672 -3.156 -5.316 1 95.12 115 GLY B CA 1
ATOM 3165 C C . GLY B 1 115 ? -19.125 -1.999 -4.508 1 95.12 115 GLY B C 1
ATOM 3166 O O . GLY B 1 115 ? -19.844 -1.379 -3.727 1 95.12 115 GLY B O 1
ATOM 3167 N N . GLU B 1 116 ? -17.859 -1.733 -4.648 1 96.69 116 GLU B N 1
ATOM 3168 C CA . GLU B 1 116 ? -17.219 -0.627 -3.941 1 96.69 116 GLU B CA 1
ATOM 3169 C C . GLU B 1 116 ? -16.219 0.095 -4.836 1 96.69 116 GLU B C 1
ATOM 3171 O O . GLU B 1 116 ? -15.703 -0.488 -5.789 1 96.69 116 GLU B O 1
ATOM 3176 N N . VAL B 1 117 ? -16.016 1.329 -4.559 1 96.56 117 VAL B N 1
ATOM 3177 C CA . VAL B 1 117 ? -14.953 2.098 -5.211 1 96.56 117 VAL B CA 1
ATOM 3178 C C . VAL B 1 117 ? -14.367 3.107 -4.227 1 96.56 117 VAL B C 1
ATOM 3180 O O . VAL B 1 117 ? -15.07 3.613 -3.352 1 96.56 117 VAL B O 1
ATOM 3183 N N . ASN B 1 118 ? -13.141 3.354 -4.367 1 96.88 118 ASN B N 1
ATOM 3184 C CA . ASN B 1 118 ? -12.461 4.32 -3.512 1 96.88 118 ASN B CA 1
ATOM 3185 C C . ASN B 1 118 ? -12.188 5.629 -4.25 1 96.88 118 ASN B C 1
ATOM 3187 O O . ASN B 1 118 ? -11.828 5.617 -5.426 1 96.88 118 ASN B O 1
ATOM 3191 N N . VAL B 1 119 ? -12.406 6.676 -3.59 1 98.19 119 VAL B N 1
ATOM 3192 C CA . VAL B 1 119 ? -12.109 8.008 -4.102 1 98.19 119 VAL B CA 1
ATOM 3193 C C . VAL B 1 119 ? -11.227 8.758 -3.109 1 98.19 119 VAL B C 1
ATOM 3195 O O . VAL B 1 119 ? -11.539 8.828 -1.917 1 98.19 119 VAL B O 1
ATOM 3198 N N . THR B 1 120 ? -10.156 9.312 -3.574 1 98.5 120 THR B N 1
ATOM 3199 C CA . THR B 1 120 ? -9.258 10.055 -2.705 1 98.5 120 THR B CA 1
ATOM 3200 C C . THR B 1 120 ? -9.461 11.562 -2.883 1 98.5 120 THR B C 1
ATOM 3202 O O . THR B 1 120 ? -9.383 12.078 -4 1 98.5 120 THR B O 1
ATOM 3205 N N . LEU B 1 121 ? -9.75 12.219 -1.824 1 98.25 121 LEU B N 1
ATOM 3206 C CA . LEU B 1 121 ? -9.922 13.664 -1.828 1 98.25 121 LEU B CA 1
ATOM 3207 C C . LEU B 1 121 ? -8.68 14.367 -1.286 1 98.25 121 LEU B C 1
ATOM 3209 O O . LEU B 1 121 ? -8.289 14.148 -0.136 1 98.25 121 LEU B O 1
ATOM 3213 N N . THR B 1 122 ? -8.086 15.164 -2.127 1 97.94 122 THR B N 1
ATOM 3214 C CA . THR B 1 122 ? -6.977 16.016 -1.717 1 97.94 122 THR B CA 1
ATOM 3215 C C . THR B 1 122 ? -7.41 17.484 -1.681 1 97.94 122 THR B C 1
ATOM 3217 O O . THR B 1 122 ? -7.926 18.016 -2.668 1 97.94 122 THR B O 1
ATOM 3220 N N . VAL B 1 123 ? -7.223 18.047 -0.568 1 98 123 VAL B N 1
ATOM 3221 C CA . VAL B 1 123 ? -7.559 19.453 -0.421 1 98 123 VAL B CA 1
ATOM 3222 C C . VAL B 1 123 ? -6.289 20.297 -0.516 1 98 123 VAL B C 1
ATOM 3224 O O . VAL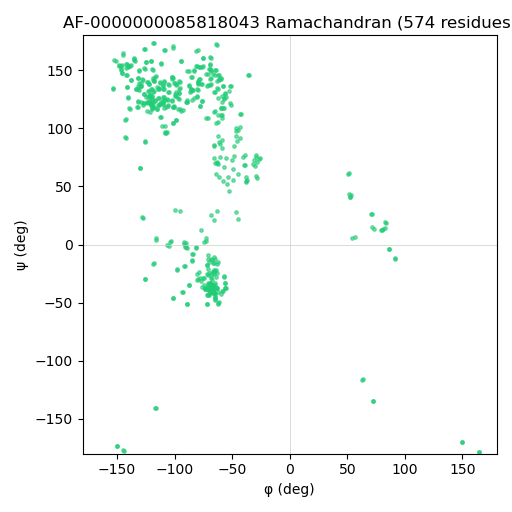 B 1 123 ? -5.391 20.172 0.316 1 98 123 VAL B O 1
ATOM 3227 N N . LEU B 1 124 ? -6.262 21.156 -1.493 1 98.12 124 LEU B N 1
ATOM 3228 C CA . LEU B 1 124 ? -5.102 22 -1.744 1 98.12 124 LEU B CA 1
ATOM 3229 C C . LEU B 1 124 ? -5.16 23.281 -0.902 1 98.12 124 LEU B C 1
ATOM 3231 O O . LEU B 1 124 ? -6.195 23.953 -0.855 1 98.12 124 LEU B O 1
ATOM 3235 N N . VAL B 1 125 ? -4.129 23.578 -0.28 1 96.69 125 VAL B N 1
ATOM 3236 C CA . VAL B 1 125 ? -4.039 24.766 0.576 1 96.69 125 VAL B CA 1
ATOM 3237 C C . VAL B 1 125 ? -2.904 25.672 0.101 1 96.69 125 VAL B C 1
ATOM 3239 O O . VAL B 1 125 ? -1.747 25.234 0.049 1 96.69 125 VAL B O 1
ATOM 3242 N N . PRO B 1 126 ? -3.16 26.844 -0.209 1 95.62 126 PRO B N 1
ATOM 3243 C CA . PRO B 1 126 ? -2.105 27.781 -0.615 1 95.62 126 PRO B CA 1
ATOM 3244 C C . PRO B 1 126 ? -1.169 28.141 0.534 1 95.62 126 PRO B C 1
ATOM 3246 O O . PRO B 1 126 ? -1.509 27.938 1.702 1 95.62 126 PRO B O 1
ATOM 3249 N N . PRO B 1 127 ? -0.005 28.641 0.15 1 96.19 127 PRO B N 1
ATOM 3250 C CA . PRO B 1 127 ? 0.942 29.031 1.198 1 96.19 127 PRO B CA 1
ATOM 3251 C C . PRO B 1 127 ? 0.401 30.141 2.104 1 96.19 127 PRO B C 1
ATOM 3253 O O . PRO B 1 127 ? -0.326 31.016 1.639 1 96.19 127 PRO B O 1
ATOM 3256 N N . GLN B 1 128 ? 0.732 29.984 3.371 1 94.88 128 GLN B N 1
ATOM 3257 C CA . GLN B 1 128 ? 0.487 31.047 4.34 1 94.88 128 GLN B CA 1
ATOM 3258 C C . GLN B 1 128 ? 1.793 31.703 4.777 1 94.88 128 GLN B C 1
ATOM 3260 O O . GLN B 1 128 ? 2.879 31.219 4.445 1 94.88 128 GLN B O 1
ATOM 3265 N N . ALA B 1 129 ? 1.664 32.844 5.449 1 96 129 ALA B N 1
ATOM 3266 C CA . ALA B 1 129 ? 2.869 33.469 5.965 1 96 129 ALA B CA 1
ATOM 3267 C C . ALA B 1 129 ? 3.637 32.562 6.895 1 96 129 ALA B C 1
ATOM 3269 O O . ALA B 1 129 ? 3.129 32.156 7.945 1 96 129 ALA B O 1
ATOM 3270 N N . PRO B 1 130 ? 4.809 32.25 6.508 1 97.5 130 PRO B N 1
ATOM 3271 C CA . PRO B 1 130 ? 5.551 31.297 7.34 1 97.5 130 PRO B CA 1
ATOM 3272 C C . PRO B 1 130 ? 6.098 31.922 8.617 1 97.5 130 PRO B C 1
ATOM 3274 O O . PRO B 1 130 ? 6.16 33.156 8.719 1 97.5 130 PRO B O 1
ATOM 3277 N N . SER B 1 131 ? 6.391 31.094 9.523 1 96.88 131 SER B N 1
ATOM 3278 C CA . SER B 1 131 ? 7.145 31.5 10.703 1 96.88 131 SER B CA 1
ATOM 3279 C C . SER B 1 131 ? 8.648 31.438 10.445 1 96.88 131 SER B C 1
ATOM 3281 O O . SER B 1 131 ? 9.148 30.469 9.875 1 96.88 131 SER B O 1
ATOM 3283 N N . CYS B 1 132 ? 9.297 32.5 10.852 1 97.5 132 CYS B N 1
ATOM 3284 C CA . CYS B 1 132 ? 10.75 32.562 10.68 1 97.5 132 CYS B CA 1
ATOM 3285 C C . CYS B 1 132 ? 11.453 32.688 12.023 1 97.5 132 CYS B C 1
ATOM 3287 O O . CYS B 1 132 ? 11.047 33.469 12.883 1 97.5 132 CYS B O 1
ATOM 3289 N N . ASP B 1 133 ? 12.391 31.891 12.18 1 98 133 ASP B N 1
ATOM 3290 C CA . ASP B 1 133 ? 13.273 31.938 13.336 1 98 133 ASP B CA 1
ATOM 3291 C C . ASP B 1 133 ? 14.664 32.438 12.945 1 98 133 ASP B C 1
ATOM 3293 O O . ASP B 1 133 ? 15.477 31.656 12.43 1 98 133 ASP B O 1
ATOM 3297 N N . VAL B 1 134 ? 14.945 33.688 13.227 1 98 134 VAL B N 1
ATOM 3298 C CA . VAL B 1 134 ? 16.219 34.344 12.93 1 98 134 VAL B CA 1
ATOM 3299 C C . VAL B 1 134 ? 16.766 35 14.195 1 98 134 VAL B C 1
ATOM 3301 O O . VAL B 1 134 ? 16.109 35.844 14.797 1 98 134 VAL B O 1
ATOM 3304 N N . PRO B 1 135 ? 17.938 34.562 14.57 1 97.19 135 PRO B N 1
ATOM 3305 C CA . PRO B 1 135 ? 18.516 35.25 15.742 1 97.19 135 PRO B CA 1
ATOM 3306 C C . PRO B 1 135 ? 18.828 36.719 15.484 1 97.19 135 PRO B C 1
ATOM 3308 O O . PRO B 1 135 ? 19.25 37.094 14.383 1 97.19 135 PRO B O 1
ATOM 3311 N N . SER B 1 136 ? 18.672 37.531 16.516 1 95.88 136 SER B N 1
ATOM 3312 C CA . SER B 1 136 ? 18.922 38.938 16.375 1 95.88 136 SER B CA 1
ATOM 3313 C C . SER B 1 136 ? 20.422 39.25 16.312 1 95.88 136 SER B C 1
ATOM 3315 O O . SER B 1 136 ? 20.844 40.25 15.734 1 95.88 136 SER B O 1
ATOM 3317 N N . SER B 1 137 ? 21.125 38.375 16.969 1 95.25 137 SER B N 1
ATOM 3318 C CA . SER B 1 137 ? 22.562 38.562 16.969 1 95.25 137 SER B CA 1
ATOM 3319 C C . SER B 1 137 ? 23.312 37.25 17.031 1 95.25 137 SER B C 1
ATOM 3321 O O . SER B 1 137 ? 22.766 36.219 17.453 1 95.25 137 SER B O 1
ATOM 3323 N N . ALA B 1 138 ? 24.562 37.281 16.484 1 95.38 138 ALA B N 1
ATOM 3324 C CA . ALA B 1 138 ? 25.453 36.156 16.5 1 95.38 138 ALA B CA 1
ATOM 3325 C C . ALA B 1 138 ? 26.922 36.594 16.5 1 95.38 138 ALA B C 1
ATOM 3327 O O . ALA B 1 138 ? 27.219 37.719 16.125 1 95.38 138 ALA B O 1
ATOM 3328 N N . LEU B 1 139 ? 27.812 35.625 17 1 93.56 139 LEU B N 1
ATOM 3329 C CA . LEU B 1 139 ? 29.25 35.906 17.031 1 93.56 139 LEU B CA 1
ATOM 3330 C C . LEU B 1 139 ? 29.953 35.344 15.797 1 93.56 139 LEU B C 1
ATOM 3332 O O . LEU B 1 139 ? 29.641 34.219 15.367 1 93.56 139 LEU B O 1
ATOM 3336 N N . THR B 1 140 ? 30.844 36.156 15.359 1 92.81 140 THR B N 1
ATOM 3337 C CA . THR B 1 140 ? 31.609 35.688 14.211 1 92.81 140 THR B CA 1
ATOM 3338 C C . THR B 1 140 ? 32.188 34.312 14.484 1 92.81 140 THR B C 1
ATOM 3340 O O . THR B 1 140 ? 32.688 34.031 15.578 1 92.81 140 THR B O 1
ATOM 3343 N N . GLY B 1 141 ? 32.031 33.5 13.414 1 91.88 141 GLY B N 1
ATOM 3344 C CA . GLY B 1 141 ? 32.625 32.156 13.523 1 91.88 141 GLY B CA 1
ATOM 3345 C C . GLY B 1 141 ? 31.656 31.125 14.07 1 91.88 141 GLY B C 1
ATOM 3346 O O . GLY B 1 141 ? 31.922 29.922 14 1 91.88 141 GLY B O 1
ATOM 3347 N N . SER B 1 142 ? 30.531 31.531 14.594 1 93.5 142 SER B N 1
ATOM 3348 C CA . SER B 1 142 ? 29.547 30.609 15.172 1 93.5 142 SER B CA 1
ATOM 3349 C C . SER B 1 142 ? 28.688 29.984 14.086 1 93.5 142 SER B C 1
ATOM 3351 O O . SER B 1 142 ? 28.562 30.516 12.984 1 93.5 142 SER B O 1
ATOM 3353 N N . LEU B 1 143 ? 28.219 28.812 14.445 1 96.31 143 LEU B N 1
ATOM 3354 C CA . LEU B 1 143 ? 27.219 28.172 13.609 1 96.31 143 LEU B CA 1
ATOM 3355 C C . LEU B 1 143 ? 25.828 28.75 13.875 1 96.31 143 LEU B C 1
ATOM 3357 O O . LEU B 1 143 ? 25.406 28.859 15.031 1 96.31 143 LEU B O 1
ATOM 3361 N N . VAL B 1 144 ? 25.156 29.188 12.797 1 97.25 144 VAL B N 1
ATOM 3362 C CA . VAL B 1 144 ? 23.828 29.781 12.961 1 97.25 144 VAL B CA 1
ATOM 3363 C C . VAL B 1 144 ? 22.844 29.141 11.992 1 97.25 144 VAL B C 1
ATOM 3365 O O . VAL B 1 144 ? 23.172 28.922 10.82 1 97.25 144 VAL B O 1
ATOM 3368 N N . GLN B 1 145 ? 21.703 28.859 12.539 1 98.12 145 GLN B N 1
ATOM 3369 C CA . GLN B 1 145 ? 20.641 28.297 11.703 1 98.12 145 GLN B CA 1
ATOM 3370 C C . GLN B 1 145 ? 19.391 29.172 11.727 1 98.12 145 GLN B C 1
ATOM 3372 O O . GLN B 1 145 ? 18.922 29.562 12.789 1 98.12 145 GLN B O 1
ATOM 3377 N N . LEU B 1 146 ? 18.906 29.5 10.586 1 98.19 146 LEU B N 1
ATOM 3378 C CA . LEU B 1 146 ? 17.609 30.156 10.414 1 98.19 146 LEU B CA 1
ATOM 3379 C C . LEU B 1 146 ? 16.562 29.156 9.953 1 98.19 146 LEU B C 1
ATOM 3381 O O . LEU B 1 146 ? 16.844 28.266 9.156 1 98.19 146 LEU B O 1
ATOM 3385 N N . ARG B 1 147 ? 15.375 29.312 10.414 1 98.38 147 ARG B N 1
ATOM 3386 C CA . ARG B 1 147 ? 14.312 28.375 10.086 1 98.38 147 ARG B CA 1
ATOM 3387 C C . ARG B 1 147 ? 13.07 29.094 9.57 1 98.38 147 ARG B C 1
ATOM 3389 O O . ARG B 1 147 ? 12.711 30.156 10.078 1 98.38 147 ARG B O 1
ATOM 3396 N N . CYS B 1 148 ? 12.531 28.625 8.617 1 97.38 148 CYS B N 1
ATOM 3397 C CA . CYS B 1 148 ? 11.305 29.062 7.969 1 97.38 148 CYS B CA 1
ATOM 3398 C C . CYS B 1 148 ? 10.312 27.922 7.816 1 97.38 148 CYS B C 1
ATOM 3400 O O . CYS B 1 148 ? 10.625 26.906 7.188 1 97.38 148 CYS B O 1
ATOM 3402 N N . ARG B 1 149 ? 9.055 28.047 8.391 1 96.44 149 ARG B N 1
ATOM 3403 C CA . ARG B 1 149 ? 8.156 26.891 8.359 1 96.44 149 ARG B CA 1
ATOM 3404 C C . ARG B 1 149 ? 6.719 27.344 8.078 1 96.44 149 ARG B C 1
ATOM 3406 O O . ARG B 1 149 ? 6.199 28.234 8.75 1 96.44 149 ARG B O 1
ATOM 3413 N N . ASP B 1 150 ? 6.117 26.797 7.145 1 94.38 150 ASP B N 1
ATOM 3414 C CA . ASP B 1 150 ? 4.691 26.844 6.836 1 94.38 150 ASP B CA 1
ATOM 3415 C C . ASP B 1 150 ? 4.047 25.469 7.027 1 94.38 150 ASP B C 1
ATOM 3417 O O . ASP B 1 150 ? 4.234 24.578 6.207 1 94.38 150 ASP B O 1
ATOM 3421 N N . HIS B 1 151 ? 3.197 25.266 8.039 1 89.81 151 HIS B N 1
ATOM 3422 C CA . HIS B 1 151 ? 2.717 23.938 8.43 1 89.81 151 HIS B CA 1
ATOM 3423 C C . HIS B 1 151 ? 1.418 23.594 7.715 1 89.81 151 HIS B C 1
ATOM 3425 O O . HIS B 1 151 ? 0.935 22.469 7.812 1 89.81 151 HIS B O 1
ATOM 3431 N N . HIS B 1 152 ? 0.889 24.438 6.883 1 90.44 152 HIS B N 1
ATOM 3432 C CA . HIS B 1 152 ? -0.481 24.219 6.434 1 90.44 152 HIS B CA 1
ATOM 3433 C C . HIS B 1 152 ? -0.541 24.016 4.922 1 90.44 152 HIS B C 1
ATOM 3435 O O . HIS B 1 152 ? -1.54 23.531 4.395 1 90.44 152 HIS B O 1
ATOM 3441 N N . SER B 1 153 ? 0.514 24.391 4.281 1 94 153 SER B N 1
ATOM 3442 C CA . SER B 1 153 ? 0.504 24.375 2.822 1 94 153 SER B CA 1
ATOM 3443 C C . SER B 1 153 ? 0.4 22.938 2.295 1 94 153 SER B C 1
ATOM 3445 O O . SER B 1 153 ? 1.157 22.062 2.711 1 94 153 SER B O 1
ATOM 3447 N N . ILE B 1 154 ? -0.525 22.75 1.369 1 95.5 154 ILE B N 1
ATOM 3448 C CA . ILE B 1 154 ? -0.676 21.484 0.644 1 95.5 154 ILE B CA 1
ATOM 3449 C C . ILE B 1 154 ? -0.793 21.766 -0.853 1 95.5 154 ILE B C 1
ATOM 3451 O O . ILE B 1 154 ? -1.755 22.406 -1.3 1 95.5 154 ILE B O 1
ATOM 3455 N N . PRO B 1 155 ? 0.191 21.234 -1.639 1 95.75 155 PRO B N 1
ATOM 3456 C CA . PRO B 1 155 ? 1.392 20.5 -1.243 1 95.75 155 PRO B CA 1
ATOM 3457 C C . PRO B 1 155 ? 2.355 21.344 -0.41 1 95.75 155 PRO B C 1
ATOM 3459 O O . PRO B 1 155 ? 2.178 22.547 -0.292 1 95.75 155 PRO B O 1
ATOM 3462 N N . ALA B 1 156 ? 3.299 20.688 0.062 1 95.88 156 ALA B N 1
ATOM 3463 C CA . ALA B 1 156 ? 4.281 21.359 0.912 1 95.88 156 ALA B CA 1
ATOM 3464 C C . ALA B 1 156 ? 4.973 22.5 0.164 1 95.88 156 ALA B C 1
ATOM 3466 O O . ALA B 1 156 ? 5.301 22.359 -1.018 1 95.88 156 ALA B O 1
ATOM 3467 N N . ALA B 1 157 ? 5.234 23.531 0.853 1 96.31 157 ALA B N 1
ATOM 3468 C CA . ALA B 1 157 ? 5.844 24.719 0.25 1 96.31 157 ALA B CA 1
ATOM 3469 C C . ALA B 1 157 ? 7.344 24.531 0.054 1 96.31 157 ALA B C 1
ATOM 3471 O O . ALA B 1 157 ? 7.973 23.75 0.772 1 96.31 157 ALA B O 1
ATOM 3472 N N . VAL B 1 158 ? 7.805 25.219 -0.913 1 96.94 158 VAL B N 1
ATOM 3473 C CA . VAL B 1 158 ? 9.242 25.391 -1.106 1 96.94 158 VAL B CA 1
ATOM 3474 C C . VAL B 1 158 ? 9.664 26.766 -0.6 1 96.94 158 VAL B C 1
ATOM 3476 O O . VAL B 1 158 ? 8.969 27.766 -0.826 1 96.94 158 VAL B O 1
ATOM 3479 N N . TYR B 1 159 ? 10.836 26.797 -0.02 1 97.5 159 TYR B N 1
ATOM 3480 C CA . TYR B 1 159 ? 11.219 28.016 0.689 1 97.5 159 TYR B CA 1
ATOM 3481 C C . TYR B 1 159 ? 12.375 28.719 -0.011 1 97.5 159 TYR B C 1
ATOM 3483 O O . TYR B 1 159 ? 13.297 28.062 -0.502 1 97.5 159 TYR B O 1
ATOM 3491 N N . THR B 1 160 ? 12.273 30.016 -0.061 1 97.5 160 THR B N 1
ATOM 3492 C CA . THR B 1 160 ? 13.352 30.875 -0.545 1 97.5 160 THR B CA 1
ATOM 3493 C C . THR B 1 160 ? 13.727 31.906 0.507 1 97.5 160 THR B C 1
ATOM 3495 O O . THR B 1 160 ? 12.867 32.656 0.996 1 97.5 160 THR B O 1
ATOM 3498 N N . TRP B 1 161 ? 14.953 31.906 0.887 1 97.94 161 TRP B N 1
ATOM 3499 C CA . TRP B 1 161 ? 15.438 32.906 1.835 1 97.94 161 TRP B CA 1
ATOM 3500 C C . TRP B 1 161 ? 15.93 34.156 1.108 1 97.94 161 TRP B C 1
ATOM 3502 O O . TRP B 1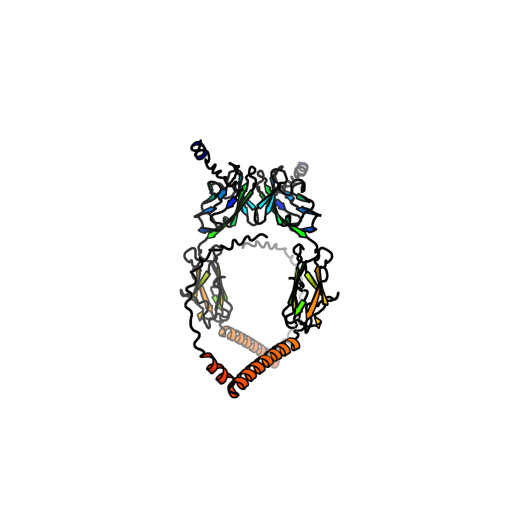 161 ? 16.484 34.062 0.012 1 97.94 161 TRP B O 1
ATOM 3512 N N . TYR B 1 162 ? 15.773 35.25 1.783 1 98 162 TYR B N 1
ATOM 3513 C CA . TYR B 1 162 ? 16.219 36.562 1.29 1 98 162 TYR B CA 1
ATOM 3514 C C . TYR B 1 162 ? 17.078 37.25 2.32 1 98 162 TYR B C 1
ATOM 3516 O O . TYR B 1 162 ? 16.812 37.188 3.521 1 98 162 TYR B O 1
ATOM 3524 N N . LYS B 1 163 ? 18.062 37.875 1.756 1 97.19 163 LYS B N 1
ATOM 3525 C CA . LYS B 1 163 ? 18.859 38.812 2.521 1 97.19 163 LYS B CA 1
ATOM 3526 C C . LYS B 1 163 ? 18.812 40.219 1.907 1 97.19 163 LYS B C 1
ATOM 3528 O O . LYS B 1 163 ? 19.156 40.406 0.739 1 97.19 163 LYS B O 1
ATOM 3533 N N . ASP B 1 164 ? 18.344 41.156 2.656 1 97.56 164 ASP B N 1
ATOM 3534 C CA . ASP B 1 164 ? 18.234 42.531 2.182 1 97.56 164 ASP B CA 1
ATOM 3535 C C . ASP B 1 164 ? 17.469 42.594 0.86 1 97.56 164 ASP B C 1
ATOM 3537 O O . ASP B 1 164 ? 17.922 43.219 -0.093 1 97.56 164 ASP B O 1
ATOM 3541 N N . ASN B 1 165 ? 16.438 41.844 0.806 1 96.44 165 ASN B N 1
ATOM 3542 C CA . ASN B 1 165 ? 15.477 41.844 -0.284 1 96.44 165 ASN B CA 1
ATOM 3543 C C . ASN B 1 165 ? 16.062 41.188 -1.546 1 96.44 165 ASN B C 1
ATOM 3545 O O . ASN B 1 165 ? 15.5 41.344 -2.635 1 96.44 165 ASN B O 1
ATOM 3549 N N . LYS B 1 166 ? 17.156 40.531 -1.332 1 96.5 166 LYS B N 1
ATOM 3550 C CA . LYS B 1 166 ? 17.719 39.719 -2.424 1 96.5 166 LYS B CA 1
ATOM 3551 C C . LYS B 1 166 ? 17.672 38.25 -2.115 1 96.5 166 LYS B C 1
ATOM 3553 O O . LYS B 1 166 ? 18.031 37.812 -1.015 1 96.5 166 LYS B O 1
ATOM 3558 N N . PRO B 1 167 ? 17.234 37.5 -3.082 1 96.69 167 PRO B N 1
ATOM 3559 C CA . PRO B 1 167 ? 17.156 36.062 -2.836 1 96.69 167 PRO B CA 1
ATOM 3560 C C . PRO B 1 167 ? 18.516 35.406 -2.709 1 96.69 167 PRO B C 1
ATOM 3562 O O . PRO B 1 167 ? 19.453 35.75 -3.43 1 96.69 167 PRO B O 1
ATOM 3565 N N . LEU B 1 168 ? 18.578 34.5 -1.72 1 95.12 168 LEU B N 1
ATOM 3566 C CA . LEU B 1 168 ? 19.797 33.719 -1.55 1 95.12 168 LEU B CA 1
ATOM 3567 C C . LEU B 1 168 ? 19.797 32.5 -2.457 1 95.12 168 LEU B C 1
ATOM 3569 O O . LEU B 1 168 ? 18.812 31.75 -2.504 1 95.12 168 LEU B O 1
ATOM 3573 N N . ALA B 1 169 ? 20.875 32.312 -3.104 1 91.69 169 ALA B N 1
ATOM 3574 C CA . ALA B 1 169 ? 20.969 31.172 -4.023 1 91.69 169 ALA B CA 1
ATOM 3575 C C . ALA B 1 169 ? 21.203 29.875 -3.266 1 91.69 169 ALA B C 1
ATOM 3577 O O . ALA B 1 169 ? 21.969 29.844 -2.303 1 91.69 169 ALA B O 1
ATOM 3578 N N . ILE B 1 170 ? 20.609 28.859 -3.721 1 87.19 170 ILE B N 1
ATOM 3579 C CA . ILE B 1 170 ? 20.734 27.547 -3.096 1 87.19 170 ILE B CA 1
ATOM 3580 C C . ILE B 1 170 ? 22.125 26.984 -3.35 1 87.19 170 ILE B C 1
ATOM 3582 O O . ILE B 1 170 ? 22.75 26.422 -2.443 1 87.19 170 ILE B O 1
ATOM 3586 N N . LYS B 1 171 ? 22.516 26.984 -4.641 1 78.88 171 LYS B N 1
ATOM 3587 C CA . LYS B 1 171 ? 23.859 26.531 -5 1 78.88 171 LYS B CA 1
ATOM 3588 C C . LYS B 1 171 ? 24.75 27.703 -5.387 1 78.88 171 LYS B C 1
ATOM 3590 O O . LYS B 1 171 ? 24.484 28.391 -6.375 1 78.88 171 LYS B O 1
ATOM 3595 N N . LYS B 1 172 ? 25.453 28.156 -4.598 1 78.75 172 LYS B N 1
ATOM 3596 C CA . LYS B 1 172 ? 26.438 29.203 -4.887 1 78.75 172 LYS B CA 1
ATOM 3597 C C . LYS B 1 172 ? 27.844 28.75 -4.539 1 78.75 172 LYS B C 1
ATOM 3599 O O . LYS B 1 172 ? 28.109 28.312 -3.418 1 78.75 172 LYS B O 1
ATOM 3604 N N . PRO B 1 173 ? 28.578 28.828 -5.629 1 79.75 173 PRO B N 1
ATOM 3605 C CA . PRO B 1 173 ? 29.969 28.484 -5.332 1 79.75 173 PRO B CA 1
ATOM 3606 C C . PRO B 1 173 ? 30.578 29.344 -4.215 1 79.75 173 PRO B C 1
ATOM 3608 O O . PRO B 1 173 ? 30.297 30.547 -4.137 1 79.75 173 PRO B O 1
ATOM 3611 N N . ASN B 1 174 ? 31.094 28.812 -3.266 1 80.06 174 ASN B N 1
ATOM 3612 C CA . ASN B 1 174 ? 31.844 29.469 -2.201 1 80.06 174 ASN B CA 1
ATOM 3613 C C . ASN B 1 174 ? 30.922 30.047 -1.138 1 80.06 174 ASN B C 1
ATOM 3615 O O . ASN B 1 174 ? 31.281 30.984 -0.432 1 80.06 174 ASN B O 1
ATOM 3619 N N . ALA B 1 175 ? 29.75 29.547 -1.303 1 81.62 175 ALA B N 1
ATOM 3620 C CA . ALA B 1 175 ? 28.828 30.047 -0.276 1 81.62 175 ALA B CA 1
ATOM 3621 C C . ALA B 1 175 ? 29.188 29.484 1.096 1 81.62 175 ALA B C 1
ATOM 3623 O O . ALA B 1 175 ? 29.703 28.359 1.2 1 81.62 175 ALA B O 1
ATOM 3624 N N . THR B 1 176 ? 29.031 30.344 2.09 1 86.25 176 THR B N 1
ATOM 3625 C CA . THR B 1 176 ? 29.281 29.938 3.465 1 86.25 176 THR B CA 1
ATOM 3626 C C . THR B 1 176 ? 28.016 29.391 4.117 1 86.25 176 THR B C 1
ATOM 3628 O O . THR B 1 176 ? 28 29.125 5.32 1 86.25 176 THR B O 1
ATOM 3631 N N . TYR B 1 177 ? 27.016 29.375 3.35 1 94.88 177 TYR B N 1
ATOM 3632 C CA . TYR B 1 177 ? 25.734 28.891 3.863 1 94.88 177 TYR B CA 1
ATOM 3633 C C . TYR B 1 177 ? 25.188 27.766 2.986 1 94.88 177 TYR B C 1
ATOM 3635 O O . TYR B 1 177 ? 25.641 27.594 1.852 1 94.88 177 TYR B O 1
ATOM 3643 N N . THR B 1 178 ? 24.359 27 3.605 1 95.69 178 THR B N 1
ATOM 3644 C CA . THR B 1 178 ? 23.578 26 2.883 1 95.69 178 THR B CA 1
ATOM 3645 C C . THR B 1 178 ? 22.078 26.203 3.113 1 95.69 178 THR B C 1
ATOM 3647 O O . THR B 1 178 ? 21.672 26.594 4.207 1 95.69 178 THR B O 1
ATOM 3650 N N . ILE B 1 179 ? 21.344 26.016 2.031 1 95.94 179 ILE B N 1
ATOM 3651 C CA . ILE B 1 179 ? 19.906 26.203 2.125 1 95.94 179 ILE B CA 1
ATOM 3652 C C . ILE B 1 179 ? 19.188 24.922 1.712 1 95.94 179 ILE B C 1
ATOM 3654 O O . ILE B 1 179 ? 19.5 24.328 0.673 1 95.94 179 ILE B O 1
ATOM 3658 N N . ASP B 1 180 ? 18.359 24.484 2.574 1 96.62 180 ASP B N 1
ATOM 3659 C CA . ASP B 1 180 ? 17.422 23.438 2.211 1 96.62 180 ASP B CA 1
ATOM 3660 C C . ASP B 1 180 ? 16.047 24.016 1.864 1 96.62 180 ASP B C 1
ATOM 3662 O O . ASP B 1 180 ? 15.289 24.391 2.756 1 96.62 180 ASP B O 1
ATOM 3666 N N . GLU B 1 181 ? 15.695 24.031 0.613 1 95.75 181 GLU B N 1
ATOM 3667 C CA . GLU B 1 181 ? 14.469 24.688 0.163 1 95.75 181 GLU B CA 1
ATOM 3668 C C . GLU B 1 181 ? 13.234 23.891 0.595 1 95.75 181 GLU B C 1
ATOM 3670 O O . GLU B 1 181 ? 12.125 24.438 0.591 1 95.75 181 GLU B O 1
ATOM 3675 N N . LYS B 1 182 ? 13.414 22.656 0.951 1 95.88 182 LYS B N 1
ATOM 3676 C CA . LYS B 1 182 ? 12.273 21.828 1.338 1 95.88 182 LYS B CA 1
ATOM 3677 C C . LYS B 1 182 ? 11.961 21.969 2.824 1 95.88 182 LYS B C 1
ATOM 3679 O O . LYS B 1 182 ? 10.797 22.062 3.213 1 95.88 182 LYS B O 1
ATOM 3684 N N . THR B 1 183 ? 12.992 22.141 3.613 1 95.88 183 THR B N 1
ATOM 3685 C CA . THR B 1 183 ? 12.797 22.234 5.055 1 95.88 183 THR B CA 1
ATOM 3686 C C . THR B 1 183 ? 12.773 23.688 5.508 1 95.88 183 THR B C 1
ATOM 3688 O O . THR B 1 183 ? 12.312 24 6.609 1 95.88 183 THR B O 1
ATOM 3691 N N . GLY B 1 184 ? 13.305 24.531 4.746 1 97.19 184 GLY B N 1
ATOM 3692 C CA . GLY B 1 184 ? 13.328 25.938 5.074 1 97.19 184 GLY B CA 1
ATOM 3693 C C . GLY B 1 184 ? 14.469 26.312 6.008 1 97.19 184 GLY B C 1
ATOM 3694 O O . GLY B 1 184 ? 14.43 27.359 6.648 1 97.19 184 GLY B O 1
ATOM 3695 N N . VAL B 1 185 ? 15.477 25.438 6.051 1 97.88 185 VAL B N 1
ATOM 3696 C CA . VAL B 1 185 ? 16.578 25.703 6.977 1 97.88 185 VAL B CA 1
ATOM 3697 C C . VAL B 1 185 ? 17.75 26.328 6.223 1 97.88 185 VAL B C 1
ATOM 3699 O O . VAL B 1 185 ? 18.172 25.812 5.188 1 97.88 185 VAL B O 1
ATOM 3702 N N . LEU B 1 186 ? 18.203 27.406 6.715 1 97.81 186 LEU B N 1
ATOM 3703 C CA . LEU B 1 186 ? 19.422 28.062 6.273 1 97.81 186 LEU B CA 1
ATOM 3704 C C . LEU B 1 186 ? 20.516 27.953 7.336 1 97.81 186 LEU B C 1
ATOM 3706 O O . LEU B 1 186 ? 20.328 28.422 8.461 1 97.81 186 LEU B O 1
ATOM 3710 N N . THR B 1 187 ? 21.578 27.359 6.945 1 97.69 187 THR B N 1
ATOM 3711 C CA . THR B 1 187 ? 22.641 27.109 7.914 1 97.69 187 THR B CA 1
ATOM 3712 C C . THR B 1 187 ? 23.938 27.812 7.496 1 97.69 187 THR B C 1
ATOM 3714 O O . THR B 1 187 ? 24.438 27.594 6.391 1 97.69 187 THR B O 1
ATOM 3717 N N . PHE B 1 188 ? 24.422 28.641 8.406 1 96.31 188 PHE B N 1
ATOM 3718 C CA . PHE B 1 188 ? 25.781 29.172 8.297 1 96.31 188 PHE B CA 1
ATOM 3719 C C . PHE B 1 188 ? 26.75 28.344 9.117 1 96.31 188 PHE B C 1
ATOM 3721 O O . PHE B 1 188 ? 26.625 28.266 10.344 1 96.31 188 PHE B O 1
ATOM 3728 N N . GLN B 1 189 ? 27.641 27.766 8.469 1 94.19 189 GLN B N 1
ATOM 3729 C CA . GLN B 1 189 ? 28.625 26.984 9.211 1 94.19 189 GLN B CA 1
ATOM 3730 C C . GLN B 1 189 ? 29.469 27.891 10.109 1 94.19 189 GLN B C 1
ATOM 3732 O O . GLN B 1 189 ? 29.75 27.531 11.25 1 94.19 189 GLN B O 1
ATOM 3737 N N . LYS B 1 190 ? 29.875 28.906 9.469 1 93.12 190 LYS B N 1
ATOM 3738 C CA . LYS B 1 190 ? 30.594 29.984 10.148 1 93.12 190 LYS B CA 1
ATOM 3739 C C . LYS B 1 190 ? 30.141 31.359 9.648 1 93.12 190 LYS B C 1
ATOM 3741 O O . LYS B 1 190 ? 30.406 31.719 8.508 1 93.12 190 LYS B O 1
ATOM 3746 N N . VAL B 1 191 ? 29.562 32.125 10.586 1 94.94 191 VAL B N 1
ATOM 3747 C CA . VAL B 1 191 ? 29.031 33.406 10.156 1 94.94 191 VAL B CA 1
ATOM 3748 C C . VAL B 1 191 ? 30.156 34.438 10.125 1 94.94 191 VAL B C 1
ATOM 3750 O O . VAL B 1 191 ? 31.125 34.344 10.883 1 94.94 191 VAL B O 1
ATOM 3753 N N . SER B 1 192 ? 30.062 35.438 9.219 1 92.75 192 SER B N 1
ATOM 3754 C CA . SER B 1 192 ? 30.938 36.594 9.125 1 92.75 192 SER B CA 1
ATOM 3755 C C . SER B 1 192 ? 30.156 37.906 9.156 1 92.75 192 SER B C 1
ATOM 3757 O O . SER B 1 192 ? 28.938 37.906 9.062 1 92.75 192 SER B O 1
ATOM 3759 N N . ARG B 1 193 ? 30.828 39 9.32 1 93.12 193 ARG B N 1
ATOM 3760 C CA . ARG B 1 193 ? 30.188 40.312 9.359 1 93.12 193 ARG B CA 1
ATOM 3761 C C . ARG B 1 193 ? 29.391 40.562 8.086 1 93.12 193 ARG B C 1
ATOM 3763 O O . ARG B 1 193 ? 28.375 41.281 8.117 1 93.12 193 ARG B O 1
ATOM 3770 N N . ALA B 1 194 ? 29.828 39.938 7.016 1 92.38 194 ALA B N 1
ATOM 3771 C CA . ALA B 1 194 ? 29.156 40.094 5.734 1 92.38 194 ALA B CA 1
ATOM 3772 C C . ALA B 1 194 ? 27.75 39.5 5.766 1 92.38 194 ALA B C 1
ATOM 3774 O O . ALA B 1 194 ? 26.906 39.844 4.922 1 92.38 194 ALA B O 1
ATOM 3775 N N . ASP B 1 195 ? 27.547 38.719 6.742 1 95.25 195 ASP B N 1
ATOM 3776 C CA . ASP B 1 195 ? 26.25 38.031 6.832 1 95.25 195 ASP B CA 1
ATOM 3777 C C . ASP B 1 195 ? 25.234 38.875 7.609 1 95.25 195 ASP B C 1
ATOM 3779 O O . ASP B 1 195 ? 24.078 38.469 7.754 1 95.25 195 ASP B O 1
ATOM 3783 N N . THR B 1 196 ? 25.672 40 8.109 1 96.75 196 THR B N 1
ATOM 3784 C CA . THR B 1 196 ? 24.75 40.938 8.734 1 96.75 196 THR B CA 1
ATOM 3785 C C . THR B 1 196 ? 23.734 41.438 7.719 1 96.75 196 THR B C 1
ATOM 3787 O O . THR B 1 196 ? 24.078 41.75 6.578 1 96.75 196 THR B O 1
ATOM 3790 N N . GLY B 1 197 ? 22.469 41.438 8.148 1 97.25 197 GLY B N 1
ATOM 3791 C CA . GLY B 1 197 ? 21.453 41.938 7.242 1 97.25 197 GLY B CA 1
ATOM 3792 C C . GLY B 1 197 ? 20.031 41.562 7.652 1 97.25 197 GLY B C 1
ATOM 3793 O O . GLY B 1 197 ? 19.828 41.031 8.742 1 97.25 197 GLY B O 1
ATOM 3794 N N . GLN B 1 198 ? 19.078 42 6.801 1 98.12 198 GLN B N 1
ATOM 3795 C CA . GLN B 1 198 ? 17.672 41.688 6.988 1 98.12 198 GLN B CA 1
ATOM 3796 C C . GLN B 1 198 ? 17.312 40.375 6.281 1 98.12 198 GLN B C 1
ATOM 3798 O O . GLN B 1 198 ? 17.453 40.281 5.062 1 98.12 198 GLN B O 1
ATOM 3803 N N . TYR B 1 199 ? 16.75 39.469 7.168 1 98.38 199 TYR B N 1
ATOM 3804 C CA . TYR B 1 199 ? 16.422 38.188 6.59 1 98.38 199 TYR B CA 1
ATOM 3805 C C . TYR B 1 199 ? 14.914 37.938 6.613 1 98.38 199 TYR B C 1
ATOM 3807 O O . TYR B 1 199 ? 14.242 38.281 7.59 1 98.38 199 TYR B O 1
ATOM 3815 N N . HIS B 1 200 ? 14.375 37.469 5.598 1 98.19 200 HIS B N 1
ATOM 3816 C CA . HIS B 1 200 ? 13.016 36.938 5.543 1 98.19 200 HIS B CA 1
ATOM 3817 C C . HIS B 1 200 ? 12.914 35.75 4.594 1 98.19 200 HIS B C 1
ATOM 3819 O O . HIS B 1 200 ? 13.859 35.469 3.857 1 98.19 200 HIS B O 1
ATOM 3825 N N . CYS B 1 201 ? 11.836 35.031 4.703 1 98.19 201 CYS B N 1
ATOM 3826 C CA . CYS B 1 201 ? 11.641 33.812 3.945 1 98.19 201 CYS B CA 1
ATOM 3827 C C . CYS B 1 201 ? 10.281 33.781 3.254 1 98.19 201 CYS B C 1
ATOM 3829 O O . CYS B 1 201 ? 9.297 34.281 3.809 1 98.19 201 CYS B O 1
ATOM 3831 N N . GLU B 1 202 ? 10.305 33.312 2.078 1 97.94 202 GLU B N 1
ATOM 3832 C CA . GLU B 1 202 ? 9.086 33.188 1.284 1 97.94 202 GLU B CA 1
ATOM 3833 C C . GLU B 1 202 ? 8.703 31.719 1.114 1 97.94 202 GLU B C 1
ATOM 3835 O O . GLU B 1 202 ? 9.555 30.875 0.834 1 97.94 202 GLU B O 1
ATOM 3840 N N . ALA B 1 203 ? 7.422 31.469 1.326 1 97.94 203 ALA B N 1
ATOM 3841 C CA . ALA B 1 203 ? 6.855 30.141 1.076 1 97.94 203 ALA B CA 1
ATOM 3842 C C . ALA B 1 203 ? 6.016 30.141 -0.198 1 97.94 203 ALA B C 1
ATOM 3844 O O . ALA B 1 203 ? 5.172 31.016 -0.396 1 97.94 203 ALA B O 1
ATOM 3845 N N . LYS B 1 204 ? 6.32 29.109 -1.017 1 96.69 204 LYS B N 1
ATOM 3846 C CA . LYS B 1 204 ? 5.621 29.047 -2.299 1 96.69 204 LYS B CA 1
ATOM 3847 C C . LYS B 1 204 ? 5.203 27.625 -2.629 1 96.69 204 LYS B C 1
ATOM 3849 O O . LYS B 1 204 ? 5.934 26.672 -2.342 1 96.69 204 LYS B O 1
ATOM 3854 N N . ASN B 1 205 ? 3.982 27.484 -3.232 1 96.06 205 ASN B N 1
ATOM 3855 C CA . ASN B 1 205 ? 3.555 26.234 -3.85 1 96.06 205 ASN B CA 1
ATOM 3856 C C . ASN B 1 205 ? 2.711 26.484 -5.098 1 96.06 205 ASN B C 1
ATOM 3858 O O . ASN B 1 205 ? 2.588 27.625 -5.551 1 96.06 205 ASN B O 1
ATOM 3862 N N . ARG B 1 206 ? 2.205 25.547 -5.742 1 94.94 206 ARG B N 1
ATOM 3863 C CA . ARG B 1 206 ? 1.534 25.656 -7.035 1 94.94 206 ARG B CA 1
ATOM 3864 C C . ARG B 1 206 ? 0.089 26.109 -6.867 1 94.94 206 ARG B C 1
ATOM 3866 O O . ARG B 1 206 ? -0.638 26.25 -7.852 1 94.94 206 ARG B O 1
ATOM 3873 N N . VAL B 1 207 ? -0.381 26.281 -5.715 1 95.44 207 VAL B N 1
ATOM 3874 C CA . VAL B 1 207 ? -1.804 26.484 -5.449 1 95.44 207 VAL B CA 1
ATOM 3875 C C . VAL B 1 207 ? -2.127 27.969 -5.43 1 95.44 207 VAL B C 1
ATOM 3877 O O . VAL B 1 207 ? -3.176 28.391 -5.926 1 95.44 207 VAL B O 1
ATOM 3880 N N . GLY B 1 208 ? -1.252 28.812 -4.82 1 94.06 208 GLY B N 1
ATOM 3881 C CA . GLY B 1 208 ? -1.502 30.234 -4.691 1 94.06 208 GLY B CA 1
ATOM 3882 C C . GLY B 1 208 ? -0.231 31.062 -4.68 1 94.06 208 GLY B C 1
ATOM 3883 O O . GLY B 1 208 ? 0.86 30.547 -4.914 1 94.06 208 GLY B O 1
ATOM 3884 N N . PRO B 1 209 ? -0.445 32.312 -4.43 1 95.81 209 PRO B N 1
ATOM 3885 C CA . PRO B 1 209 ? 0.719 33.188 -4.402 1 95.81 209 PRO B CA 1
ATOM 3886 C C . PRO B 1 209 ? 1.632 32.938 -3.207 1 95.81 209 PRO B C 1
ATOM 3888 O O . PRO B 1 209 ? 1.163 32.5 -2.15 1 95.81 209 PRO B O 1
ATOM 3891 N N . ALA B 1 210 ? 2.826 33.281 -3.414 1 96.75 210 ALA B N 1
ATOM 3892 C CA . ALA B 1 210 ? 3.814 33.125 -2.35 1 96.75 210 ALA B CA 1
ATOM 3893 C C . ALA B 1 210 ? 3.531 34.094 -1.189 1 96.75 210 ALA B C 1
ATOM 3895 O O . ALA B 1 210 ? 2.955 35.156 -1.384 1 96.75 210 ALA B O 1
ATOM 3896 N N . LYS B 1 211 ? 3.902 33.625 -0.025 1 97.56 211 LYS B N 1
ATOM 3897 C CA . LYS B 1 211 ? 3.801 34.438 1.183 1 97.56 211 LYS B CA 1
ATOM 3898 C C . LYS B 1 211 ? 5.141 34.5 1.908 1 97.56 211 LYS B C 1
ATOM 3900 O O . LYS B 1 211 ? 5.941 33.562 1.843 1 97.56 211 LYS B O 1
ATOM 3905 N N . SER B 1 212 ? 5.301 35.625 2.611 1 97.38 212 SER B N 1
ATOM 3906 C CA . SER B 1 212 ? 6.59 35.844 3.26 1 97.38 212 SER B CA 1
ATOM 3907 C C . SER B 1 212 ? 6.414 36.25 4.723 1 97.38 212 SER B C 1
ATOM 3909 O O . SER B 1 212 ? 5.391 36.844 5.094 1 97.38 212 SER B O 1
ATOM 3911 N N . CYS B 1 213 ? 7.352 35.875 5.496 1 97.69 213 CYS B N 1
ATOM 3912 C CA . CYS B 1 213 ? 7.406 36.406 6.855 1 97.69 213 CYS B CA 1
ATOM 3913 C C . CYS B 1 213 ? 8.023 37.812 6.879 1 97.69 213 CYS B C 1
ATOM 3915 O O . CYS B 1 213 ? 8.555 38.281 5.867 1 97.69 213 CYS B O 1
ATOM 3917 N N . SER B 1 214 ? 7.875 38.469 8.008 1 96.06 214 SER B N 1
ATOM 3918 C CA . SER B 1 214 ? 8.5 39.781 8.164 1 96.06 214 SER B CA 1
ATOM 3919 C C . SER B 1 214 ? 10.016 39.656 8.266 1 96.06 214 SER B C 1
ATOM 3921 O O . SER B 1 214 ? 10.539 38.656 8.75 1 96.06 214 SER B O 1
ATOM 3923 N N . GLY B 1 215 ? 10.719 40.656 7.836 1 95.44 215 GLY B N 1
ATOM 3924 C CA . GLY B 1 215 ? 12.164 40.656 7.918 1 95.44 215 GLY B CA 1
ATOM 3925 C C . GLY B 1 215 ? 12.68 40.812 9.336 1 95.44 215 GLY B C 1
ATOM 3926 O O . GLY B 1 215 ? 12.109 41.562 10.133 1 95.44 215 GLY B O 1
ATOM 3927 N N . THR B 1 216 ? 13.688 40.031 9.656 1 97.25 216 THR B N 1
ATOM 3928 C CA . THR B 1 216 ? 14.375 40.156 10.938 1 97.25 216 THR B CA 1
ATOM 3929 C C . THR B 1 216 ? 15.852 40.469 10.727 1 97.25 216 THR B C 1
ATOM 3931 O O . THR B 1 216 ? 16.531 39.812 9.914 1 97.25 216 THR B O 1
ATOM 3934 N N . HIS B 1 217 ? 16.297 41.438 11.484 1 97.88 217 HIS B N 1
ATOM 3935 C CA . HIS B 1 217 ? 17.688 41.812 11.367 1 97.88 217 HIS B CA 1
ATOM 3936 C C . HIS B 1 217 ? 18.594 40.938 12.219 1 97.88 217 HIS B C 1
ATOM 3938 O O . HIS B 1 217 ? 18.312 40.719 13.398 1 97.88 217 HIS B O 1
ATOM 3944 N N . MET B 1 218 ? 19.531 40.375 11.555 1 97.88 218 MET B N 1
ATOM 3945 C CA . MET B 1 218 ? 20.562 39.625 12.25 1 97.88 218 MET B CA 1
ATOM 3946 C C . MET B 1 218 ? 21.891 40.375 12.242 1 97.88 218 MET B C 1
ATOM 3948 O O . MET B 1 218 ? 22.469 40.625 11.18 1 97.88 218 MET B O 1
ATOM 3952 N N . GLN B 1 219 ? 22.375 40.719 13.453 1 96.75 219 GLN B N 1
ATOM 3953 C CA . GLN B 1 219 ? 23.625 41.438 13.617 1 96.75 219 GLN B CA 1
ATOM 3954 C C . GLN B 1 219 ? 24.766 40.469 13.992 1 96.75 219 GLN B C 1
ATOM 3956 O O . GLN B 1 219 ? 24.625 39.656 14.906 1 96.75 219 GLN B O 1
ATOM 3961 N N . ILE B 1 220 ? 25.844 40.594 13.25 1 94.69 220 ILE B N 1
ATOM 3962 C CA . ILE B 1 220 ? 27.016 39.781 13.555 1 94.69 220 ILE B CA 1
ATOM 3963 C C . ILE B 1 220 ? 28.094 40.625 14.203 1 94.69 220 ILE B C 1
ATOM 3965 O O . ILE B 1 220 ? 28.547 41.625 13.617 1 94.69 220 ILE B O 1
ATOM 3969 N N . ASP B 1 221 ? 28.531 40.188 15.414 1 91.75 221 ASP B N 1
ATOM 3970 C CA . ASP B 1 221 ? 29.547 40.938 16.156 1 91.75 221 ASP B CA 1
ATOM 3971 C C . ASP B 1 221 ? 30.812 40.094 16.312 1 91.75 221 ASP B C 1
ATOM 3973 O O . ASP B 1 221 ? 30.766 38.875 16.344 1 91.75 221 ASP B O 1
ATOM 3977 N N . ASP B 1 222 ? 31.906 40.781 16.266 1 86.75 222 ASP B N 1
ATOM 3978 C CA . ASP B 1 222 ? 33.188 40.125 16.531 1 86.75 222 ASP B CA 1
ATOM 3979 C C . ASP B 1 222 ? 33.406 39.969 18.031 1 86.75 222 ASP B C 1
ATOM 3981 O O . ASP B 1 222 ? 32.969 40.781 18.828 1 86.75 222 ASP B O 1
ATOM 3985 N N . LEU B 1 223 ? 33.875 38.875 18.25 1 75.38 223 LEU B N 1
ATOM 3986 C CA . LEU B 1 223 ? 34.344 38.781 19.641 1 75.38 223 LEU B CA 1
ATOM 3987 C C . LEU B 1 223 ? 35.406 39.844 19.938 1 75.38 223 LEU B C 1
ATOM 3989 O O . LEU B 1 223 ? 36.281 40.094 19.094 1 75.38 223 LEU B O 1
ATOM 3993 N N . ASN B 1 224 ? 35.125 40.812 20.672 1 73.75 224 ASN B N 1
ATOM 3994 C CA . ASN B 1 224 ? 36.188 41.719 21.078 1 73.75 224 ASN B CA 1
ATOM 3995 C C . ASN B 1 224 ? 37.406 40.969 21.656 1 73.75 224 ASN B C 1
ATOM 3997 O O . ASN B 1 224 ? 37.531 40.844 22.875 1 73.75 224 ASN B O 1
ATOM 4001 N N . VAL B 1 225 ? 38.094 40.344 20.703 1 71.12 225 VAL B N 1
ATOM 4002 C CA . VAL B 1 225 ? 39.25 39.562 21.094 1 71.12 225 VAL B CA 1
ATOM 4003 C C . VAL B 1 225 ? 40.25 40.438 21.875 1 71.12 225 VAL B C 1
ATOM 4005 O O . VAL B 1 225 ? 40.844 40.031 22.859 1 71.12 225 VAL B O 1
ATOM 4008 N N . ALA B 1 226 ? 40.375 41.719 21.438 1 72.12 226 ALA B N 1
ATOM 4009 C CA . ALA B 1 226 ? 41.281 42.625 22.109 1 72.12 226 ALA B CA 1
ATOM 4010 C C . ALA B 1 226 ? 40.875 42.844 23.562 1 72.12 226 ALA B C 1
ATOM 4012 O O . ALA B 1 226 ? 41.719 42.844 24.453 1 72.12 226 ALA B O 1
ATOM 4013 N N . ALA B 1 227 ? 39.594 42.969 23.719 1 72.12 227 ALA B N 1
ATOM 4014 C CA . ALA B 1 227 ? 39.125 43.156 25.078 1 72.12 227 ALA B CA 1
ATOM 4015 C C . ALA B 1 227 ? 39.344 41.906 25.906 1 72.12 227 ALA B C 1
ATOM 4017 O O . ALA B 1 227 ? 39.75 41.969 27.078 1 72.12 227 ALA B O 1
ATOM 4018 N N . VAL B 1 228 ? 39.156 40.812 25.188 1 75.44 228 VAL B N 1
ATOM 4019 C CA . VAL B 1 228 ? 39.344 39.531 25.891 1 75.44 228 VAL B CA 1
ATOM 4020 C C . VAL B 1 228 ? 40.812 39.312 26.188 1 75.44 228 VAL B C 1
ATOM 4022 O O . VAL B 1 228 ? 41.188 38.969 27.312 1 75.44 228 VAL B O 1
ATOM 4025 N N . ILE B 1 229 ? 41.688 39.594 25.234 1 78.06 229 ILE B N 1
ATOM 4026 C CA . ILE B 1 229 ? 43.125 39.469 25.438 1 78.06 229 ILE B CA 1
ATOM 4027 C C . ILE B 1 229 ? 43.594 40.469 26.484 1 78.06 229 ILE B C 1
ATOM 4029 O O . ILE B 1 229 ? 44.375 40.094 27.391 1 78.06 229 ILE B O 1
ATOM 4033 N N . SER B 1 230 ? 43.125 41.688 26.422 1 82.5 230 SER B N 1
ATOM 4034 C CA . SER B 1 230 ? 43.531 42.719 27.375 1 82.5 230 SER B CA 1
ATOM 4035 C C . SER B 1 230 ? 43.094 42.344 28.781 1 82.5 230 SER B C 1
ATOM 4037 O O . SER B 1 230 ? 43.812 42.562 29.75 1 82.5 230 SER B O 1
ATOM 4039 N N . GLY B 1 231 ? 41.969 41.781 28.797 1 81.62 231 GLY B N 1
ATOM 4040 C CA . GLY B 1 231 ? 41.469 41.344 30.094 1 81.62 231 GLY B CA 1
ATOM 4041 C C . GLY B 1 231 ? 42.312 40.219 30.688 1 81.62 231 GLY B C 1
ATOM 4042 O O . GLY B 1 231 ? 42.688 40.281 31.875 1 81.62 231 GLY B O 1
ATOM 4043 N N . VAL B 1 232 ? 42.688 39.344 29.812 1 86.44 232 VAL B N 1
ATOM 4044 C CA . VAL B 1 232 ? 43.5 38.219 30.266 1 86.44 232 VAL B CA 1
ATOM 4045 C C . VAL B 1 232 ? 44.875 38.719 30.625 1 86.44 232 VAL B C 1
ATOM 4047 O O . VAL B 1 232 ? 45.438 38.312 31.656 1 86.44 232 VAL B O 1
ATOM 4050 N N . LEU B 1 233 ? 45.375 39.656 29.859 1 87.56 233 LEU B N 1
ATOM 4051 C CA . LEU B 1 233 ? 46.688 40.188 30.141 1 87.56 233 LEU B CA 1
ATOM 4052 C C . LEU B 1 233 ? 46.688 41.031 31.406 1 87.56 233 LEU B C 1
ATOM 4054 O O . LEU B 1 233 ? 47.625 40.969 32.219 1 87.56 233 LEU B O 1
ATOM 4058 N N . LEU B 1 234 ? 45.656 41.781 31.578 1 89.44 234 LEU B N 1
ATOM 4059 C CA . LEU B 1 234 ? 45.531 42.562 32.812 1 89.44 234 LEU B CA 1
ATOM 4060 C C . LEU B 1 234 ? 45.406 41.656 34.031 1 89.44 234 LEU B C 1
ATOM 4062 O O . LEU B 1 234 ? 46 41.906 35.062 1 89.44 234 LEU B O 1
ATOM 4066 N N . LEU B 1 235 ? 44.719 40.625 33.781 1 89.25 235 LEU B N 1
ATOM 4067 C CA . LEU B 1 235 ? 44.594 39.656 34.875 1 89.25 235 LEU B CA 1
ATOM 4068 C C . LEU B 1 235 ? 45.906 38.969 35.156 1 89.25 235 LEU B C 1
ATOM 4070 O O . LEU B 1 235 ? 46.281 38.781 36.312 1 89.25 235 LEU B O 1
ATOM 4074 N N . ALA B 1 236 ? 46.625 38.719 34.125 1 90.56 236 ALA B N 1
ATOM 4075 C CA . ALA B 1 236 ? 47.938 38.094 34.25 1 90.56 236 ALA B CA 1
ATOM 4076 C C . ALA B 1 236 ? 48.906 39.062 34.906 1 90.56 236 ALA B C 1
ATOM 4078 O O . ALA B 1 236 ? 49.719 38.688 35.781 1 90.56 236 ALA B O 1
ATOM 4079 N N . LEU B 1 237 ? 48.812 40.344 34.531 1 90.5 237 LEU B N 1
ATOM 4080 C CA . LEU B 1 237 ? 49.656 41.375 35.125 1 90.5 237 LEU B CA 1
ATOM 4081 C C . LEU B 1 237 ? 49.344 41.594 36.594 1 90.5 237 LEU B C 1
ATOM 4083 O O . LEU B 1 237 ? 50.25 41.719 37.406 1 90.5 237 LEU B O 1
ATOM 4087 N N . LEU B 1 238 ? 48.094 41.531 36.875 1 91.62 238 LEU B N 1
ATOM 4088 C CA . LEU B 1 238 ? 47.688 41.688 38.281 1 91.62 238 LEU B CA 1
ATOM 4089 C C . LEU B 1 238 ? 48.188 40.5 39.125 1 91.62 238 LEU B C 1
ATOM 4091 O O . LEU B 1 238 ? 48.656 40.688 40.219 1 91.62 238 LEU B O 1
ATOM 4095 N N . LEU B 1 239 ? 48.188 39.406 38.5 1 91.06 239 LEU B N 1
ATOM 4096 C CA . LEU B 1 239 ? 48.688 38.219 39.188 1 91.06 239 LEU B CA 1
ATOM 4097 C C . LEU B 1 239 ? 50.188 38.25 39.344 1 91.06 239 LEU B C 1
ATOM 4099 O O . LEU B 1 239 ? 50.719 37.875 40.406 1 91.06 239 LEU B O 1
ATOM 4103 N N . PHE B 1 240 ? 50.812 38.75 38.344 1 90.38 240 PHE B N 1
ATOM 4104 C CA . PHE B 1 240 ? 52.25 38.875 38.375 1 90.38 240 PHE B CA 1
ATOM 4105 C C . PHE B 1 240 ? 52.688 39.938 39.406 1 90.38 240 PHE B C 1
ATOM 4107 O O . PHE B 1 240 ? 53.625 39.688 40.188 1 90.38 240 PHE B O 1
ATOM 4114 N N . LEU B 1 241 ? 51.969 41.031 39.562 1 90.5 241 LEU B N 1
ATOM 4115 C CA . LEU B 1 241 ? 52.25 42.062 40.531 1 90.5 241 LEU B CA 1
ATOM 4116 C C . LEU B 1 241 ? 52 41.594 41.969 1 90.5 241 LEU B C 1
ATOM 4118 O O . LEU B 1 241 ? 52.781 41.875 42.875 1 90.5 241 LEU B O 1
ATOM 4122 N N . CYS B 1 242 ? 51.031 40.75 42.094 1 88.69 242 CYS B N 1
ATOM 4123 C CA . CYS B 1 242 ? 50.75 40.188 43.406 1 88.69 242 CYS B CA 1
ATOM 4124 C C . CYS B 1 242 ? 51.844 39.156 43.781 1 88.69 242 CYS B C 1
ATOM 4126 O O . CYS B 1 242 ? 52.312 39.188 44.938 1 88.69 242 CYS B O 1
ATOM 4128 N N . ALA B 1 243 ? 52.312 38.406 42.875 1 89.19 243 ALA B N 1
ATOM 4129 C CA . ALA B 1 243 ? 53.375 37.438 43.125 1 89.19 243 ALA B CA 1
ATOM 4130 C C . ALA B 1 243 ? 54.688 38.156 43.438 1 89.19 243 ALA B C 1
ATOM 4132 O O . ALA B 1 243 ? 55.438 37.75 44.375 1 89.19 243 ALA B O 1
ATOM 4133 N N . PHE B 1 244 ? 54.938 39.188 42.719 1 87.94 244 PHE B N 1
ATOM 4134 C CA . PHE B 1 244 ? 56.156 39.969 42.938 1 87.94 244 PHE B CA 1
ATOM 4135 C C . PHE B 1 244 ? 56.094 40.688 44.281 1 87.94 244 PHE B C 1
ATOM 4137 O O . PHE B 1 244 ? 57.094 40.781 44.969 1 87.94 244 PHE B O 1
ATOM 4144 N N . GLY B 1 245 ? 54.969 41.125 44.656 1 87 245 GLY B N 1
ATOM 4145 C CA . GLY B 1 245 ? 54.781 41.688 46 1 87 245 GLY B CA 1
ATOM 4146 C C . GLY B 1 245 ? 55 40.719 47.125 1 87 245 GLY B C 1
ATOM 4147 O O . GLY B 1 245 ? 55.719 41.031 48.094 1 87 245 GLY B O 1
ATOM 4148 N N . VAL B 1 246 ? 54.625 39.562 46.969 1 87.19 246 VAL B N 1
ATOM 4149 C CA . VAL B 1 246 ? 54.812 38.531 47.969 1 87.19 246 VAL B CA 1
ATOM 4150 C C . VAL B 1 246 ? 56.281 38.094 48.031 1 87.19 246 VAL B C 1
ATOM 4152 O O . VAL B 1 246 ? 56.844 37.969 49.094 1 87.19 246 VAL B O 1
ATOM 4155 N N . PHE B 1 247 ? 56.875 38.031 46.875 1 87.06 247 PHE B N 1
ATOM 4156 C CA . PHE B 1 247 ? 58.281 37.656 46.781 1 87.06 247 PHE B CA 1
ATOM 4157 C C . PHE B 1 247 ? 59.188 38.75 47.375 1 87.06 247 PHE B C 1
ATOM 4159 O O . PHE B 1 247 ? 60.094 38.438 48.156 1 87.06 247 PHE B O 1
ATOM 4166 N N . TYR B 1 248 ? 58.812 40 47.125 1 86.5 248 TYR B N 1
ATOM 4167 C CA . TYR B 1 248 ? 59.531 41.125 47.688 1 86.5 248 TYR B CA 1
ATOM 4168 C C . TYR B 1 248 ? 59.312 41.219 49.188 1 86.5 248 TYR B C 1
ATOM 4170 O O . TYR B 1 248 ? 60.281 41.438 49.938 1 86.5 248 TYR B O 1
ATOM 4178 N N . ALA B 1 249 ? 58.156 40.875 49.688 1 85.44 249 ALA B N 1
ATOM 4179 C CA . ALA B 1 249 ? 57.875 40.844 51.125 1 85.44 249 ALA B CA 1
ATOM 4180 C C . ALA B 1 249 ? 58.594 39.688 51.812 1 85.44 249 ALA B C 1
ATOM 4182 O O . ALA B 1 249 ? 59.125 39.844 52.906 1 85.44 249 ALA B O 1
ATOM 4183 N N . HIS B 1 250 ? 58.75 38.594 51.125 1 84.75 250 HIS B N 1
ATOM 4184 C CA . HIS B 1 250 ? 59.438 37.438 51.688 1 84.75 250 HIS B CA 1
ATOM 4185 C C . HIS B 1 250 ? 60.969 37.688 51.688 1 84.75 250 HIS B C 1
ATOM 4187 O O . HIS B 1 250 ? 61.625 37.312 52.625 1 84.75 250 HIS B O 1
ATOM 4193 N N . ARG B 1 251 ? 61.5 38.312 50.75 1 85.81 251 ARG B N 1
ATOM 4194 C CA . ARG B 1 251 ? 62.938 38.531 50.625 1 85.81 251 ARG B CA 1
ATOM 4195 C C . ARG B 1 251 ? 63.375 39.656 51.562 1 85.81 251 ARG B C 1
ATOM 4197 O O . ARG B 1 251 ? 64.5 39.625 52.094 1 85.81 251 ARG B O 1
ATOM 4204 N N . HIS B 1 252 ? 62.531 40.656 51.906 1 86.06 252 HIS B N 1
ATOM 4205 C CA . HIS B 1 252 ? 62.906 41.781 52.781 1 86.06 252 HIS B CA 1
ATOM 4206 C C . HIS B 1 252 ? 62.406 41.562 54.219 1 86.06 252 HIS B C 1
ATOM 4208 O O . HIS B 1 252 ? 62.562 42.406 55.094 1 86.06 252 HIS B O 1
ATOM 4214 N N . GLY B 1 253 ? 62.281 40.219 54.688 1 72.81 253 GLY B N 1
ATOM 4215 C CA . GLY B 1 253 ? 62.031 39.781 56.031 1 72.81 253 GLY B CA 1
ATOM 4216 C C . GLY B 1 253 ? 60.812 40.406 56.656 1 72.81 253 GLY B C 1
ATOM 4217 O O . GLY B 1 253 ? 60.688 40.531 57.875 1 72.81 253 GLY B O 1
ATOM 4218 N N . LEU B 1 254 ? 60.156 41.094 55.938 1 69.81 254 LEU B N 1
ATOM 4219 C CA . LEU B 1 254 ? 59 41.812 56.5 1 69.81 254 LEU B CA 1
ATOM 4220 C C . LEU B 1 254 ? 57.969 40.812 57.031 1 69.81 254 LEU B C 1
ATOM 4222 O O . LEU B 1 254 ? 57.062 41.188 57.781 1 69.81 254 LEU B O 1
ATOM 4226 N N . PHE B 1 255 ? 58.094 39.562 56.656 1 66.38 255 PHE B N 1
ATOM 4227 C CA . PHE B 1 255 ? 57.219 38.594 57.312 1 66.38 255 PHE B CA 1
ATOM 4228 C C . PHE B 1 255 ? 57.75 38.25 58.688 1 66.38 255 PHE B C 1
ATOM 4230 O O . PHE B 1 255 ? 56.969 37.781 59.562 1 66.38 255 PHE B O 1
ATOM 4237 N N . SER B 1 256 ? 59.125 38.375 59.125 1 57.12 256 SER B N 1
ATOM 4238 C CA . SER B 1 256 ? 59.594 37.938 60.438 1 57.12 256 SER B CA 1
ATOM 4239 C C . SER B 1 256 ? 59.094 38.844 61.531 1 57.12 256 SER B C 1
ATOM 4241 O O . SER B 1 256 ? 58.969 38.438 62.688 1 57.12 256 SER B O 1
ATOM 4243 N N . GLN B 1 257 ? 59.125 40.156 61.375 1 50.09 257 GLN B N 1
ATOM 4244 C CA . GLN B 1 257 ? 58.969 40.969 62.562 1 50.09 257 GLN B CA 1
ATOM 4245 C C . GLN B 1 257 ? 57.562 40.844 63.125 1 50.09 257 GLN B C 1
ATOM 4247 O O . GLN B 1 257 ? 57.25 41.375 64.188 1 50.09 257 GLN B O 1
ATOM 4252 N N . LEU B 1 258 ? 56.656 40.594 62.312 1 46.59 258 LEU B N 1
ATOM 4253 C CA . LEU B 1 258 ? 55.312 40.75 62.875 1 46.59 258 LEU B CA 1
ATOM 4254 C C . LEU B 1 258 ? 55.062 39.719 63.969 1 46.59 258 LEU B C 1
ATOM 4256 O O . LEU B 1 258 ? 54 39.719 64.625 1 46.59 258 LEU B O 1
ATOM 4260 N N . SER B 1 259 ? 55.969 38.688 64.125 1 44.59 259 SER B N 1
ATOM 4261 C CA . SER B 1 259 ? 55.469 37.719 65.062 1 44.59 259 SER B CA 1
ATOM 4262 C C . SER B 1 259 ? 55.625 38.219 66.5 1 44.59 259 SER B C 1
ATOM 4264 O O . SER B 1 259 ? 55.125 37.594 67.438 1 44.59 259 SER B O 1
ATOM 4266 N N . HIS B 1 260 ? 56.688 39.031 66.75 1 41.53 260 HIS B N 1
ATOM 4267 C CA . HIS B 1 260 ? 57 38.969 68.188 1 41.53 260 HIS B CA 1
ATOM 4268 C C . HIS B 1 260 ? 55.969 39.688 69 1 41.53 260 HIS B C 1
ATOM 4270 O O . HIS B 1 260 ? 56.094 39.719 70.25 1 41.53 260 HIS B O 1
ATOM 4276 N N . THR B 1 261 ? 55.469 40.781 68.562 1 40.03 261 THR B N 1
ATOM 4277 C CA . THR B 1 261 ? 55.094 41.688 69.625 1 40.03 261 THR B CA 1
ATOM 4278 C C . THR B 1 261 ? 53.969 41.125 70.438 1 40.03 261 THR B C 1
ATOM 4280 O O . THR B 1 261 ? 53.5 41.75 71.375 1 40.03 261 THR B O 1
ATOM 4283 N N . GLY B 1 262 ? 53.188 40.219 69.938 1 34.94 262 GLY B N 1
ATOM 4284 C CA . GLY B 1 262 ? 51.844 40.281 70.5 1 34.94 262 GLY B CA 1
ATOM 4285 C C . GLY B 1 262 ? 51.812 39.688 71.875 1 34.94 262 GLY B C 1
ATOM 4286 O O . GLY B 1 262 ? 50.719 39.375 72.438 1 34.94 262 GLY B O 1
ATOM 4287 N N . HIS B 1 263 ? 53.031 39.438 72.5 1 32.88 263 HIS B N 1
ATOM 4288 C CA . HIS B 1 263 ? 52.625 38.625 73.625 1 32.88 263 HIS B CA 1
ATOM 4289 C C . HIS B 1 263 ? 51.906 39.438 74.688 1 32.88 263 HIS B C 1
ATOM 4291 O O . HIS B 1 263 ? 51.781 39.031 75.875 1 32.88 263 HIS B O 1
ATOM 4297 N N . ARG B 1 264 ? 51.656 40.781 74.5 1 30.83 264 ARG B N 1
ATOM 4298 C CA . ARG B 1 264 ? 51.156 41.344 75.75 1 30.83 264 ARG B CA 1
ATOM 4299 C C . ARG B 1 264 ? 50 40.531 76.312 1 30.83 264 ARG B C 1
ATOM 4301 O O . ARG B 1 264 ? 49.125 40.062 75.562 1 30.83 264 ARG B O 1
ATOM 4308 N N . GLY B 1 265 ? 50.125 39.969 77.562 1 29.53 265 GLY B N 1
ATOM 4309 C CA . GLY B 1 265 ? 49.281 39.188 78.438 1 29.53 265 GLY B CA 1
ATOM 4310 C C . GLY B 1 265 ? 47.906 39.75 78.625 1 29.53 265 GLY B C 1
ATOM 4311 O O . GLY B 1 265 ? 47.75 40.812 79.25 1 29.53 265 GLY B O 1
ATOM 4312 N N . SER B 1 266 ? 47.094 40 77.562 1 29.28 266 SER B N 1
ATOM 4313 C CA . SER B 1 266 ? 45.75 40.5 77.75 1 29.28 266 SER B CA 1
ATOM 4314 C C . SER B 1 266 ? 44.969 39.75 78.812 1 29.28 266 SER B C 1
ATOM 4316 O O . SER B 1 266 ? 44.938 38.531 78.812 1 29.28 266 SER B O 1
ATOM 4318 N N . GLN B 1 267 ? 45.031 40.312 80.062 1 26.97 267 GLN B N 1
ATOM 4319 C CA . GLN B 1 267 ? 44.219 39.906 81.25 1 26.97 267 GLN B CA 1
ATOM 4320 C C . GLN B 1 267 ? 42.781 39.688 80.812 1 26.97 267 GLN B C 1
ATOM 4322 O O . GLN B 1 267 ? 42.188 40.5 80.062 1 26.97 267 GLN B O 1
ATOM 4327 N N . ASN B 1 268 ? 42.344 38.438 80.625 1 26.27 268 ASN B N 1
ATOM 4328 C CA . ASN B 1 268 ? 41.062 37.812 80.312 1 26.27 268 ASN B CA 1
ATOM 4329 C C . ASN B 1 268 ? 39.938 38.219 81.25 1 26.27 268 ASN B C 1
ATOM 4331 O O . ASN B 1 268 ? 39.938 37.844 82.438 1 26.27 268 ASN B O 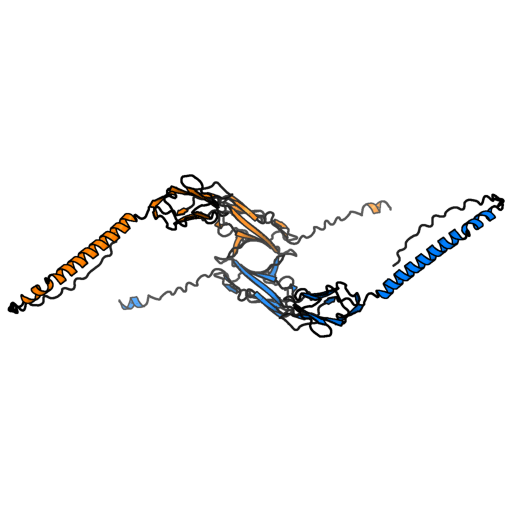1
ATOM 4335 N N . ALA B 1 269 ? 39.781 39.562 81.562 1 25.62 269 ALA B N 1
ATOM 4336 C CA . ALA B 1 269 ? 38.625 39.812 82.438 1 25.62 269 ALA B CA 1
ATOM 4337 C C . ALA B 1 269 ? 37.375 39.062 81.938 1 25.62 269 ALA B C 1
ATOM 4339 O O . ALA B 1 269 ? 37.062 39.125 80.75 1 25.62 269 ALA B O 1
ATOM 4340 N N . GLY B 1 270 ? 37 37.906 82.5 1 23.7 270 GLY B N 1
ATOM 4341 C CA . GLY B 1 270 ? 35.938 36.906 82.438 1 23.7 270 GLY B CA 1
ATOM 4342 C C . GLY B 1 270 ? 34.531 37.5 82.375 1 23.7 270 GLY B C 1
ATOM 4343 O O . GLY B 1 270 ? 33.562 36.781 82.562 1 23.7 270 GLY B O 1
ATOM 4344 N N . TYR B 1 271 ? 34.281 38.781 81.938 1 25.61 271 TYR B N 1
ATOM 4345 C CA . TYR B 1 271 ? 32.875 39.156 82.25 1 25.61 271 TYR B CA 1
ATOM 4346 C C . TYR B 1 271 ? 31.922 38.219 81.5 1 25.61 271 TYR B C 1
ATOM 4348 O O . TYR B 1 271 ? 32.125 37.906 80.312 1 25.61 271 TYR B O 1
ATOM 4356 N N . SER B 1 272 ? 31.266 37.25 82.188 1 24.83 272 SER B N 1
ATOM 4357 C CA . SER B 1 272 ? 30.281 36.219 81.938 1 24.83 272 SER B CA 1
ATOM 4358 C C . SER B 1 272 ? 29.016 36.75 81.312 1 24.83 272 SER B C 1
ATOM 4360 O O . SER B 1 272 ? 28.219 37.438 81.938 1 24.83 272 SER B O 1
ATOM 4362 N N . LEU B 1 273 ? 29.031 37.531 80.188 1 24.12 273 LEU B N 1
ATOM 4363 C CA . LEU B 1 273 ? 27.734 38.062 79.75 1 24.12 273 LEU B CA 1
ATOM 4364 C C . LEU B 1 273 ? 26.781 36.938 79.375 1 24.12 273 LEU B C 1
ATOM 4366 O O . LEU B 1 273 ? 27.172 35.938 78.812 1 24.12 273 LEU B O 1
ATOM 4370 N N . PRO B 1 274 ? 25.562 36.875 79.938 1 31.78 274 PRO B N 1
ATOM 4371 C CA . PRO B 1 274 ? 24.484 35.875 79.875 1 31.78 274 PRO B CA 1
ATOM 4372 C C . PRO B 1 274 ? 23.953 35.594 78.5 1 31.78 274 PRO B C 1
ATOM 4374 O O . PRO B 1 274 ? 24.031 36.5 77.625 1 31.78 274 PRO B O 1
ATOM 4377 N N . PRO B 1 275 ? 23.938 34.406 77.938 1 27.7 275 PRO B N 1
ATOM 4378 C CA . PRO B 1 275 ? 23.625 33.969 76.562 1 27.7 275 PRO B CA 1
ATOM 4379 C C . PRO B 1 275 ? 22.188 34.281 76.188 1 27.7 275 PRO B C 1
ATOM 4381 O O . PRO B 1 275 ? 21.25 33.938 76.875 1 27.7 275 PRO B O 1
ATOM 4384 N N . LYS B 1 276 ? 21.891 35.406 75.562 1 27.36 276 LYS B N 1
ATOM 4385 C CA . LYS B 1 276 ? 20.562 35.781 75.062 1 27.36 276 LYS B CA 1
ATOM 4386 C C . LYS B 1 276 ? 19.953 34.719 74.188 1 27.36 276 LYS B C 1
ATOM 4388 O O . LYS B 1 276 ? 20.672 34.031 73.438 1 27.36 276 LYS B O 1
ATOM 4393 N N . GLU B 1 277 ? 18.734 34.344 74.375 1 30.05 277 GLU B N 1
ATOM 4394 C CA . GLU B 1 277 ? 17.797 33.312 73.812 1 30.05 277 GLU B CA 1
ATOM 4395 C C . GLU B 1 277 ? 17.547 33.531 72.375 1 30.05 277 GLU B C 1
ATOM 4397 O O . GLU B 1 277 ? 17.344 34.656 71.875 1 30.05 277 GLU B O 1
ATOM 4402 N N . PRO B 1 278 ? 18 32.688 71.375 1 29.17 278 PRO B N 1
ATOM 4403 C CA . PRO B 1 278 ? 17.891 32.75 69.938 1 29.17 278 PRO B CA 1
ATOM 4404 C C . PRO B 1 278 ? 16.438 32.719 69.438 1 29.17 278 PRO B C 1
ATOM 4406 O O . PRO B 1 278 ? 15.68 31.812 69.812 1 29.17 278 PRO B O 1
ATOM 4409 N N . GLN B 1 279 ? 15.789 33.812 69.312 1 25.05 279 GLN B N 1
ATOM 4410 C CA . GLN B 1 279 ? 14.414 33.875 68.812 1 25.05 279 GLN B CA 1
ATOM 4411 C C . GLN B 1 279 ? 14.312 33.25 67.438 1 25.05 279 GLN B C 1
ATOM 4413 O O . GLN B 1 279 ? 15.219 33.406 66.625 1 25.05 279 GLN B O 1
ATOM 4418 N N . ASP B 1 280 ? 13.453 32.25 67.125 1 26.98 280 ASP B N 1
ATOM 4419 C CA . ASP B 1 280 ? 13.023 31.375 66.062 1 26.98 280 ASP B CA 1
ATOM 4420 C C . ASP B 1 280 ? 12.438 32.188 64.875 1 26.98 280 ASP B C 1
ATOM 4422 O O . ASP B 1 280 ? 11.352 32.75 65 1 26.98 280 ASP B O 1
ATOM 4426 N N . PHE B 1 281 ? 13.055 33.125 64.188 1 26.81 281 PHE B N 1
ATOM 4427 C CA . PHE B 1 281 ? 12.359 33.938 63.188 1 26.81 281 PHE B CA 1
ATOM 4428 C C . PHE B 1 281 ? 11.906 33.062 62.031 1 26.81 281 PHE B C 1
ATOM 4430 O O . PHE B 1 281 ? 12.68 32.25 61.531 1 26.81 281 PHE B O 1
ATOM 4437 N N . LYS B 1 282 ? 10.586 32.844 61.719 1 28 282 LYS B N 1
ATOM 4438 C CA . LYS B 1 282 ? 9.719 32.219 60.719 1 28 282 LYS B CA 1
ATOM 4439 C C . LYS B 1 282 ? 9.938 32.844 59.344 1 28 282 LYS B C 1
ATOM 4441 O O . LYS B 1 282 ? 9.781 34.062 59.156 1 28 282 LYS B O 1
ATOM 4446 N N . HIS B 1 283 ? 10.852 32.469 58.5 1 26.5 283 HIS B N 1
ATOM 4447 C CA . HIS B 1 283 ? 11.102 32.969 57.156 1 26.5 283 HIS B CA 1
ATOM 4448 C C . HIS B 1 283 ? 9.906 32.688 56.219 1 26.5 283 HIS B C 1
ATOM 4450 O O . HIS B 1 283 ? 9.602 31.516 55.969 1 26.5 283 HIS B O 1
ATOM 4456 N N . THR B 1 284 ? 8.781 33.281 56.281 1 30.05 284 THR B N 1
ATOM 4457 C CA . THR B 1 284 ? 7.68 33.125 55.344 1 30.05 284 THR B CA 1
ATOM 4458 C C . THR B 1 284 ? 8.078 33.594 53.969 1 30.05 284 THR B C 1
ATOM 4460 O O . THR B 1 284 ? 8.359 34.781 53.75 1 30.05 284 THR B O 1
ATOM 4463 N N . GLN B 1 285 ? 8.922 33 53.188 1 26.59 285 GLN B N 1
ATOM 4464 C CA . GLN B 1 285 ? 9.25 33.406 51.812 1 26.59 285 GLN B CA 1
ATOM 4465 C C . GLN B 1 285 ? 8.023 33.375 50.906 1 26.59 285 GLN B C 1
ATOM 4467 O O . GLN B 1 285 ? 7.441 32.312 50.688 1 26.59 285 GLN B O 1
ATOM 4472 N N . SER B 1 286 ? 7.098 34.344 51 1 29.16 286 SER B N 1
ATOM 4473 C CA . SER B 1 286 ? 6.066 34.562 49.969 1 29.16 286 SER B CA 1
ATOM 4474 C C . SER B 1 286 ? 6.688 34.844 48.625 1 29.16 286 SER B C 1
ATOM 4476 O O . SER B 1 286 ? 7.512 35.75 48.469 1 29.16 286 SER B O 1
ATOM 4478 N N . PHE B 1 287 ? 7.105 33.844 47.812 1 26.2 287 PHE B N 1
ATOM 4479 C CA . PHE B 1 287 ? 7.539 33.969 46.438 1 26.2 287 PHE B CA 1
ATOM 4480 C C . PHE B 1 287 ? 6.535 34.781 45.625 1 26.2 287 PHE B C 1
ATOM 4482 O O . PHE B 1 287 ? 5.422 34.312 45.375 1 26.2 287 PHE B O 1
ATOM 4489 N N . MET B 1 288 ? 6.32 36.094 45.906 1 26.22 288 MET B N 1
ATOM 4490 C CA . MET B 1 288 ? 5.531 36.969 45.031 1 26.22 288 MET B CA 1
ATOM 4491 C C . MET B 1 288 ? 6.18 37.125 43.656 1 26.22 288 MET B C 1
ATOM 4493 O O . MET B 1 288 ? 5.582 37.688 42.75 1 26.22 288 MET B O 1
ATOM 4497 N N . LEU B 1 289 ? 6.961 36.312 42.938 1 21.75 289 LEU B N 1
ATOM 4498 C CA . LEU B 1 289 ? 7.059 36.969 41.625 1 21.75 289 LEU B CA 1
ATOM 4499 C C . LEU B 1 289 ? 5.727 36.875 40.875 1 21.75 289 LEU B C 1
ATOM 4501 O O . LEU B 1 289 ? 5.012 35.875 40.969 1 21.75 289 LEU B O 1
#